Protein 1YNB (pdb70)

Radius of gyration: 24.27 Å; Cα contacts (8 Å, |Δi|>4): 753; chains: 3; bounding box: 47×72×57 Å

InterPro domains:
  IPR003607 HD/PDEase domain [SM00471] (35-138)
  IPR003607 HD/PDEase domain [cd00077] (37-83)
  IPR006674 HD domain [PF13023] (17-104)
  IPR039356 5'-deoxynucleotidase YfbR/HDDC2 [PTHR11845] (7-101)

Structure (mmCIF, N/CA/C/O backbone):
data_1YNB
#
_entry.id   1YNB
#
_cell.length_a   85.320
_cell.length_b   131.410
_cell.length_c   58.560
_cell.angle_alpha   90.00
_cell.angle_beta   117.20
_cell.angle_gamma   90.00
#
_symmetry.space_group_name_H-M   'C 1 2 1'
#
loop_
_entity.id
_entity.type
_entity.pdbx_description
1 polymer 'hypothetical protein AF1432'
2 water water
#
loop_
_atom_site.group_PDB
_atom_site.id
_atom_site.type_symbol
_atom_site.label_atom_id
_atom_site.label_alt_id
_atom_site.label_comp_id
_atom_site.label_asym_id
_atom_site.label_entity_id
_atom_site.label_seq_id
_atom_site.pdbx_PDB_ins_code
_atom_site.Cartn_x
_atom_site.Cartn_y
_atom_site.Cartn_z
_atom_site.occupancy
_atom_site.B_iso_or_equiv
_atom_site.auth_seq_id
_atom_site.auth_comp_id
_atom_site.auth_asym_id
_atom_site.auth_atom_id
_atom_site.pdbx_PDB_model_num
ATOM 1 N N . MET A 1 7 ? 8.439 120.780 29.352 1.00 43.92 7 MET A N 1
ATOM 2 C CA . MET A 1 7 ? 8.865 119.624 28.512 1.00 43.22 7 MET A CA 1
ATOM 3 C C . MET A 1 7 ? 7.685 119.204 27.630 1.00 42.31 7 MET A C 1
ATOM 4 O O . MET A 1 7 ? 7.843 118.411 26.706 1.00 40.69 7 MET A O 1
ATOM 9 N N . ASP A 1 8 ? 6.505 119.740 27.917 1.00 40.80 8 ASP A N 1
ATOM 10 C CA . ASP A 1 8 ? 5.321 119.414 27.120 1.00 40.98 8 ASP A CA 1
ATOM 11 C C . ASP A 1 8 ? 5.426 119.953 25.704 1.00 39.05 8 ASP A C 1
ATOM 12 O O . ASP A 1 8 ? 4.943 119.329 24.753 1.00 36.39 8 ASP A O 1
ATOM 17 N N . ASP A 1 9 ? 6.031 121.135 25.571 1.00 36.88 9 ASP A N 1
ATOM 18 C CA . ASP A 1 9 ? 6.215 121.730 24.258 1.00 34.93 9 ASP A CA 1
ATOM 19 C C . ASP A 1 9 ? 7.186 120.876 23.465 1.00 30.75 9 ASP A C 1
ATOM 20 O O . ASP A 1 9 ? 7.031 120.705 22.267 1.00 28.53 9 ASP A O 1
ATOM 25 N N . VAL A 1 10 ? 8.186 120.334 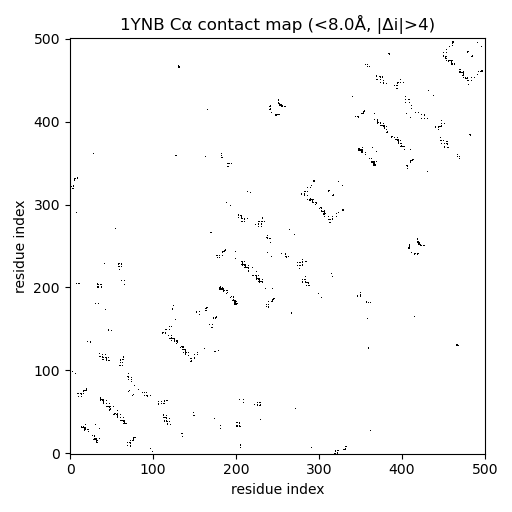24.135 1.00 28.27 10 VAL A N 1
ATOM 26 C CA . VAL A 1 10 ? 9.162 119.514 23.443 1.00 26.80 10 VAL A CA 1
ATOM 27 C C . VAL A 1 10 ? 8.512 118.208 23.006 1.00 24.14 10 VAL A C 1
ATOM 28 O O . VAL A 1 10 ? 8.730 117.733 21.887 1.00 23.97 10 VAL A O 1
ATOM 32 N N . VAL A 1 11 ? 7.710 117.619 23.877 1.00 22.10 11 VAL A N 1
ATOM 33 C CA . VAL A 1 11 ? 7.076 116.363 23.496 1.00 22.04 11 VAL A CA 1
ATOM 34 C C . VAL A 1 11 ? 6.142 116.629 22.300 1.00 20.99 11 VAL A C 1
ATOM 35 O O . VAL A 1 11 ? 6.172 115.891 21.336 1.00 19.84 11 VAL A O 1
ATOM 39 N N . LYS A 1 12 ? 5.348 117.688 22.330 1.00 22.11 12 LYS A N 1
ATOM 40 C CA . LYS A 1 12 ? 4.484 117.950 21.164 1.00 22.49 12 LYS A CA 1
ATOM 41 C C . LYS A 1 12 ? 5.302 118.182 19.893 1.00 21.86 12 LYS A C 1
ATOM 42 O O . LYS A 1 12 ? 4.911 117.763 18.789 1.00 20.31 12 LYS A O 1
ATOM 48 N N . PHE A 1 13 ? 6.432 118.889 20.017 1.00 20.50 13 PHE A N 1
ATOM 49 C CA . PHE A 1 13 ? 7.283 119.110 18.868 1.00 20.75 13 PHE A CA 1
ATOM 50 C C . PHE A 1 13 ? 7.794 117.769 18.305 1.00 20.96 13 PHE A C 1
ATOM 51 O O . PHE A 1 13 ? 7.842 117.587 17.079 1.00 20.41 13 PHE A O 1
ATOM 59 N N . ILE A 1 14 ? 8.167 116.825 19.169 1.00 19.27 14 ILE A N 1
ATOM 60 C CA . ILE A 1 14 ? 8.675 115.551 18.663 1.00 17.88 14 ILE A CA 1
ATOM 61 C C . ILE A 1 14 ? 7.544 114.798 17.918 1.00 17.67 14 ILE A C 1
ATOM 62 O O . ILE A 1 14 ? 7.807 114.192 16.882 1.00 17.60 14 ILE A O 1
ATOM 67 N N . HIS A 1 15 ? 6.325 114.878 18.445 1.00 17.52 15 HIS A N 1
ATOM 68 C CA . HIS A 1 15 ? 5.157 114.248 17.791 1.00 18.51 15 HIS A CA 1
ATOM 69 C C . HIS A 1 15 ? 4.981 114.934 16.452 1.00 20.03 15 HIS A C 1
ATOM 70 O O . HIS A 1 15 ? 4.748 114.283 15.404 1.00 17.29 15 HIS A O 1
ATOM 77 N N . GLU A 1 16 ? 5.108 116.264 16.457 1.00 19.48 16 GLU A N 1
ATOM 78 C CA . GLU A 1 16 ? 4.919 117.024 15.214 1.00 19.65 16 GLU A CA 1
ATOM 79 C C . GLU A 1 16 ? 5.945 116.665 14.156 1.00 18.89 16 GLU A C 1
ATOM 80 O O . GLU A 1 16 ? 5.628 116.574 12.973 1.00 21.53 16 GLU A O 1
ATOM 86 N N . VAL A 1 17 ? 7.189 116.465 14.568 1.00 19.20 17 VAL A N 1
ATOM 87 C CA . VAL A 1 17 ? 8.263 116.089 13.652 1.00 18.75 17 VAL A CA 1
ATOM 88 C C . VAL A 1 17 ? 7.942 114.739 13.011 1.00 18.21 17 VAL A C 1
ATOM 89 O O . VAL A 1 17 ? 8.303 114.497 11.854 1.00 18.04 17 VAL A O 1
ATOM 93 N N . GLY A 1 18 ? 7.280 113.882 13.764 1.00 16.46 18 GLY A N 1
ATOM 94 C CA . GLY A 1 18 ? 6.927 112.566 13.235 1.00 17.96 18 GLY A CA 1
ATOM 95 C C . GLY A 1 18 ? 5.901 112.693 12.113 1.00 17.63 18 GLY A C 1
ATOM 96 O O . GLY A 1 18 ? 5.810 111.796 11.260 1.00 16.79 18 GLY A O 1
ATOM 97 N N . SER A 1 19 ? 5.130 113.775 12.071 1.00 16.87 19 SER A N 1
ATOM 98 C CA . SER A 1 19 ? 4.174 113.934 10.938 1.00 16.26 19 SER A CA 1
ATOM 99 C C . SER A 1 19 ? 4.920 114.066 9.599 1.00 17.86 19 SER A C 1
ATOM 100 O O . SER A 1 19 ? 4.329 113.886 8.540 1.00 19.69 19 SER A O 1
ATOM 103 N N . LEU A 1 20 ? 6.215 114.364 9.613 1.00 16.86 20 LEU A N 1
ATOM 104 C CA . LEU A 1 20 ? 6.933 114.414 8.355 1.00 16.48 20 LEU A CA 1
ATOM 105 C C . LEU A 1 20 ? 7.127 113.012 7.761 1.00 14.32 20 LEU A C 1
ATOM 106 O O . LEU A 1 20 ? 7.460 112.898 6.572 1.00 12.95 20 LEU A O 1
ATOM 111 N N . LYS A 1 21 ? 6.913 111.963 8.565 1.00 15.00 21 LYS A N 1
ATOM 112 C CA . LYS A 1 21 ? 7.024 110.593 8.030 1.00 16.20 21 LYS A CA 1
ATOM 113 C C . LYS A 1 21 ? 5.691 110.323 7.310 1.00 18.15 21 LYS A C 1
ATOM 114 O O . LYS A 1 21 ? 5.564 109.340 6.587 1.00 18.48 21 LYS A O 1
ATOM 120 N N . LEU A 1 22 ? 4.718 111.191 7.542 1.00 17.56 22 LEU A N 1
ATOM 121 C CA . LEU A 1 22 ? 3.379 111.036 6.992 1.00 20.86 22 LEU A CA 1
ATOM 122 C C . LEU A 1 22 ? 3.067 112.155 5.990 1.00 22.90 22 LEU A C 1
ATOM 123 O O . LEU A 1 22 ? 1.919 112.383 5.666 1.00 24.73 22 LEU A O 1
ATOM 128 N N . THR A 1 23 ? 4.082 112.899 5.556 1.00 20.90 23 THR A N 1
ATOM 129 C CA . THR A 1 23 ? 3.880 113.974 4.590 1.00 20.44 23 THR A CA 1
ATOM 130 C C . THR A 1 23 ? 4.583 113.546 3.286 1.00 20.21 23 THR A C 1
ATOM 131 O O . THR A 1 23 ? 5.809 113.457 3.217 1.00 18.67 23 THR A O 1
ATOM 135 N N . PRO A 1 24 ? 3.816 113.260 2.225 1.00 19.61 24 PRO A N 1
ATOM 136 C CA . PRO A 1 24 ? 4.517 112.859 1.004 1.00 18.87 24 PRO A CA 1
ATOM 137 C C . PRO A 1 24 ? 5.306 113.981 0.343 1.00 18.44 24 PRO A C 1
ATOM 138 O O . PRO A 1 24 ? 4.954 115.162 0.488 1.00 19.03 24 PRO A O 1
ATOM 142 N N . ARG A 1 25 ? 6.374 113.606 -0.364 1.00 16.27 25 ARG A N 1
ATOM 143 C CA . ARG A 1 25 ? 7.127 114.542 -1.193 1.00 15.30 25 ARG A CA 1
ATOM 144 C C . ARG A 1 25 ? 6.135 114.606 -2.390 1.00 18.07 25 ARG A C 1
ATOM 145 O O . ARG A 1 25 ? 6.073 113.703 -3.212 1.00 18.71 25 ARG A O 1
ATOM 153 N N . SER A 1 26 ? 5.383 115.709 -2.442 1.00 18.18 26 SER A N 1
ATOM 154 C CA . SER A 1 26 ? 4.269 115.869 -3.391 1.00 19.41 26 SER A CA 1
ATOM 155 C C . SER A 1 26 ? 4.469 115.908 -4.873 1.00 18.62 26 SER A C 1
ATOM 156 O O . SER A 1 26 ? 3.519 115.547 -5.613 1.00 19.42 26 SER A O 1
ATOM 159 N N . GLY A 1 27 ? 5.631 116.376 -5.310 1.00 18.20 27 GLY A N 1
ATOM 160 C CA . GLY A 1 27 ? 5.955 116.486 -6.727 1.00 19.04 27 GLY A CA 1
ATOM 161 C C . GLY A 1 27 ? 5.858 115.169 -7.454 1.00 20.74 27 GLY A C 1
ATOM 162 O O . GLY A 1 27 ? 5.540 115.122 -8.660 1.00 20.51 27 GLY A O 1
ATOM 163 N N . TRP A 1 28 ? 6.126 114.074 -6.736 1.00 17.93 28 TRP A N 1
ATOM 164 C CA . TRP A 1 28 ? 6.041 112.758 -7.354 1.00 17.09 28 TRP A CA 1
ATOM 165 C C . TRP A 1 28 ? 4.643 112.218 -7.628 1.00 16.53 28 TRP A C 1
ATOM 166 O O . TRP A 1 28 ? 4.488 111.367 -8.503 1.00 18.30 28 TRP A O 1
ATOM 177 N N . LEU A 1 29 ? 3.662 112.656 -6.856 1.00 18.43 29 LEU A N 1
ATOM 178 C CA . LEU A 1 29 ? 2.312 112.148 -6.988 1.00 17.39 29 LEU A CA 1
ATOM 179 C C . LEU A 1 29 ? 1.719 112.320 -8.378 1.00 19.25 29 LEU A C 1
ATOM 180 O O . LEU A 1 29 ? 1.023 111.425 -8.843 1.00 16.44 29 LEU A O 1
ATOM 185 N N . LYS A 1 30 ? 1.976 113.464 -9.017 1.00 19.74 30 LYS A N 1
ATOM 186 C CA . LYS A 1 30 ? 1.413 113.679 -10.349 1.00 21.63 30 LYS A CA 1
ATOM 187 C C . LYS A 1 30 ? 2.041 112.777 -11.398 1.00 22.87 30 LYS A C 1
ATOM 188 O O . LYS A 1 30 ? 1.466 112.602 -12.501 1.00 23.95 30 LYS A O 1
ATOM 194 N N . LEU A 1 31 ? 3.196 112.185 -11.090 1.00 19.76 31 LEU A N 1
ATOM 195 C CA . LEU A 1 31 ? 3.828 111.260 -12.019 1.00 21.24 31 LEU A CA 1
ATOM 196 C C . LEU A 1 31 ? 3.233 109.870 -11.869 1.00 20.94 31 LEU A C 1
ATOM 197 O O . LEU A 1 31 ? 3.657 108.946 -12.568 1.00 21.65 31 LEU A O 1
ATOM 202 N N . GLY A 1 32 ? 2.308 109.725 -10.932 1.00 20.23 32 GLY A N 1
ATOM 203 C CA . GLY A 1 32 ? 1.636 108.445 -10.698 1.00 20.99 32 GLY A CA 1
ATOM 204 C C . GLY A 1 32 ? 2.327 107.503 -9.734 1.00 22.93 32 GLY A C 1
ATOM 205 O O . GLY A 1 32 ? 1.905 106.364 -9.559 1.00 23.98 32 GLY A O 1
ATOM 206 N N . ILE A 1 33 ? 3.386 107.984 -9.086 1.00 21.20 33 ILE A N 1
ATOM 207 C CA . ILE A 1 33 ? 4.108 107.185 -8.090 1.00 20.34 33 ILE A CA 1
ATOM 208 C C . ILE A 1 33 ? 3.230 107.152 -6.866 1.00 19.86 33 ILE A C 1
ATOM 209 O O . ILE A 1 33 ? 3.003 108.154 -6.215 1.00 18.19 33 ILE A O 1
ATOM 214 N N . ARG A 1 34 ? 2.697 105.977 -6.548 1.00 19.24 34 ARG A N 1
ATOM 215 C CA . ARG A 1 34 ? 1.739 105.867 -5.459 1.00 22.66 34 ARG A CA 1
ATOM 216 C C . ARG A 1 34 ? 2.129 106.013 -4.012 1.00 22.55 34 ARG A C 1
ATOM 217 O O . ARG A 1 34 ? 1.353 106.527 -3.206 1.00 25.92 34 ARG A O 1
ATOM 225 N N . LEU A 1 35 ? 3.277 105.510 -3.645 1.00 22.46 35 LEU A N 1
ATOM 226 C CA . LEU A 1 35 ? 3.680 105.646 -2.230 1.00 23.89 35 LEU A CA 1
ATOM 227 C C . LEU A 1 35 ? 5.044 106.228 -2.383 1.00 20.76 35 LEU A C 1
ATOM 228 O O . LEU A 1 35 ? 6.046 105.509 -2.328 1.00 22.33 35 LEU A O 1
ATOM 233 N N . PRO A 1 36 ? 5.110 107.532 -2.635 1.00 18.63 36 PRO A N 1
ATOM 234 C CA . PRO A 1 36 ? 6.424 108.131 -2.809 1.00 15.54 36 PRO A CA 1
ATOM 235 C C . PRO A 1 36 ? 7.151 108.334 -1.474 1.00 12.22 36 PRO A C 1
ATOM 236 O O . PRO A 1 36 ? 6.563 108.211 -0.425 1.00 12.95 36 PRO A O 1
ATOM 240 N N . GLU A 1 37 ? 8.423 108.715 -1.558 1.00 15.10 37 GLU A N 1
ATOM 241 C CA . GLU A 1 37 ? 9.195 109.013 -0.339 1.00 12.94 37 GLU A CA 1
ATOM 242 C C . GLU A 1 37 ? 8.441 110.086 0.474 1.00 14.69 37 GLU A C 1
ATOM 243 O O . GLU A 1 37 ? 7.667 110.898 -0.075 1.00 14.84 37 GLU A O 1
ATOM 249 N N . SER A 1 38 ? 8.684 110.122 1.783 1.00 11.60 38 SER A N 1
ATOM 250 C CA . SER A 1 38 ? 8.058 111.105 2.668 1.00 13.36 38 SER A CA 1
ATOM 251 C C . SER A 1 38 ? 9.079 112.265 2.800 1.00 14.75 38 SER A C 1
ATOM 252 O O . SER A 1 38 ? 10.258 112.122 2.426 1.00 15.41 38 SER A O 1
ATOM 255 N N . VAL A 1 39 ? 8.621 113.395 3.303 1.00 15.45 39 VAL A N 1
ATOM 256 C CA . VAL A 1 39 ? 9.540 114.532 3.502 1.00 16.74 39 VAL A CA 1
ATOM 257 C C . VAL A 1 39 ? 10.664 114.078 4.471 1.00 16.07 39 VAL A C 1
ATOM 258 O O . VAL A 1 39 ? 11.841 114.365 4.255 1.00 16.84 39 VAL A O 1
ATOM 262 N N . ALA A 1 40 ? 10.287 113.370 5.530 1.00 17.18 40 ALA A N 1
ATOM 263 C CA . ALA A 1 40 ? 11.270 112.764 6.455 1.00 15.28 40 ALA A CA 1
ATOM 264 C C . ALA A 1 40 ? 12.379 111.968 5.725 1.00 17.88 40 ALA A C 1
ATOM 265 O O . ALA A 1 40 ? 13.578 112.106 6.049 1.00 15.41 40 ALA A O 1
ATOM 267 N N . GLU A 1 41 ? 12.009 111.094 4.768 1.00 14.47 41 GLU A N 1
ATOM 268 C CA . GLU A 1 41 ? 13.003 110.329 4.033 1.00 15.71 41 GLU A CA 1
ATOM 269 C C . GLU A 1 41 ? 13.913 111.221 3.165 1.00 14.72 41 GLU A C 1
ATOM 270 O O . GLU A 1 41 ? 15.117 110.965 3.044 1.00 13.79 41 GLU A O 1
ATOM 276 N N . HIS A 1 42 ? 13.326 112.245 2.528 1.00 14.95 42 HIS A N 1
ATOM 277 C CA . HIS A 1 42 ? 14.121 113.203 1.737 1.00 16.58 42 HIS A CA 1
ATOM 278 C C . HIS A 1 42 ? 15.182 113.884 2.677 1.00 17.62 42 HIS A C 1
ATOM 279 O O . HIS A 1 42 ? 16.353 113.948 2.332 1.00 18.45 42 HIS A O 1
ATOM 286 N N . ASN A 1 43 ? 14.745 114.373 3.838 1.00 19.67 43 ASN A N 1
ATOM 287 C CA . ASN A 1 43 ? 15.646 115.073 4.800 1.00 19.77 43 ASN A CA 1
ATOM 288 C C . ASN A 1 43 ? 16.736 114.143 5.318 1.00 20.43 43 ASN A C 1
ATOM 289 O O . ASN A 1 43 ? 17.892 114.549 5.533 1.00 20.00 43 ASN A O 1
ATOM 294 N N . PHE A 1 44 ? 16.356 112.895 5.568 1.00 17.41 44 PHE A N 1
ATOM 295 C CA . PHE A 1 44 ? 17.310 111.897 6.018 1.00 16.64 44 PHE A CA 1
ATOM 296 C C . PHE A 1 44 ? 18.468 111.802 5.060 1.00 18.49 44 PHE A C 1
ATOM 297 O O . PHE A 1 44 ? 19.635 111.956 5.454 1.00 18.10 44 PHE A O 1
ATOM 305 N N . ARG A 1 45 ? 18.174 111.506 3.786 1.00 16.02 45 ARG A N 1
ATOM 306 C CA . ARG A 1 45 ? 19.280 111.346 2.878 1.00 14.51 45 ARG A CA 1
ATOM 307 C C . ARG A 1 45 ? 19.946 112.673 2.533 1.00 14.35 45 ARG A C 1
ATOM 308 O O . ARG A 1 45 ? 21.157 112.697 2.312 1.00 17.42 45 ARG A O 1
ATOM 316 N N . ALA A 1 46 ? 19.176 113.759 2.518 1.00 14.54 46 ALA A N 1
ATOM 317 C CA . ALA A 1 46 ? 19.789 115.044 2.202 1.00 14.47 46 ALA A CA 1
ATOM 318 C C . ALA A 1 46 ? 20.797 115.379 3.323 1.00 17.86 46 ALA A C 1
ATOM 319 O O . ALA A 1 46 ? 21.855 115.979 3.043 1.00 19.39 46 ALA A O 1
ATOM 321 N N . ALA A 1 47 ? 20.454 115.015 4.559 1.00 17.12 47 ALA A N 1
ATOM 322 C CA . ALA A 1 47 ? 21.370 115.276 5.683 1.00 18.58 47 ALA A CA 1
ATOM 323 C C . ALA A 1 47 ? 22.661 114.521 5.501 1.00 19.94 47 ALA A C 1
ATOM 324 O O . ALA A 1 47 ? 23.746 115.093 5.655 1.00 20.84 47 ALA A O 1
ATOM 326 N N . ILE A 1 48 ? 22.590 113.236 5.138 1.00 18.39 48 ILE A N 1
ATOM 327 C CA . ILE A 1 48 ? 23.785 112.473 4.891 1.00 18.51 48 ILE A CA 1
ATOM 328 C C . ILE A 1 48 ? 24.558 113.086 3.708 1.00 20.53 48 ILE A C 1
ATOM 329 O O . ILE A 1 48 ? 25.796 113.237 3.745 1.00 19.12 48 ILE A O 1
ATOM 334 N N . ILE A 1 49 ? 23.855 113.470 2.645 1.00 18.44 49 ILE A N 1
ATOM 335 C CA . ILE A 1 49 ? 24.574 114.098 1.539 1.00 18.12 49 ILE A CA 1
ATOM 336 C C . ILE A 1 49 ? 25.277 115.410 1.968 1.00 19.54 49 ILE A C 1
ATOM 337 O O . ILE A 1 49 ? 26.390 115.677 1.514 1.00 19.97 49 ILE A O 1
ATOM 342 N N . ALA A 1 50 ? 24.612 116.208 2.806 1.00 20.66 50 ALA A N 1
ATOM 343 C CA . ALA A 1 50 ? 25.177 117.495 3.237 1.00 21.36 50 ALA A CA 1
ATOM 344 C C . ALA A 1 50 ? 26.478 117.242 4.012 1.00 23.60 50 ALA A C 1
ATOM 345 O O . ALA A 1 50 ? 27.454 117.985 3.855 1.00 24.16 50 ALA A O 1
ATOM 347 N N . PHE A 1 51 ? 26.478 116.187 4.820 1.00 23.78 51 PHE A N 1
ATOM 348 C CA . PHE A 1 51 ? 27.656 115.751 5.583 1.00 24.75 51 PHE A CA 1
ATOM 349 C C . PHE A 1 51 ? 28.762 115.450 4.560 1.00 26.11 51 PHE A C 1
ATOM 350 O O . PHE A 1 51 ? 29.888 115.953 4.656 1.00 23.90 51 PHE A O 1
ATOM 358 N N . ILE A 1 52 ? 28.431 114.643 3.545 1.00 24.16 52 ILE A N 1
ATOM 359 C CA . ILE A 1 52 ? 29.401 114.314 2.511 1.00 25.07 52 ILE A CA 1
ATOM 360 C C . ILE A 1 52 ? 29.934 115.550 1.773 1.00 23.88 52 ILE A C 1
ATOM 361 O O . ILE A 1 52 ? 31.149 115.651 1.517 1.00 25.48 52 ILE A O 1
ATOM 366 N N . LEU A 1 53 ? 29.044 116.462 1.400 1.00 24.96 53 LEU A N 1
ATOM 367 C CA . LEU A 1 53 ? 29.463 117.674 0.678 1.00 24.41 53 LEU A CA 1
ATOM 368 C C . LEU A 1 53 ? 30.465 118.490 1.492 1.00 27.18 53 LEU A C 1
ATOM 369 O O . LEU A 1 53 ? 31.446 118.997 0.948 1.00 25.64 53 LEU A O 1
ATOM 374 N N . ALA A 1 54 ? 30.207 118.618 2.788 1.00 26.95 54 ALA A N 1
ATOM 375 C CA . ALA A 1 54 ? 31.107 119.386 3.649 1.00 28.53 54 ALA A CA 1
ATOM 376 C C . ALA A 1 54 ? 32.454 118.700 3.722 1.00 29.33 54 ALA A C 1
ATOM 377 O O . ALA A 1 54 ? 33.477 119.333 3.513 1.00 32.34 54 ALA A O 1
ATOM 379 N N . 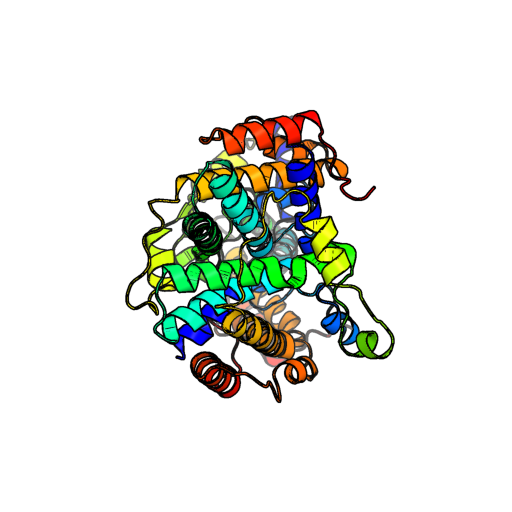LEU A 1 55 ? 32.482 117.404 4.001 1.00 29.66 55 LEU A N 1
ATOM 380 C CA . LEU A 1 55 ? 33.756 116.726 4.093 1.00 31.90 55 LEU A CA 1
ATOM 381 C C . LEU A 1 55 ? 34.568 116.807 2.804 1.00 34.20 55 LEU A C 1
ATOM 382 O O . LEU A 1 55 ? 35.779 117.125 2.827 1.00 32.58 55 LEU A O 1
ATOM 387 N N . LYS A 1 56 ? 33.907 116.520 1.681 1.00 32.96 56 LYS A N 1
ATOM 388 C CA . LYS A 1 56 ? 34.565 116.557 0.380 1.00 34.37 56 LYS A CA 1
ATOM 389 C C . LYS A 1 56 ? 34.982 117.974 0.000 1.00 33.67 56 LYS A C 1
ATOM 390 O O . LYS A 1 56 ? 35.784 118.157 -0.907 1.00 35.24 56 LYS A O 1
ATOM 396 N N . SER A 1 57 ? 34.423 118.971 0.667 1.00 33.47 57 SER A N 1
ATOM 397 C CA . SER A 1 57 ? 34.769 120.361 0.394 1.00 34.99 57 SER A CA 1
ATOM 398 C C . SER A 1 57 ? 35.896 120.796 1.320 1.00 37.48 57 SER A C 1
ATOM 399 O O . SER A 1 57 ? 36.194 121.982 1.424 1.00 38.29 57 SER A O 1
ATOM 402 N N . GLY A 1 58 ? 36.485 119.827 2.006 1.00 38.53 58 GLY A N 1
ATOM 403 C CA . GLY A 1 58 ? 37.566 120.100 2.922 1.00 41.47 58 GLY A CA 1
ATOM 404 C C . GLY A 1 58 ? 37.189 120.558 4.321 1.00 42.89 58 GLY A C 1
ATOM 405 O O . GLY A 1 58 ? 38.093 120.719 5.152 1.00 44.69 58 GLY A O 1
ATOM 406 N N . GLU A 1 59 ? 35.898 120.769 4.601 1.00 42.76 59 GLU A N 1
ATOM 407 C CA . GLU A 1 59 ? 35.464 121.225 5.929 1.00 41.06 59 GLU A CA 1
ATOM 408 C C . GLU A 1 59 ? 35.685 120.158 7.011 1.00 39.62 59 GLU A C 1
ATOM 409 O O . GLU A 1 59 ? 35.957 118.986 6.710 1.00 39.12 59 GLU A O 1
ATOM 415 N N . SER A 1 60 ? 35.618 120.570 8.273 1.00 38.57 60 SER A N 1
ATOM 416 C CA . SER A 1 60 ? 35.866 119.655 9.390 1.00 38.72 60 SER A CA 1
ATOM 417 C C . SER A 1 60 ? 34.675 118.749 9.695 1.00 37.78 60 SER A C 1
ATOM 418 O O . SER A 1 60 ? 33.557 119.052 9.307 1.00 37.95 60 SER A O 1
ATOM 421 N N . VAL A 1 61 ? 34.924 117.652 10.396 1.00 37.38 61 VAL A N 1
ATOM 422 C CA . VAL A 1 61 ? 33.844 116.752 10.773 1.00 37.94 61 VAL A CA 1
ATOM 423 C C . VAL A 1 61 ? 32.792 117.545 11.535 1.00 38.08 61 VAL A C 1
ATOM 424 O O . VAL A 1 61 ? 31.588 117.414 11.284 1.00 37.44 61 VAL A O 1
ATOM 428 N N . GLU A 1 62 ? 33.236 118.402 12.447 1.00 37.51 62 GLU A N 1
ATOM 429 C CA . GLU A 1 62 ? 32.286 119.173 13.232 1.00 37.92 62 GLU A CA 1
ATOM 430 C C . GLU A 1 62 ? 31.444 120.009 12.309 1.00 36.78 62 GLU A C 1
ATOM 431 O O . GLU A 1 62 ? 30.239 120.185 12.514 1.00 36.07 62 GLU A O 1
ATOM 437 N N . LYS A 1 63 ? 32.088 120.528 11.277 1.00 35.32 63 LYS A N 1
ATOM 438 C CA . LYS A 1 63 ? 31.414 121.361 10.292 1.00 34.73 63 LYS A CA 1
ATOM 439 C C . LYS A 1 63 ? 30.444 120.466 9.470 1.00 30.85 63 LYS A C 1
ATOM 440 O O . LYS A 1 63 ? 29.330 120.861 9.166 1.00 30.86 63 LYS A O 1
ATOM 446 N N . ALA A 1 64 ? 30.905 119.278 9.104 1.00 29.63 64 ALA A N 1
ATOM 447 C CA . ALA A 1 64 ? 30.086 118.331 8.327 1.00 27.37 64 ALA A CA 1
ATOM 448 C C . ALA A 1 64 ? 28.843 117.942 9.156 1.00 28.99 64 ALA A C 1
ATOM 449 O O . ALA A 1 64 ? 27.726 117.903 8.632 1.00 26.75 64 ALA A O 1
ATOM 451 N N . CYS A 1 65 ? 29.030 117.670 10.451 1.00 26.42 65 CYS A N 1
ATOM 452 C CA . CYS A 1 65 ? 27.900 117.309 11.318 1.00 26.33 65 CYS A CA 1
ATOM 453 C C . CYS A 1 65 ? 26.903 118.460 11.429 1.00 25.49 65 CYS A C 1
ATOM 454 O O . CYS A 1 65 ? 25.699 118.271 11.572 1.00 26.63 65 CYS A O 1
ATOM 457 N N . LYS A 1 66 ? 27.384 119.691 11.363 1.00 25.26 66 LYS A N 1
ATOM 458 C CA . LYS A 1 66 ? 26.472 120.819 11.456 1.00 24.53 66 LYS A CA 1
ATOM 459 C C . LYS A 1 66 ? 25.645 120.986 10.167 1.00 24.18 66 LYS A C 1
ATOM 460 O O . LYS A 1 66 ? 24.498 121.471 10.162 1.00 23.70 66 LYS A O 1
ATOM 466 N N . ALA A 1 67 ? 26.270 120.631 9.064 1.00 23.13 67 ALA A N 1
ATOM 467 C CA . ALA A 1 67 ? 25.603 120.747 7.782 1.00 23.88 67 ALA A CA 1
ATOM 468 C C . ALA A 1 67 ? 24.495 119.683 7.740 1.00 21.28 67 ALA A C 1
ATOM 469 O O . ALA A 1 67 ? 23.409 119.945 7.235 1.00 23.64 67 ALA A O 1
ATOM 471 N N . ALA A 1 68 ? 24.800 118.502 8.226 1.00 21.86 68 ALA A N 1
ATOM 472 C CA . ALA A 1 68 ? 23.810 117.423 8.252 1.00 23.05 68 ALA A CA 1
ATOM 473 C C . ALA A 1 68 ? 22.634 117.820 9.120 1.00 24.06 68 ALA A C 1
ATOM 474 O O . ALA A 1 68 ? 21.472 117.671 8.729 1.00 22.79 68 ALA A O 1
ATOM 476 N N . THR A 1 69 ? 22.916 118.378 10.301 1.00 22.88 69 THR A N 1
ATOM 477 C CA . THR A 1 69 ? 21.843 118.779 11.191 1.00 21.66 69 THR A CA 1
ATOM 478 C C . THR A 1 69 ? 20.983 119.858 10.591 1.00 22.57 69 THR A C 1
ATOM 479 O O . THR A 1 69 ? 19.756 119.830 10.690 1.00 21.98 69 THR A O 1
ATOM 483 N N . ALA A 1 70 ? 21.617 120.831 9.950 1.00 21.83 70 ALA A N 1
ATOM 484 C CA . ALA A 1 70 ? 20.868 121.900 9.343 1.00 21.24 70 ALA A CA 1
ATOM 485 C C . ALA A 1 70 ? 19.950 121.347 8.250 1.00 22.01 70 ALA A C 1
ATOM 486 O O . ALA A 1 70 ? 18.844 121.849 8.040 1.00 23.07 70 ALA A O 1
ATOM 488 N N . ALA A 1 71 ? 20.424 120.335 7.545 1.00 23.30 71 ALA A N 1
ATOM 489 C CA . ALA A 1 71 ? 19.607 119.715 6.491 1.00 22.72 71 ALA A CA 1
ATOM 4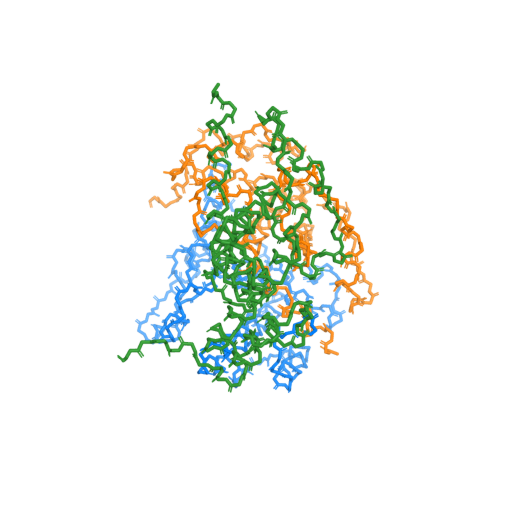90 C C . ALA A 1 71 ? 18.377 119.052 7.124 1.00 24.56 71 ALA A C 1
ATOM 491 O O . ALA A 1 71 ? 17.282 119.059 6.529 1.00 23.36 71 ALA A O 1
ATOM 493 N N . LEU A 1 72 ? 18.532 118.471 8.314 1.00 25.02 72 LEU A N 1
ATOM 494 C CA . LEU A 1 72 ? 17.377 117.835 8.964 1.00 25.48 72 LEU A CA 1
ATOM 495 C C . LEU A 1 72 ? 16.277 118.826 9.290 1.00 27.55 72 LEU A C 1
ATOM 496 O O . LEU A 1 72 ? 15.088 118.486 9.242 1.00 27.04 72 LEU A O 1
ATOM 501 N N . PHE A 1 73 ? 16.658 120.053 9.661 1.00 27.59 73 PHE A N 1
ATOM 502 C CA . PHE A 1 73 ? 15.692 121.100 9.996 1.00 29.10 73 PHE A CA 1
ATOM 503 C C . PHE A 1 73 ? 15.192 121.899 8.797 1.00 30.35 73 PHE A C 1
ATOM 504 O O . PHE A 1 73 ? 14.309 122.758 8.935 1.00 30.64 73 PHE A O 1
ATOM 512 N N . HIS A 1 74 ? 15.745 121.620 7.627 1.00 31.57 74 HIS A N 1
ATOM 513 C CA . HIS A 1 74 ? 15.418 122.361 6.421 1.00 33.87 74 HIS A CA 1
ATOM 514 C C . HIS A 1 74 ? 13.943 122.486 6.043 1.00 34.20 74 HIS A C 1
ATOM 515 O O . HIS A 1 74 ? 13.460 123.584 5.791 1.00 34.84 74 HIS A O 1
ATOM 522 N N . ASP A 1 75 ? 13.194 121.395 6.006 1.00 33.99 75 ASP A N 1
ATOM 523 C CA . ASP A 1 75 ? 11.786 121.557 5.633 1.00 34.87 75 ASP A CA 1
ATOM 524 C C . ASP A 1 75 ? 10.895 121.363 6.817 1.00 33.99 75 ASP A C 1
ATOM 525 O O . ASP A 1 75 ? 9.712 121.138 6.660 1.00 34.77 75 ASP A O 1
ATOM 530 N N . LEU A 1 76 ? 11.448 121.478 8.018 1.00 32.92 76 LEU A N 1
ATOM 531 C CA . LEU A 1 76 ? 10.654 121.200 9.180 1.00 32.54 76 LEU A CA 1
ATOM 532 C C . LEU A 1 76 ? 9.300 121.868 9.208 1.00 32.24 76 LEU A C 1
ATOM 533 O O . LEU A 1 76 ? 8.305 121.261 9.618 1.00 33.40 76 LEU A O 1
ATOM 538 N N . HIS A 1 77 ? 9.241 123.112 8.769 1.00 30.84 77 HIS A N 1
ATOM 539 C CA . HIS A 1 77 ? 7.965 123.820 8.782 1.00 32.27 77 HIS A CA 1
ATOM 540 C C . HIS A 1 77 ? 6.925 123.141 7.883 1.00 29.87 77 HIS A C 1
ATOM 541 O O . HIS A 1 77 ? 5.740 123.361 8.061 1.00 30.95 77 HIS A O 1
ATOM 548 N N . GLU A 1 78 ? 7.360 122.320 6.928 1.00 28.58 78 GLU A N 1
ATOM 549 C CA . GLU A 1 78 ? 6.394 121.650 6.037 1.00 29.47 78 GLU A CA 1
ATOM 550 C C . GLU A 1 78 ? 5.439 120.716 6.809 1.00 29.43 78 GLU A C 1
ATOM 551 O O . GLU A 1 78 ? 4.415 120.234 6.266 1.00 29.78 78 GLU A O 1
ATOM 557 N N . ALA A 1 79 ? 5.765 120.471 8.076 1.00 29.44 79 ALA A N 1
ATOM 558 C CA . ALA A 1 79 ? 4.917 119.642 8.930 1.00 30.54 79 ALA A CA 1
ATOM 559 C C . ALA A 1 79 ? 3.578 120.350 9.027 1.00 31.75 79 ALA A C 1
ATOM 560 O O . ALA A 1 79 ? 2.537 119.713 9.187 1.00 31.26 79 ALA A O 1
ATOM 562 N N . ARG A 1 80 ? 3.633 121.680 8.949 1.00 32.47 80 ARG A N 1
ATOM 563 C CA . ARG A 1 80 ? 2.440 122.522 9.002 1.00 34.45 80 ARG A CA 1
ATOM 564 C C . ARG A 1 80 ? 2.047 123.059 7.630 1.00 36.18 80 ARG A C 1
ATOM 565 O O . ARG A 1 80 ? 0.868 123.286 7.369 1.00 37.93 80 ARG A O 1
ATOM 573 N N . THR A 1 81 ? 3.016 123.265 6.748 1.00 37.30 81 THR A N 1
ATOM 574 C CA . THR A 1 81 ? 2.693 123.857 5.441 1.00 38.33 81 THR A CA 1
ATOM 575 C C . THR A 1 81 ? 2.581 122.919 4.254 1.00 38.93 81 THR A C 1
ATOM 576 O O . THR A 1 81 ? 2.100 123.328 3.193 1.00 39.88 81 THR A O 1
ATOM 580 N N . MET A 1 82 ? 3.008 121.671 4.434 1.00 38.81 82 MET A N 1
ATOM 581 C CA . MET A 1 82 ? 3.005 120.679 3.361 1.00 38.00 82 MET A CA 1
ATOM 582 C C . MET A 1 82 ? 4.169 120.954 2.415 1.00 37.61 82 MET A C 1
ATOM 583 O O . MET A 1 82 ? 4.768 122.048 2.439 1.00 37.73 82 MET A O 1
ATOM 588 N N . ASP A 1 83 ? 4.509 119.949 1.611 1.00 36.05 83 ASP A N 1
ATOM 589 C CA . ASP A 1 83 ? 5.577 120.072 0.629 1.00 35.93 83 ASP A CA 1
ATOM 590 C C . ASP A 1 83 ? 4.927 120.764 -0.559 1.00 36.37 83 ASP A C 1
ATOM 591 O O . ASP A 1 83 ? 4.259 120.112 -1.359 1.00 34.51 83 ASP A O 1
ATOM 596 N N . LEU A 1 84 ? 5.081 122.084 -0.660 1.00 36.56 84 LEU A N 1
ATOM 597 C CA . LEU A 1 84 ? 4.489 122.803 -1.795 1.00 38.21 84 LEU A CA 1
ATOM 598 C C . LEU A 1 84 ? 5.322 122.545 -3.053 1.00 38.35 84 LEU A C 1
ATOM 599 O O . LEU A 1 84 ? 6.432 123.063 -3.187 1.00 39.45 84 LEU A O 1
ATOM 604 N N . HIS A 1 85 ? 4.796 121.733 -3.970 1.00 38.95 85 HIS A N 1
ATOM 605 C CA . HIS A 1 85 ? 5.521 121.434 -5.206 1.00 39.60 85 HIS A CA 1
ATOM 606 C C . HIS A 1 85 ? 5.534 122.622 -6.180 1.00 40.13 85 HIS A C 1
ATOM 607 O O . HIS A 1 85 ? 4.748 123.567 -6.048 1.00 39.27 85 HIS A O 1
ATOM 614 N N . LYS A 1 86 ? 6.440 122.549 -7.154 1.00 41.13 86 LYS A N 1
ATOM 615 C CA . LYS A 1 86 ? 6.639 123.578 -8.185 1.00 42.09 86 LYS A CA 1
ATOM 616 C C . LYS A 1 86 ? 5.359 124.184 -8.770 1.00 41.51 86 LYS A C 1
ATOM 617 O O . LYS A 1 86 ? 5.211 125.410 -8.826 1.00 40.93 86 LYS A O 1
ATOM 623 N N . ILE A 1 87 ? 4.445 123.334 -9.233 1.00 40.32 87 ILE A N 1
ATOM 624 C CA . ILE A 1 87 ? 3.207 123.832 -9.812 1.00 39.91 87 ILE A CA 1
ATOM 625 C C . ILE A 1 87 ? 2.446 124.661 -8.795 1.00 40.33 87 ILE A C 1
ATOM 626 O O . ILE A 1 87 ? 1.979 125.767 -9.100 1.00 39.03 87 ILE A O 1
ATOM 631 N N . ALA A 1 88 ? 2.344 124.135 -7.575 1.00 40.41 88 ALA A N 1
ATOM 632 C CA . ALA A 1 88 ? 1.610 124.813 -6.508 1.00 40.53 88 ALA A CA 1
ATOM 633 C C . ALA A 1 88 ? 2.176 126.181 -6.157 1.00 41.27 88 ALA A C 1
ATOM 634 O O . ALA A 1 88 ? 1.427 127.126 -5.890 1.00 39.63 88 ALA A O 1
ATOM 636 N N . ARG A 1 89 ? 3.498 126.279 -6.143 1.00 42.96 89 ARG A N 1
ATOM 637 C CA . ARG A 1 89 ? 4.138 127.536 -5.789 1.00 45.51 89 ARG A CA 1
ATOM 638 C C . ARG A 1 89 ? 3.810 128.671 -6.748 1.00 46.65 89 ARG A C 1
ATOM 639 O O . ARG A 1 89 ? 4.112 129.828 -6.471 1.00 46.81 89 ARG A O 1
ATOM 647 N N . ARG A 1 90 ? 3.171 128.339 -7.865 1.00 47.84 90 ARG A N 1
ATOM 648 C CA . ARG A 1 90 ? 2.771 129.353 -8.838 1.00 49.17 90 ARG A CA 1
ATOM 649 C C . ARG A 1 90 ? 1.564 130.100 -8.293 1.00 48.79 90 ARG A C 1
ATOM 650 O O . ARG A 1 90 ? 1.406 131.305 -8.539 1.00 48.80 90 ARG A O 1
ATOM 658 N N . TYR A 1 91 ? 0.725 129.383 -7.540 1.00 47.21 91 TYR A N 1
ATOM 659 C CA . TYR A 1 91 ? -0.484 129.955 -6.961 1.00 46.28 91 TYR A CA 1
ATOM 660 C C . TYR A 1 91 ? -0.467 129.998 -5.439 1.00 46.78 91 TYR A C 1
ATOM 661 O O . TYR A 1 91 ? -1.336 130.618 -4.837 1.00 46.51 91 TYR A O 1
ATOM 670 N N . VAL A 1 92 ? 0.506 129.341 -4.814 1.00 47.16 92 VAL A N 1
ATOM 671 C CA . VAL A 1 92 ? 0.539 129.299 -3.353 1.00 47.82 92 VAL A CA 1
ATOM 672 C C . VAL A 1 92 ? 1.694 130.035 -2.691 1.00 48.14 92 VAL A C 1
ATOM 673 O O . VAL A 1 92 ? 2.859 129.798 -3.007 1.00 48.72 92 VAL A O 1
ATOM 677 N N . SER A 1 93 ? 1.358 130.924 -1.761 1.00 48.27 93 SER A N 1
ATOM 678 C CA . SER A 1 93 ? 2.375 131.670 -1.030 1.00 49.13 93 SER A CA 1
ATOM 679 C C . SER A 1 93 ? 2.306 131.230 0.427 1.00 48.65 93 SER A C 1
ATOM 680 O O . SER A 1 93 ? 1.232 131.186 1.040 1.00 47.83 93 SER A O 1
ATOM 683 N N . CYS A 1 94 ? 3.472 130.925 0.973 1.00 49.10 94 CYS A N 1
ATOM 684 C CA . CYS A 1 94 ? 3.578 130.441 2.335 1.00 49.16 94 CYS A CA 1
ATOM 685 C C . CYS A 1 94 ? 4.472 131.274 3.251 1.00 49.08 94 CYS A C 1
ATOM 686 O O . CYS A 1 94 ? 5.561 131.701 2.864 1.00 49.56 94 CYS A O 1
ATOM 689 N N . ASP A 1 95 ? 4.008 131.512 4.469 1.00 48.50 95 ASP A N 1
ATOM 690 C CA . ASP A 1 95 ? 4.810 132.263 5.419 1.00 48.08 95 ASP A CA 1
ATOM 691 C C . ASP A 1 95 ? 5.686 131.268 6.177 1.00 47.72 95 ASP A C 1
ATOM 692 O O . ASP A 1 95 ? 5.385 130.869 7.302 1.00 46.75 95 ASP A O 1
ATOM 697 N N . GLU A 1 96 ? 6.776 130.877 5.528 1.00 48.16 96 GLU A N 1
ATOM 698 C CA . GLU A 1 96 ? 7.718 129.918 6.076 1.00 48.99 96 GLU A CA 1
ATOM 699 C C . GLU A 1 96 ? 8.348 130.346 7.403 1.00 49.41 96 GLU A C 1
ATOM 700 O O . GLU A 1 96 ? 8.444 129.543 8.338 1.00 48.72 96 GLU A O 1
ATOM 706 N N . GLU A 1 97 ? 8.775 131.605 7.490 1.00 49.34 97 GLU A N 1
ATOM 707 C CA . GLU A 1 97 ? 9.400 132.092 8.719 1.00 48.18 97 GLU A CA 1
ATOM 708 C C . GLU A 1 97 ? 8.358 132.068 9.837 1.00 46.67 97 GLU A C 1
ATOM 709 O O . GLU A 1 97 ? 8.660 131.707 10.975 1.00 45.69 97 GLU A O 1
ATOM 715 N N . GLY A 1 98 ? 7.126 132.445 9.512 1.00 45.34 98 GLY A N 1
ATOM 716 C CA . GLY A 1 98 ? 6.077 132.402 10.516 1.00 44.41 98 GLY A CA 1
ATOM 717 C C . GLY A 1 98 ? 5.907 130.968 11.012 1.00 43.97 98 GLY A C 1
ATOM 718 O O . GLY A 1 98 ? 5.861 130.712 12.216 1.00 43.51 98 GLY A O 1
ATOM 719 N N . ALA A 1 99 ? 5.824 130.025 10.076 1.00 43.54 99 ALA A N 1
ATOM 720 C CA . ALA A 1 99 ? 5.659 128.615 10.421 1.00 42.66 99 ALA A CA 1
ATOM 721 C C . ALA A 1 99 ? 6.802 128.144 11.299 1.00 42.32 99 ALA A C 1
ATOM 722 O O . ALA A 1 99 ? 6.578 127.554 12.354 1.00 41.46 99 ALA A O 1
ATOM 724 N N . ARG A 1 100 ? 8.031 128.407 10.867 1.00 43.43 100 ARG A N 1
ATOM 725 C CA . ARG A 1 100 ? 9.205 127.988 11.636 1.00 45.56 100 ARG A CA 1
ATOM 726 C C . ARG A 1 100 ? 9.256 128.624 13.021 1.00 45.69 100 ARG A C 1
ATOM 727 O O . ARG A 1 100 ? 9.607 127.976 14.017 1.00 45.37 100 ARG A O 1
ATOM 735 N N . GLU A 1 101 ? 8.908 129.903 13.065 1.00 45.80 101 GLU A N 1
ATOM 736 C CA . GLU A 1 101 ? 8.912 130.657 14.312 1.00 47.37 101 GLU A CA 1
ATOM 737 C C . GLU A 1 101 ? 8.126 129.909 15.381 1.00 45.90 101 GLU A C 1
ATOM 738 O O . GLU A 1 101 ? 8.677 129.480 16.408 1.00 45.24 101 GLU A O 1
ATOM 744 N N . GLU A 1 102 ? 6.832 129.761 15.114 1.00 44.78 102 GLU A N 1
ATOM 745 C CA . GLU A 1 102 ? 5.911 129.089 16.015 1.00 43.55 102 GLU A CA 1
ATOM 746 C C . GLU A 1 102 ? 6.314 127.642 16.260 1.00 42.44 102 GLU A C 1
ATOM 747 O O . GLU A 1 102 ? 6.227 127.147 17.384 1.00 41.78 102 GLU A O 1
ATOM 753 N N . GLN A 1 103 ? 6.770 126.963 15.213 1.00 40.49 103 GLN A N 1
ATOM 754 C CA . GLN A 1 103 ? 7.173 125.579 15.362 1.00 39.36 103 GLN A CA 1
ATOM 755 C C . GLN A 1 103 ? 8.337 125.425 16.337 1.00 39.83 103 GLN A C 1
ATOM 756 O O . GLN A 1 103 ? 8.354 124.493 17.144 1.00 39.75 103 GLN A O 1
ATOM 762 N N . LEU A 1 104 ? 9.296 126.349 16.299 1.00 40.24 104 LEU A N 1
ATOM 763 C CA . LEU A 1 104 ? 10.458 126.248 17.190 1.00 40.56 104 LEU A CA 1
ATOM 764 C C . LEU A 1 104 ? 10.389 127.089 18.459 1.00 42.66 104 LEU A C 1
ATOM 765 O O . LEU A 1 104 ? 11.411 127.300 19.124 1.00 43.25 104 LEU A O 1
ATOM 770 N N . SER A 1 105 ? 9.192 127.546 18.811 1.00 44.53 105 SER A N 1
ATOM 771 C CA . SER A 1 105 ? 9.009 128.370 20.014 1.00 45.67 105 SER A CA 1
ATOM 772 C C . SER A 1 105 ? 9.587 127.727 21.277 1.00 46.82 105 SER A C 1
ATOM 773 O O . SER A 1 105 ? 9.980 128.422 22.215 1.00 47.86 105 SER A O 1
ATOM 776 N N . TRP A 1 106 ? 9.652 126.403 21.302 1.00 46.81 106 TRP A N 1
ATOM 777 C CA . TRP A 1 106 ? 10.183 125.711 22.466 1.00 47.54 106 TRP A CA 1
ATOM 778 C C . TRP A 1 106 ? 11.685 125.948 22.652 1.00 48.63 106 TRP A C 1
ATOM 779 O O . TRP A 1 106 ? 12.220 125.727 23.738 1.00 48.71 106 TRP A O 1
ATOM 790 N N . MET A 1 107 ? 12.377 126.374 21.602 1.00 49.76 107 MET A N 1
ATOM 791 C CA . MET A 1 107 ? 13.810 126.602 21.729 1.00 51.36 107 MET A CA 1
ATOM 792 C C . MET A 1 107 ? 14.066 127.949 22.374 1.00 53.41 107 MET A C 1
ATOM 793 O O . MET A 1 107 ? 13.494 128.966 21.963 1.00 52.76 107 MET A O 1
ATOM 798 N N . GLU A 1 108 ? 14.911 127.942 23.402 1.00 55.62 108 GLU A N 1
ATOM 799 C CA . GLU A 1 108 ? 15.274 129.163 24.108 1.00 57.72 108 GLU A CA 1
ATOM 800 C C . GLU A 1 108 ? 15.832 130.063 23.025 1.00 58.65 108 GLU A C 1
ATOM 801 O O . GLU A 1 108 ? 15.444 131.225 22.891 1.00 59.16 108 GLU A O 1
ATOM 807 N N . SER A 1 109 ? 16.734 129.483 22.241 1.00 59.33 109 SER A N 1
ATOM 808 C CA . SER A 1 109 ? 17.385 130.161 21.136 1.00 60.36 109 SER A CA 1
ATOM 809 C C . SER A 1 109 ? 17.536 129.184 19.966 1.00 60.87 109 SER A C 1
ATOM 810 O O . SER A 1 109 ? 17.575 127.964 20.159 1.00 61.05 109 SER A O 1
ATOM 813 N N . LYS A 1 110 ? 17.617 129.732 18.757 1.00 61.36 110 LYS A N 1
ATOM 814 C CA . LYS A 1 110 ? 17.775 128.926 17.552 1.00 61.88 110 LYS A CA 1
ATOM 815 C C . LYS A 1 110 ? 19.210 129.020 17.069 1.00 61.50 110 LYS A C 1
ATOM 816 O O . LYS A 1 110 ? 19.765 130.115 16.956 1.00 61.52 110 LYS A O 1
ATOM 822 N N . PRO A 1 111 ? 19.839 127.864 16.797 1.00 61.14 111 PRO A N 1
ATOM 823 C CA . PRO A 1 111 ? 21.224 127.825 16.320 1.00 60.08 111 PRO A CA 1
ATOM 824 C C . PRO A 1 111 ? 21.284 128.424 14.923 1.00 59.08 111 PRO A C 1
ATOM 825 O O . PRO A 1 111 ? 20.296 128.392 14.178 1.00 58.63 111 PRO A O 1
ATOM 829 N N . ASP A 1 112 ? 22.428 128.991 14.562 1.00 58.10 112 ASP A N 1
ATOM 830 C CA . ASP A 1 112 ? 22.535 129.559 13.233 1.00 56.06 112 ASP A CA 1
ATOM 831 C C . ASP A 1 112 ? 23.243 128.615 12.293 1.00 53.40 112 ASP A C 1
ATOM 832 O O . ASP A 1 112 ? 24.372 128.157 12.544 1.00 52.03 112 ASP A O 1
ATOM 837 N N . PHE A 1 113 ? 22.545 128.310 11.210 1.00 50.11 113 PHE A N 1
ATOM 838 C CA . PHE A 1 113 ? 23.076 127.420 10.206 1.00 47.11 113 PHE A CA 1
ATOM 839 C C . PHE A 1 113 ? 23.364 128.229 8.947 1.00 45.32 113 PHE A C 1
ATOM 840 O O . PHE A 1 113 ? 23.422 127.681 7.854 1.00 43.51 113 PHE A O 1
ATOM 848 N N . SER A 1 114 ? 23.545 129.539 9.103 1.00 43.83 114 SER A N 1
ATOM 849 C CA . SER A 1 114 ? 23.849 130.378 7.952 1.00 41.96 114 SER A CA 1
ATOM 850 C C . SER A 1 114 ? 25.162 129.967 7.301 1.00 39.44 114 SER A C 1
ATOM 851 O O . SER A 1 114 ? 25.308 130.066 6.088 1.00 39.91 114 SER A O 1
ATOM 854 N N . ASP A 1 115 ? 26.103 129.467 8.087 1.00 37.78 115 ASP A N 1
ATOM 855 C CA . ASP A 1 115 ? 27.387 129.059 7.539 1.00 37.00 115 ASP A CA 1
ATOM 856 C C . ASP A 1 115 ? 27.392 127.752 6.760 1.00 36.58 115 ASP A C 1
ATOM 857 O O . ASP A 1 115 ? 28.408 127.404 6.155 1.00 34.88 115 ASP A O 1
ATOM 862 N N . VAL A 1 116 ? 26.285 127.004 6.800 1.00 35.24 116 VAL A N 1
ATOM 863 C CA . VAL A 1 116 ? 26.224 125.740 6.070 1.00 34.01 116 VAL A CA 1
ATOM 864 C C . VAL A 1 116 ? 25.024 125.733 5.138 1.00 34.07 116 VAL A C 1
ATOM 865 O O . VAL A 1 116 ? 24.692 124.699 4.547 1.00 34.16 116 VAL A O 1
ATOM 869 N N . GLU A 1 117 ? 24.356 126.867 4.994 1.00 33.19 117 GLU A N 1
ATOM 870 C CA . GLU A 1 117 ? 23.201 126.879 4.129 1.00 34.80 117 GLU A CA 1
ATOM 871 C C . GLU A 1 117 ? 23.520 126.474 2.706 1.00 33.83 117 GLU A C 1
ATOM 872 O O . GLU A 1 117 ? 22.651 125.948 2.011 1.00 31.86 117 GLU A O 1
ATOM 878 N N . VAL A 1 118 ? 24.748 126.702 2.254 1.00 31.68 118 VAL A N 1
ATOM 879 C CA . VAL A 1 118 ? 25.044 126.298 0.886 1.00 32.88 118 VAL A CA 1
ATOM 880 C C . VAL A 1 118 ? 25.122 124.786 0.769 1.00 32.17 118 VAL A C 1
ATOM 881 O O . VAL A 1 118 ? 24.696 124.236 -0.235 1.00 32.03 118 VAL A O 1
ATOM 885 N N . TYR A 1 119 ? 25.648 124.106 1.784 1.00 31.05 119 TYR A N 1
ATOM 886 C CA . TYR A 1 119 ? 25.701 122.648 1.709 1.00 30.62 119 TYR A CA 1
ATOM 887 C C . TYR A 1 119 ? 24.280 122.075 1.810 1.00 29.39 119 TYR A C 1
ATOM 888 O O . TYR A 1 119 ? 23.971 121.062 1.182 1.00 29.11 119 TYR A O 1
ATOM 897 N N . VAL A 1 120 ? 23.428 122.722 2.597 1.00 27.92 120 VAL A N 1
ATOM 898 C CA . VAL A 1 120 ? 22.056 122.264 2.756 1.00 28.15 120 VAL A CA 1
ATOM 899 C C . VAL A 1 120 ? 21.325 122.429 1.433 1.00 28.78 120 VAL A C 1
ATOM 900 O O . VAL A 1 120 ? 20.611 121.520 0.982 1.00 26.30 120 VAL A O 1
ATOM 904 N N . SER A 1 121 ? 21.511 123.586 0.808 1.00 26.28 121 SER A N 1
ATOM 905 C CA . SER A 1 121 ? 20.855 123.885 -0.462 1.00 28.29 121 SER A CA 1
ATOM 906 C C . SER A 1 121 ? 21.256 122.890 -1.552 1.00 27.36 121 SER A C 1
ATOM 907 O O . SER A 1 121 ? 20.389 122.374 -2.260 1.00 28.56 121 SER A O 1
ATOM 910 N N . ASP A 1 122 ? 22.556 122.640 -1.695 1.00 24.68 122 ASP A N 1
ATOM 911 C CA . ASP A 1 122 ? 23.051 121.702 -2.694 1.00 25.05 122 ASP A CA 1
ATOM 912 C C . ASP A 1 122 ? 22.585 120.266 -2.369 1.00 24.19 122 ASP A C 1
ATOM 913 O O . ASP A 1 122 ? 22.249 119.482 -3.279 1.00 21.70 122 ASP A O 1
ATOM 918 N N . ALA A 1 123 ? 22.591 119.923 -1.086 1.00 22.08 123 ALA A N 1
ATOM 919 C CA . ALA A 1 123 ? 22.187 118.556 -0.681 1.00 21.25 123 ALA A CA 1
ATOM 920 C C . ALA A 1 123 ? 20.717 118.273 -0.991 1.00 20.75 123 ALA A C 1
ATOM 921 O O . ALA A 1 123 ? 20.379 117.144 -1.377 1.00 22.44 123 ALA A O 1
ATOM 923 N N . ASP A 1 124 ? 19.864 119.276 -0.796 1.00 21.19 124 ASP A N 1
ATOM 924 C CA . ASP A 1 124 ? 18.417 119.216 -1.049 1.00 22.16 124 ASP A CA 1
ATOM 925 C C . ASP A 1 124 ? 18.247 118.879 -2.533 1.00 22.14 124 ASP A C 1
ATOM 926 O O . ASP A 1 124 ? 17.546 117.924 -2.898 1.00 22.96 124 ASP A O 1
ATOM 931 N N . LYS A 1 125 ? 18.892 119.653 -3.390 1.00 19.70 125 LYS A N 1
ATOM 932 C CA . LYS A 1 125 ? 18.806 119.412 -4.850 1.00 20.78 125 LYS A CA 1
ATOM 933 C C . LYS A 1 125 ? 19.472 118.108 -5.312 1.00 20.06 125 LYS A C 1
ATOM 934 O O . LYS A 1 125 ? 18.988 117.426 -6.224 1.00 22.85 125 LYS A O 1
ATOM 940 N N . LEU A 1 126 ? 20.606 117.754 -4.735 1.00 18.92 126 LEU A N 1
ATOM 941 C CA . LEU A 1 126 ? 21.253 116.514 -5.121 1.00 18.30 126 LEU A CA 1
ATOM 942 C C . LEU A 1 126 ? 20.392 115.324 -4.689 1.00 17.81 126 LEU A C 1
ATOM 943 O O . LEU A 1 126 ? 20.358 114.318 -5.410 1.00 17.53 126 LEU A O 1
ATOM 948 N N . GLU A 1 127 ? 19.791 115.403 -3.500 1.00 16.45 127 GLU A N 1
ATOM 949 C CA . GLU A 1 127 ? 18.954 114.298 -3.012 1.00 15.91 127 GLU A CA 1
ATOM 950 C C . GLU A 1 127 ? 17.820 114.066 -4.048 1.00 17.02 127 GLU A C 1
ATOM 951 O O . GLU A 1 127 ? 17.476 112.900 -4.424 1.00 16.57 127 GLU A O 1
ATOM 957 N N . LEU A 1 128 ? 17.211 115.166 -4.457 1.00 15.72 128 LEU A N 1
ATOM 958 C CA . LEU A 1 128 ? 16.133 115.115 -5.464 1.00 18.23 128 LEU A CA 1
ATOM 959 C C . LEU A 1 128 ? 16.631 114.486 -6.756 1.00 18.75 128 LEU A C 1
ATOM 960 O O . LEU A 1 128 ? 15.943 113.626 -7.338 1.00 18.47 128 LEU A O 1
ATOM 965 N N . ALA A 1 129 ? 17.818 114.878 -7.231 1.00 15.98 129 ALA A N 1
ATOM 966 C CA . ALA A 1 129 ? 18.360 114.290 -8.460 1.00 16.31 129 ALA A CA 1
ATOM 967 C C . ALA A 1 129 ? 18.578 112.776 -8.283 1.00 16.00 129 ALA A C 1
ATOM 968 O O . ALA A 1 129 ? 18.267 111.988 -9.173 1.00 16.33 129 ALA A O 1
ATOM 970 N N . PHE A 1 130 ? 19.130 112.347 -7.146 1.00 16.41 130 PHE A N 1
ATOM 971 C CA . PHE A 1 130 ? 19.315 110.904 -6.934 1.00 14.97 130 PHE A CA 1
ATOM 972 C C . PHE A 1 130 ? 17.946 110.175 -6.946 1.00 14.06 130 PHE A C 1
ATOM 973 O O . PHE A 1 130 ? 17.826 109.091 -7.543 1.00 13.67 130 PHE A O 1
ATOM 981 N N . GLN A 1 131 ? 16.949 110.779 -6.302 1.00 13.87 131 GLN A N 1
ATOM 982 C CA . GLN A 1 131 ? 15.622 110.158 -6.202 1.00 15.92 131 GLN A CA 1
ATOM 983 C C . GLN A 1 131 ? 14.956 110.162 -7.593 1.00 16.93 131 GLN A C 1
ATOM 984 O O . GLN A 1 131 ? 14.190 109.243 -7.935 1.00 14.53 131 GLN A O 1
ATOM 990 N N . GLY A 1 132 ? 15.297 111.162 -8.388 1.00 14.76 132 GLY A N 1
ATOM 991 C CA . GLY A 1 132 ? 14.778 111.248 -9.761 1.00 17.49 132 GLY A CA 1
ATOM 992 C C . GLY A 1 132 ? 15.335 110.103 -10.616 1.00 19.51 132 GLY A C 1
ATOM 993 O O . GLY A 1 132 ? 14.597 109.457 -11.394 1.00 18.29 132 GLY A O 1
ATOM 994 N N . VAL A 1 133 ? 16.641 109.852 -10.500 1.00 17.77 133 VAL A N 1
ATOM 995 C CA . VAL A 1 133 ? 17.291 108.765 -11.225 1.00 18.18 133 VAL A CA 1
ATOM 996 C C . VAL A 1 133 ? 16.713 107.438 -10.744 1.00 17.81 133 VAL A C 1
ATOM 997 O O . VAL A 1 133 ? 16.464 106.550 -11.576 1.00 16.98 133 VAL A O 1
ATOM 1001 N N . GLU A 1 134 ? 16.504 107.297 -9.437 1.00 16.39 134 GLU A N 1
ATOM 1002 C CA . GLU A 1 134 ? 15.964 106.027 -8.888 1.00 15.94 134 GLU A CA 1
ATOM 1003 C C . GLU A 1 134 ? 14.529 105.804 -9.368 1.00 17.75 134 GLU A C 1
ATOM 1004 O O . GLU A 1 134 ? 14.165 104.686 -9.759 1.00 20.07 134 GLU A O 1
ATOM 1010 N N . TYR A 1 135 ? 13.712 106.845 -9.349 1.00 15.65 135 TYR A N 1
ATOM 1011 C CA . TYR A 1 135 ? 12.322 106.685 -9.790 1.00 16.12 135 TYR A CA 1
ATOM 1012 C C . TYR A 1 135 ? 12.165 106.548 -11.305 1.00 16.10 135 TYR A C 1
ATOM 1013 O O . TYR A 1 135 ? 11.132 106.034 -11.772 1.00 19.49 135 TYR A O 1
ATOM 1022 N N . SER A 1 136 ? 13.166 106.990 -12.059 1.00 15.67 136 SER A N 1
ATOM 1023 C CA . SER A 1 136 ? 13.110 106.925 -13.527 1.00 18.68 136 SER A CA 1
ATOM 1024 C C . SER A 1 136 ? 12.995 105.492 -14.020 1.00 22.02 136 SER A C 1
ATOM 1025 O O . SER A 1 136 ? 12.491 105.256 -15.121 1.00 22.52 136 SER A O 1
ATOM 1028 N N . GLN A 1 137 ? 13.400 104.544 -13.176 1.00 21.91 137 GLN A N 1
ATOM 1029 C CA . GLN A 1 137 ? 13.316 103.118 -13.522 1.00 25.22 137 GLN A CA 1
ATOM 1030 C C . GLN A 1 137 ? 11.854 102.632 -13.511 1.00 25.53 137 GLN A C 1
ATOM 1031 O O . GLN A 1 137 ? 11.555 101.566 -14.089 1.00 27.66 137 GLN A O 1
ATOM 1037 N N . GLN A 1 138 ? 10.958 103.398 -12.873 1.00 24.05 138 GLN A N 1
ATOM 1038 C CA . GLN A 1 138 ? 9.509 103.106 -12.776 1.00 26.08 138 GLN A CA 1
ATOM 1039 C C . GLN A 1 138 ? 8.733 103.977 -13.732 1.00 26.70 138 GLN A C 1
ATOM 1040 O O . GLN A 1 138 ? 7.816 103.512 -14.429 1.00 27.07 138 GLN A O 1
ATOM 1046 N N . VAL A 1 139 ? 9.064 105.266 -13.718 1.00 23.97 139 VAL A N 1
ATOM 1047 C CA . VAL A 1 139 ? 8.409 106.242 -14.571 1.00 22.90 139 VAL A CA 1
ATOM 1048 C C . VAL A 1 139 ? 9.501 107.080 -15.208 1.00 22.90 139 VAL A C 1
ATOM 1049 O O . VAL A 1 139 ? 10.212 107.849 -14.529 1.00 19.92 139 VAL A O 1
ATOM 1053 N N . SER A 1 140 ? 9.658 106.915 -16.518 1.00 21.86 140 SER A N 1
ATOM 1054 C CA . SER A 1 140 ? 10.717 107.590 -17.234 1.00 23.19 140 SER A CA 1
ATOM 1055 C C . SER A 1 140 ? 10.861 109.060 -16.969 1.00 21.47 140 SER A C 1
ATOM 1056 O O . SER A 1 140 ? 11.977 109.540 -16.829 1.00 20.43 140 SER A O 1
ATOM 1059 N N . TYR A 1 141 ? 9.728 109.757 -16.914 1.00 21.65 141 TYR A N 1
ATOM 1060 C CA . TYR A 1 141 ? 9.718 111.203 -16.749 1.00 23.87 141 TYR A CA 1
ATOM 1061 C C . TYR A 1 141 ? 10.365 111.661 -15.432 1.00 24.33 141 TYR A C 1
ATOM 1062 O O . TYR A 1 141 ? 10.796 112.802 -15.324 1.00 24.23 141 TYR A O 1
ATOM 1071 N N . ALA A 1 142 ? 10.428 110.770 -14.451 1.00 22.61 142 ALA A N 1
ATOM 1072 C CA . ALA A 1 142 ? 11.053 111.141 -13.159 1.00 23.14 142 ALA A CA 1
ATOM 1073 C C . ALA A 1 142 ? 12.448 111.723 -13.373 1.00 20.95 142 ALA A C 1
ATOM 1074 O O . ALA A 1 142 ? 12.910 112.512 -12.558 1.00 23.72 142 ALA A O 1
ATOM 1076 N N . ILE A 1 143 ? 13.126 111.332 -14.447 1.00 22.54 143 ILE A N 1
ATOM 1077 C CA . ILE A 1 143 ? 14.481 111.807 -14.713 1.00 23.41 143 ILE A CA 1
ATOM 1078 C C . ILE A 1 143 ? 14.560 113.321 -14.878 1.00 24.36 143 ILE A C 1
ATOM 1079 O O . ILE A 1 143 ? 15.643 113.887 -14.733 1.00 24.01 143 ILE A O 1
ATOM 1084 N N . ARG A 1 144 ? 13.436 113.975 -15.161 1.00 25.26 144 ARG A N 1
ATOM 1085 C CA . ARG A 1 144 ? 13.470 115.417 -15.344 1.00 27.35 144 ARG A CA 1
ATOM 1086 C C . ARG A 1 144 ? 13.823 116.123 -14.041 1.00 26.50 144 ARG A C 1
ATOM 1087 O O . ARG A 1 144 ? 14.371 117.234 -14.071 1.00 24.66 144 ARG A O 1
ATOM 1095 N N . PHE A 1 145 ? 13.465 115.520 -12.909 1.00 25.68 145 PHE A N 1
ATOM 1096 C CA . PHE A 1 145 ? 13.788 116.135 -11.615 1.00 26.34 145 PHE A CA 1
ATOM 1097 C C . PHE A 1 145 ? 15.300 116.093 -11.354 1.00 25.15 145 PHE A C 1
ATOM 1098 O O . PHE A 1 145 ? 15.785 116.722 -10.410 1.00 28.33 145 PHE A O 1
ATOM 1106 N N . ALA A 1 146 ? 16.045 115.332 -12.145 1.00 25.02 146 ALA A N 1
ATOM 1107 C CA . ALA A 1 146 ? 17.480 115.254 -11.976 1.00 25.57 146 ALA A CA 1
ATOM 1108 C C . ALA A 1 146 ? 18.210 116.024 -13.066 1.00 26.91 146 ALA A C 1
ATOM 1109 O O . ALA A 1 146 ? 19.428 116.030 -13.079 1.00 27.96 146 ALA A O 1
ATOM 1111 N N . GLU A 1 147 ? 17.469 116.620 -13.997 1.00 27.60 147 GLU A N 1
ATOM 1112 C CA . GLU A 1 147 ? 18.064 117.359 -15.104 1.00 29.29 147 GLU A CA 1
ATOM 1113 C C . GLU A 1 147 ? 18.095 118.864 -14.865 1.00 30.77 147 GLU A C 1
ATOM 1114 O O . GLU A 1 147 ? 17.233 119.419 -14.180 1.00 30.39 147 GLU A O 1
ATOM 1120 N N . ASN A 1 148 ? 19.094 119.511 -15.458 1.00 35.06 148 ASN A N 1
ATOM 1121 C CA . ASN A 1 148 ? 19.272 120.964 -15.350 1.00 39.20 148 ASN A CA 1
ATOM 1122 C C . ASN A 1 148 ? 19.269 121.414 -13.888 1.00 40.19 148 ASN A C 1
ATOM 1123 O O . ASN A 1 148 ? 18.574 122.382 -13.509 1.00 40.95 148 ASN A O 1
ATOM 1128 N N . VAL A 1 149 ? 20.035 120.710 -13.066 1.00 39.80 149 VAL A N 1
ATOM 1129 C CA . VAL A 1 149 ? 20.086 121.045 -11.656 1.00 40.56 149 VAL A CA 1
ATOM 1130 C C . VAL A 1 149 ? 21.193 122.045 -11.457 1.00 41.46 149 VAL A C 1
ATOM 1131 O O . VAL A 1 149 ? 22.316 121.825 -11.903 1.00 41.46 149 VAL A O 1
ATOM 1135 N N . GLU A 1 150 ? 20.857 123.146 -10.790 1.00 42.42 150 GLU A N 1
ATOM 1136 C CA . GLU A 1 150 ? 21.813 124.209 -10.520 1.00 42.28 150 GLU A CA 1
ATOM 1137 C C . GLU A 1 150 ? 22.399 124.022 -9.125 1.00 39.66 150 GLU A C 1
ATOM 1138 O O . GLU A 1 150 ? 21.748 124.327 -8.138 1.00 40.45 150 GLU A O 1
ATOM 1144 N N . LEU A 1 151 ? 23.618 123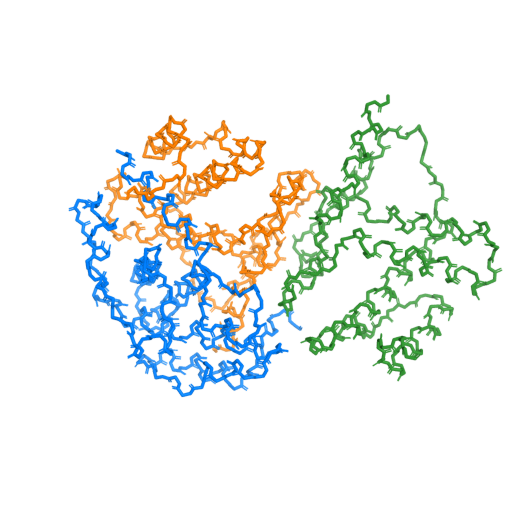.509 -9.053 1.00 37.48 151 LEU A N 1
ATOM 1145 C CA . LEU A 1 151 ? 24.284 123.297 -7.779 1.00 35.30 151 LEU A CA 1
ATOM 1146 C C . LEU A 1 151 ? 25.301 124.413 -7.650 1.00 37.24 151 LEU A C 1
ATOM 1147 O O . LEU A 1 151 ? 25.740 124.954 -8.663 1.00 37.57 151 LEU A O 1
ATOM 1152 N N . LYS A 1 152 ? 25.684 124.745 -6.416 1.00 36.58 152 LYS A N 1
ATOM 1153 C CA . LYS A 1 152 ? 26.641 125.821 -6.178 1.00 36.30 152 LYS A CA 1
ATOM 1154 C C . LYS A 1 152 ? 28.045 125.336 -5.869 1.00 35.62 152 LYS A C 1
ATOM 1155 O O . LYS A 1 152 ? 29.016 125.963 -6.314 1.00 36.20 152 LYS A O 1
ATOM 1161 N N . THR A 1 153 ? 28.180 124.241 -5.123 1.00 33.67 153 THR A N 1
ATOM 1162 C CA . THR A 1 153 ? 29.513 123.759 -4.755 1.00 32.88 153 THR A CA 1
ATOM 1163 C C . THR A 1 153 ? 30.171 122.812 -5.740 1.00 33.84 153 THR A C 1
ATOM 1164 O O . THR A 1 153 ? 29.497 122.077 -6.459 1.00 32.58 153 THR A O 1
ATOM 1168 N N . ASP A 1 154 ? 31.502 122.841 -5.789 1.00 33.15 154 ASP A N 1
ATOM 1169 C CA . ASP A 1 154 ? 32.225 121.975 -6.699 1.00 32.03 154 ASP A CA 1
ATOM 1170 C C . ASP A 1 154 ? 32.036 120.516 -6.305 1.00 31.65 154 ASP A C 1
ATOM 1171 O O . ASP A 1 154 ? 32.074 119.631 -7.157 1.00 29.63 154 ASP A O 1
ATOM 1176 N N . ALA A 1 155 ? 31.888 120.262 -5.006 1.00 27.90 155 ALA A N 1
ATOM 1177 C CA . ALA A 1 155 ? 31.714 118.894 -4.534 1.00 28.14 155 ALA A CA 1
ATOM 1178 C C . ALA A 1 155 ? 30.373 118.337 -5.040 1.00 25.32 155 ALA A C 1
ATOM 1179 O O . ALA A 1 155 ? 30.293 117.191 -5.469 1.00 25.53 155 ALA A O 1
ATOM 1181 N N . ALA A 1 156 ? 29.335 119.159 -4.964 1.00 26.41 156 ALA A N 1
ATOM 1182 C CA . ALA A 1 156 ? 28.003 118.749 -5.397 1.00 24.57 156 ALA A CA 1
ATOM 1183 C C . ALA A 1 156 ? 28.043 118.553 -6.928 1.00 26.35 156 ALA A C 1
ATOM 1184 O O . ALA A 1 156 ? 27.505 117.582 -7.452 1.00 25.18 156 ALA A O 1
ATOM 1186 N N . LYS A 1 157 ? 28.701 119.464 -7.643 1.00 25.94 157 LYS A N 1
ATOM 1187 C CA . LYS A 1 157 ? 28.778 119.338 -9.099 1.00 27.93 157 LYS A CA 1
ATOM 1188 C C . LYS A 1 157 ? 29.480 118.053 -9.528 1.00 26.97 157 LYS A C 1
ATOM 1189 O O . LYS A 1 157 ? 29.069 117.397 -10.485 1.00 28.03 157 LYS A O 1
ATOM 1195 N N . GLU A 1 158 ? 30.524 117.663 -8.814 1.00 25.92 158 GLU A N 1
ATOM 1196 C CA . GLU A 1 158 ? 31.259 116.456 -9.165 1.00 25.39 158 GLU A CA 1
ATOM 1197 C C . GLU A 1 158 ? 30.387 115.205 -8.921 1.00 24.80 158 GLU A C 1
ATOM 1198 O O . GLU A 1 158 ? 30.303 114.301 -9.772 1.00 23.18 158 GLU A O 1
ATOM 1204 N N . ILE A 1 159 ? 29.732 115.162 -7.767 1.00 22.09 159 ILE A N 1
ATOM 1205 C CA . ILE A 1 159 ? 28.868 114.011 -7.434 1.00 21.27 159 ILE A CA 1
ATOM 1206 C C . ILE A 1 159 ? 27.720 113.926 -8.458 1.00 20.71 159 ILE A C 1
ATOM 1207 O O . ILE A 1 159 ? 27.370 112.858 -8.929 1.00 21.96 159 ILE A O 1
ATOM 1212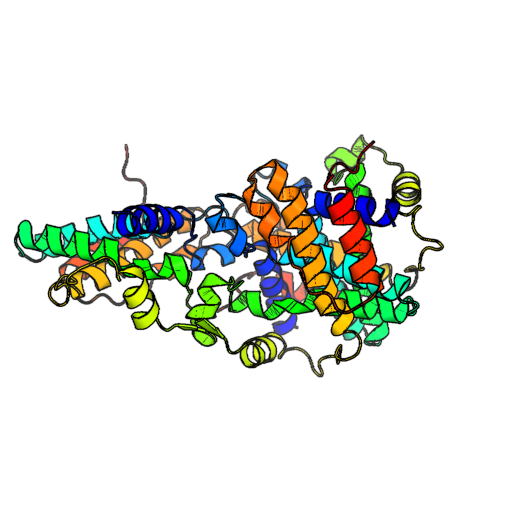 N N . TYR A 1 160 ? 27.119 115.063 -8.760 1.00 21.20 160 TYR A N 1
ATOM 1213 C CA . TYR A 1 160 ? 26.025 115.125 -9.732 1.00 23.31 160 TYR A CA 1
ATOM 1214 C C . TYR A 1 160 ? 26.498 114.619 -11.107 1.00 23.51 160 TYR A C 1
ATOM 1215 O O . TYR A 1 160 ? 25.806 113.845 -11.778 1.00 22.45 160 TYR A O 1
ATOM 1224 N N . ARG A 1 161 ? 27.675 115.059 -11.532 1.00 23.78 161 ARG A N 1
ATOM 1225 C CA . ARG A 1 161 ? 28.184 114.629 -12.831 1.00 24.80 161 ARG A CA 1
ATOM 1226 C C . ARG A 1 161 ? 28.284 113.106 -12.908 1.00 23.63 161 ARG A C 1
ATOM 1227 O O . ARG A 1 161 ? 27.893 112.503 -13.910 1.00 22.92 161 ARG A O 1
ATOM 1235 N N . VAL A 1 162 ? 28.816 112.473 -11.856 1.00 22.75 162 VAL A N 1
ATOM 1236 C CA . VAL A 1 162 ? 28.942 111.021 -11.861 1.00 22.63 162 VAL A CA 1
ATOM 1237 C C . VAL A 1 162 ? 27.559 110.354 -11.760 1.00 24.56 162 VAL A C 1
ATOM 1238 O O . VAL A 1 162 ? 27.331 109.335 -12.412 1.00 24.06 162 VAL A O 1
ATOM 1242 N N . LEU A 1 163 ? 26.655 110.932 -10.961 1.00 23.18 163 LEU A N 1
ATOM 1243 C CA . LEU A 1 163 ? 25.287 110.398 -10.816 1.00 21.98 163 LEU A CA 1
ATOM 1244 C C . LEU A 1 163 ? 24.676 110.275 -12.216 1.00 23.37 163 LEU A C 1
ATOM 1245 O O . LEU A 1 163 ? 24.087 109.243 -12.564 1.00 23.99 163 LEU A O 1
ATOM 1250 N N . MET A 1 164 ? 24.780 111.355 -12.987 1.00 24.00 164 MET A N 1
ATOM 1251 C CA . MET A 1 164 ? 24.185 111.370 -14.326 1.00 24.29 164 MET A CA 1
ATOM 1252 C C . MET A 1 164 ? 24.967 110.614 -15.393 1.00 26.50 164 MET A C 1
ATOM 1253 O O . MET A 1 164 ? 24.388 110.216 -16.422 1.00 25.28 164 MET A O 1
ATOM 1258 N N . GLU A 1 165 ? 26.270 110.411 -15.182 1.00 26.59 165 GLU A N 1
ATOM 1259 C CA . GLU A 1 165 ? 27.060 109.635 -16.135 1.00 28.30 165 GLU A CA 1
ATOM 1260 C C . GLU A 1 165 ? 26.641 108.178 -15.978 1.00 29.36 165 GLU A C 1
ATOM 1261 O O . GLU A 1 165 ? 26.457 107.467 -16.961 1.00 28.06 165 GLU A O 1
ATOM 1267 N N . ARG A 1 166 ? 26.483 107.751 -14.725 1.00 27.77 166 ARG A N 1
ATOM 1268 C CA . ARG A 1 166 ? 26.140 106.369 -14.434 1.00 28.02 166 ARG A CA 1
ATOM 1269 C C . ARG A 1 166 ? 24.666 106.020 -14.596 1.00 28.39 166 ARG A C 1
ATOM 1270 O O . ARG A 1 166 ? 24.355 104.955 -15.143 1.00 28.04 166 ARG A O 1
ATOM 1278 N N . LYS A 1 167 ? 23.791 106.915 -14.119 1.00 25.16 167 LYS A N 1
ATOM 1279 C CA . LYS A 1 167 ? 22.341 106.703 -14.087 1.00 26.27 167 LYS A CA 1
ATOM 1280 C C . LYS A 1 167 ? 22.083 105.242 -13.750 1.00 27.09 167 LYS A C 1
ATOM 1281 O O . LYS A 1 167 ? 21.351 104.533 -14.419 1.00 26.86 167 LYS A O 1
ATOM 1287 N N . ASN A 1 168 ? 22.700 104.792 -12.674 1.00 26.98 168 ASN A N 1
ATOM 1288 C CA . ASN A 1 168 ? 22.550 103.414 -12.285 1.00 26.51 168 ASN A CA 1
ATOM 1289 C C . ASN A 1 168 ? 22.370 103.281 -10.788 1.00 26.18 168 ASN A C 1
ATOM 1290 O O . ASN A 1 168 ? 23.338 103.251 -10.014 1.00 25.03 168 ASN A O 1
ATOM 1295 N N . PRO A 1 169 ? 21.119 103.148 -10.356 1.00 25.12 169 PRO A N 1
ATOM 1296 C CA . PRO A 1 169 ? 20.788 103.025 -8.939 1.00 24.23 169 PRO A CA 1
ATOM 1297 C C . PRO A 1 169 ? 21.100 101.689 -8.278 1.00 23.80 169 PRO A C 1
ATOM 1298 O O . PRO A 1 169 ? 20.910 101.518 -7.076 1.00 22.11 169 PRO A O 1
ATOM 1302 N N . VAL A 1 170 ? 21.595 100.749 -9.068 1.00 23.88 170 VAL A N 1
ATOM 1303 C CA . VAL A 1 170 ? 21.929 99.456 -8.523 1.00 25.64 170 VAL A CA 1
ATOM 1304 C C . VAL A 1 170 ? 23.277 99.584 -7.822 1.00 26.10 170 VAL A C 1
ATOM 1305 O O . VAL A 1 170 ? 24.330 99.634 -8.462 1.00 27.86 170 VAL A O 1
ATOM 1309 N N . TRP A 1 171 ? 23.232 99.610 -6.506 1.00 26.65 171 TRP A N 1
ATOM 1310 C CA . TRP A 1 171 ? 24.435 99.771 -5.704 1.00 27.42 171 TRP A CA 1
ATOM 1311 C C . TRP A 1 171 ? 24.964 98.469 -5.155 1.00 30.99 171 TRP A C 1
ATOM 1312 O O . TRP A 1 171 ? 26.070 98.427 -4.646 1.00 32.64 171 TRP A O 1
ATOM 1323 N N . TRP A 1 172 ? 24.175 97.410 -5.266 1.00 34.49 172 TRP A N 1
ATOM 1324 C CA . TRP A 1 172 ? 24.530 96.113 -4.710 1.00 37.94 172 TRP A CA 1
ATOM 1325 C C . TRP A 1 172 ? 25.260 95.148 -5.643 1.00 41.37 172 TRP A C 1
ATOM 1326 O O . TRP A 1 172 ? 25.760 94.111 -5.199 1.00 43.47 172 TRP A O 1
ATOM 1337 N N . ARG A 1 173 ? 25.325 95.489 -6.924 1.00 43.84 173 ARG A N 1
ATOM 1338 C CA . ARG A 1 173 ? 26.008 94.636 -7.894 1.00 47.14 173 ARG A CA 1
ATOM 1339 C C . ARG A 1 173 ? 25.105 94.126 -9.014 1.00 48.00 173 ARG A C 1
ATOM 1340 O O . ARG A 1 173 ? 23.866 94.151 -8.848 1.00 48.67 173 ARG A O 1
ATOM 1342 N N . MET B 1 7 ? 34.827 108.987 -7.134 1.00 42.22 7 MET B N 1
ATOM 1343 C CA . MET B 1 7 ? 33.491 109.584 -6.798 1.00 42.00 7 MET B CA 1
ATOM 1344 C C . MET B 1 7 ? 32.400 108.537 -7.071 1.00 40.50 7 MET B C 1
ATOM 1345 O O . MET B 1 7 ? 31.261 108.681 -6.638 1.00 38.37 7 MET B O 1
ATOM 1350 N N . ASP B 1 8 ? 32.761 107.479 -7.783 1.00 39.39 8 ASP B N 1
ATOM 1351 C CA . ASP B 1 8 ? 31.797 106.413 -8.077 1.00 39.37 8 ASP B CA 1
ATOM 1352 C C . ASP B 1 8 ? 31.361 105.677 -6.807 1.00 37.54 8 ASP B C 1
ATOM 1353 O O . ASP B 1 8 ? 30.203 105.247 -6.687 1.00 34.30 8 ASP B O 1
ATOM 1358 N N . ASP B 1 9 ? 32.293 105.520 -5.862 1.00 35.53 9 ASP B N 1
ATOM 1359 C CA . ASP B 1 9 ? 31.972 104.862 -4.600 1.00 33.32 9 ASP B CA 1
ATOM 1360 C C . ASP B 1 9 ? 31.016 105.731 -3.809 1.00 28.98 9 ASP B C 1
ATOM 1361 O O . ASP B 1 9 ? 30.127 105.236 -3.154 1.00 27.48 9 ASP B O 1
ATOM 1366 N N . VAL B 1 10 ? 31.204 107.035 -3.872 1.00 26.32 10 VAL B N 1
ATOM 1367 C CA . VAL B 1 10 ? 30.330 107.944 -3.150 1.00 24.99 10 VAL B CA 1
ATOM 1368 C C . VAL B 1 10 ? 28.921 107.929 -3.744 1.00 22.93 10 VAL B C 1
ATOM 1369 O O . VAL B 1 10 ? 27.922 107.939 -3.018 1.00 22.69 10 VAL B O 1
ATOM 1373 N N . VAL B 1 11 ? 28.837 107.904 -5.064 1.00 21.35 11 VAL B N 1
ATOM 1374 C CA . VAL B 1 11 ? 27.511 107.916 -5.675 1.00 20.89 11 VAL B CA 1
ATOM 1375 C C . VAL B 1 11 ? 26.821 106.598 -5.328 1.00 19.67 11 VAL B C 1
ATOM 1376 O O . VAL B 1 11 ? 25.682 106.608 -4.945 1.00 19.44 11 VAL B O 1
ATOM 1380 N N . LYS B 1 12 ? 27.512 105.470 -5.399 1.00 20.65 12 LYS B N 1
ATOM 1381 C CA . LYS B 1 12 ? 26.863 104.203 -5.018 1.00 22.19 12 LYS B CA 1
ATOM 1382 C C . LYS B 1 12 ? 26.414 104.230 -3.552 1.00 21.58 12 LYS B C 1
ATOM 1383 O O . LYS B 1 12 ? 25.361 103.713 -3.198 1.00 19.85 12 LYS B O 1
ATOM 1389 N N . PHE B 1 13 ? 27.240 104.814 -2.679 1.00 20.72 13 PHE B N 1
ATOM 1390 C CA . PHE B 1 13 ? 26.871 104.898 -1.280 1.00 20.63 13 PHE B CA 1
ATOM 1391 C C . PHE B 1 13 ? 25.590 105.726 -1.123 1.00 21.19 13 PHE B C 1
ATOM 1392 O O . PHE B 1 13 ? 24.706 105.354 -0.345 1.00 20.74 13 PHE B O 1
ATOM 1400 N N . ILE B 1 14 ? 25.470 106.836 -1.853 1.00 19.88 14 ILE B N 1
ATOM 1401 C CA . ILE B 1 14 ? 24.270 107.654 -1.709 1.00 18.58 14 ILE B CA 1
ATOM 1402 C C . ILE B 1 14 ? 23.036 106.860 -2.169 1.00 18.32 14 ILE B C 1
ATOM 1403 O O . ILE B 1 14 ? 21.988 106.939 -1.530 1.00 17.05 14 ILE B O 1
ATOM 1408 N N . HIS B 1 15 ? 23.185 106.108 -3.264 1.00 18.93 15 HIS B N 1
ATOM 1409 C CA . HIS B 1 15 ? 22.092 105.249 -3.759 1.00 17.97 15 HIS B CA 1
ATOM 1410 C C . HIS B 1 15 ? 21.778 104.230 -2.675 1.00 19.44 15 HIS B C 1
ATOM 1411 O O . HIS B 1 15 ? 20.602 103.983 -2.336 1.00 16.34 15 HIS B O 1
ATOM 1418 N N . GLU B 1 16 ? 22.832 103.660 -2.074 1.00 18.98 16 GLU B N 1
ATOM 1419 C CA . GLU B 1 16 ? 22.617 102.639 -1.037 1.00 19.62 16 GLU B CA 1
ATOM 1420 C C . GLU B 1 16 ? 21.877 103.212 0.159 1.00 18.88 16 GLU B C 1
ATOM 1421 O O . GLU B 1 16 ? 20.998 102.575 0.721 1.00 20.13 16 GLU B O 1
ATOM 1427 N N . VAL B 1 17 ? 22.226 104.432 0.553 1.00 19.83 17 VAL B N 1
ATOM 1428 C CA . VAL B 1 17 ? 21.577 105.088 1.683 1.00 18.29 17 VAL B CA 1
ATOM 1429 C C . VAL B 1 17 ? 20.084 105.252 1.390 1.00 17.00 17 VAL B C 1
ATOM 1430 O O . VAL B 1 17 ? 19.256 105.163 2.287 1.00 16.03 17 VAL B O 1
ATOM 1434 N N . GLY B 1 18 ? 19.756 105.488 0.133 1.00 15.84 18 GLY B N 1
ATOM 1435 C CA . GLY B 1 18 ? 18.356 105.639 -0.218 1.00 16.34 18 GLY B CA 1
ATOM 1436 C C . GLY B 1 18 ? 17.585 104.348 -0.023 1.00 15.77 18 GLY B C 1
ATOM 1437 O O . GLY B 1 18 ? 16.348 104.379 0.149 1.00 15.31 18 GLY B O 1
ATOM 1438 N N . SER B 1 19 ? 18.255 103.201 -0.015 1.00 15.11 19 SER B N 1
ATOM 1439 C CA . SER B 1 19 ? 17.490 101.950 0.211 1.00 16.22 19 SER B CA 1
ATOM 1440 C C . SER B 1 19 ? 16.900 101.904 1.622 1.00 18.59 19 SER B C 1
ATOM 1441 O O . SER B 1 19 ? 16.028 101.108 1.908 1.00 18.14 19 SER B O 1
ATOM 1444 N N . LEU B 1 20 ? 17.362 102.775 2.520 1.00 17.27 20 LEU B N 1
ATOM 1445 C CA . LEU B 1 20 ? 16.760 102.806 3.842 1.00 17.60 20 LEU B CA 1
ATOM 1446 C C . LEU B 1 20 ? 15.361 103.416 3.812 1.00 15.54 20 LEU B C 1
ATOM 1447 O O . LEU B 1 20 ? 14.607 103.253 4.775 1.00 13.77 20 LEU B O 1
ATOM 1452 N N . LYS B 1 21 ? 15.011 104.114 2.726 1.00 15.38 21 LYS B N 1
ATOM 1453 C CA . LYS B 1 21 ? 13.652 104.667 2.614 1.00 15.77 21 LYS B CA 1
ATOM 1454 C C . LYS B 1 21 ? 12.767 103.486 2.199 1.00 18.24 21 LYS B C 1
ATOM 1455 O O . LYS B 1 21 ? 11.555 103.589 2.241 1.00 18.08 21 LYS B O 1
ATOM 1461 N N . LEU B 1 22 ? 13.396 102.383 1.801 1.00 18.62 22 LEU B N 1
ATOM 1462 C CA . LEU B 1 22 ? 12.660 101.215 1.318 1.00 21.33 22 LEU B CA 1
ATOM 1463 C C . LEU B 1 22 ? 12.882 100.002 2.224 1.00 24.15 22 LEU B C 1
ATOM 1464 O O . LEU B 1 22 ? 12.697 98.858 1.798 1.00 25.52 22 LEU B O 1
ATOM 1469 N N . THR B 1 23 ? 13.342 100.237 3.453 1.00 20.91 23 THR B N 1
ATOM 1470 C CA . THR B 1 23 ? 13.580 99.153 4.414 1.00 20.66 23 THR B CA 1
ATOM 1471 C C . THR B 1 23 ? 12.588 99.407 5.554 1.00 20.44 23 THR B C 1
ATOM 1472 O O . THR B 1 23 ? 12.693 100.395 6.281 1.00 20.23 23 THR B O 1
ATOM 1476 N N . PRO B 1 24 ? 11.585 98.538 5.715 1.00 20.48 24 PRO B N 1
ATOM 1477 C CA . PRO B 1 24 ? 10.648 98.807 6.799 1.00 19.03 24 PRO B CA 1
ATOM 1478 C C . PRO B 1 24 ? 11.259 98.588 8.166 1.00 18.68 24 PRO B C 1
ATOM 1479 O O . PRO B 1 24 ? 12.231 97.823 8.299 1.00 19.68 24 PRO B O 1
ATOM 1483 N N . ARG B 1 25 ? 10.725 99.315 9.148 1.00 15.40 25 ARG B N 1
ATOM 1484 C CA . ARG B 1 25 ? 11.059 99.102 10.566 1.00 14.45 25 ARG B CA 1
ATOM 1485 C C . ARG B 1 25 ? 10.186 97.838 10.813 1.00 15.17 25 ARG B C 1
ATOM 1486 O O . ARG B 1 25 ? 8.971 97.903 10.996 1.00 16.92 25 ARG B O 1
ATOM 1494 N N . SER B 1 26 ? 10.874 96.695 10.820 1.00 17.35 26 SER B N 1
ATOM 1495 C CA . SER B 1 26 ? 10.211 95.379 10.857 1.00 19.42 26 SER B CA 1
ATOM 1496 C C . SER B 1 26 ? 9.414 94.911 12.030 1.00 19.59 26 SER B C 1
ATOM 1497 O O . SER B 1 26 ? 8.516 94.064 11.834 1.00 18.94 26 SER B O 1
ATOM 1500 N N . GLY B 1 27 ? 9.743 95.389 13.233 1.00 18.98 27 GLY B N 1
ATOM 1501 C CA . GLY B 1 27 ? 9.011 94.994 14.433 1.00 18.09 27 GLY B CA 1
ATOM 1502 C C . GLY B 1 27 ? 7.526 95.302 14.340 1.00 19.88 27 GLY B C 1
ATOM 1503 O O . GLY B 1 27 ? 6.678 94.616 14.939 1.00 18.61 27 GLY B O 1
ATOM 1504 N N . TRP B 1 28 ? 7.179 96.343 13.582 1.00 16.45 28 TRP B N 1
ATOM 1505 C CA . TRP B 1 28 ? 5.774 96.706 13.453 1.00 16.80 28 TRP B CA 1
ATOM 1506 C C . TRP B 1 28 ? 4.932 95.790 12.567 1.00 16.02 28 TRP B C 1
ATOM 1507 O O . TRP B 1 28 ? 3.712 95.737 12.736 1.00 18.38 28 TRP B O 1
ATOM 1518 N N . LEU B 1 29 ? 5.573 95.122 11.622 1.00 18.52 29 LEU B N 1
ATOM 1519 C CA . LEU B 1 29 ? 4.855 94.276 10.670 1.00 18.76 29 LEU B CA 1
ATOM 1520 C C . LEU B 1 29 ? 4.035 93.194 11.337 1.00 19.22 29 LEU B C 1
ATOM 1521 O O . LEU B 1 29 ? 2.917 92.952 10.918 1.00 17.78 29 LEU B O 1
ATOM 1526 N N . LYS B 1 30 ? 4.575 92.547 12.377 1.00 19.00 30 LYS B N 1
ATOM 1527 C CA . LYS B 1 30 ? 3.790 91.507 13.025 1.00 20.31 30 LYS B CA 1
ATOM 1528 C C . LYS B 1 30 ? 2.575 92.058 13.757 1.00 21.55 30 LYS B C 1
ATOM 1529 O O . LYS B 1 30 ? 1.644 91.297 14.080 1.00 22.59 30 LYS B O 1
ATOM 1535 N N . LEU B 1 31 ? 2.534 93.364 14.024 1.00 18.97 31 LEU B N 1
ATOM 1536 C CA . LEU B 1 31 ? 1.360 93.914 14.685 1.00 19.89 31 LEU B CA 1
ATOM 1537 C C . LEU B 1 31 ? 0.263 94.198 13.668 1.00 20.36 31 LEU B C 1
ATOM 1538 O O . LEU B 1 31 ? -0.814 94.675 14.033 1.00 21.33 31 LEU B O 1
ATOM 1543 N N . GLY B 1 32 ? 0.562 93.957 12.406 1.00 19.67 32 GLY B N 1
ATOM 1544 C CA . GLY B 1 32 ? -0.421 94.162 11.352 1.00 19.99 32 GLY B CA 1
ATOM 1545 C C . GLY B 1 32 ? -0.401 95.536 10.730 1.00 22.35 32 GLY B C 1
ATOM 1546 O O . GLY B 1 32 ? -1.260 95.861 9.921 1.00 23.46 32 GLY B O 1
ATOM 1547 N N . ILE B 1 33 ? 0.584 96.351 11.098 1.00 20.69 33 ILE B N 1
ATOM 1548 C CA . ILE B 1 33 ? 0.713 97.685 10.504 1.00 20.22 33 ILE B CA 1
ATOM 1549 C C . ILE B 1 33 ? 1.287 97.504 9.128 1.00 19.64 33 ILE B C 1
ATOM 1550 O O . ILE B 1 33 ? 2.415 97.092 8.938 1.00 17.85 33 ILE B O 1
ATOM 1555 N N . ARG B 1 34 ? 0.462 97.789 8.120 1.00 20.66 34 ARG B N 1
ATOM 1556 C CA . ARG B 1 34 ? 0.852 97.562 6.748 1.00 23.64 34 ARG B CA 1
ATOM 1557 C C . ARG B 1 34 ? 1.903 98.396 6.085 1.00 23.67 34 ARG B C 1
ATOM 1558 O O . ARG B 1 34 ? 2.692 97.888 5.308 1.00 27.34 34 ARG B O 1
ATOM 1566 N N . LEU B 1 35 ? 1.916 99.679 6.337 1.00 23.04 35 LEU B N 1
ATOM 1567 C CA . LEU B 1 35 ? 2.941 100.485 5.666 1.00 24.06 35 LEU B CA 1
ATOM 1568 C C . LEU B 1 35 ? 3.571 101.200 6.825 1.00 21.43 35 LEU B C 1
ATOM 1569 O O . LEU B 1 35 ? 3.265 102.359 7.098 1.00 20.86 35 LEU B O 1
ATOM 1574 N N . PRO B 1 36 ? 4.420 100.487 7.563 1.00 19.16 36 PRO B N 1
ATOM 1575 C CA . PRO B 1 36 ? 5.062 101.114 8.718 1.00 17.45 36 PRO B CA 1
ATOM 1576 C C . PRO B 1 36 ? 6.175 102.090 8.336 1.00 13.95 36 PRO B C 1
ATOM 1577 O O . PRO B 1 36 ? 6.649 102.127 7.203 1.00 13.24 36 PRO B O 1
ATOM 1581 N N . GLU B 1 37 ? 6.620 102.880 9.319 1.00 15.47 37 GLU B N 1
ATOM 1582 C CA . GLU B 1 37 ? 7.727 103.802 9.061 1.00 12.65 37 GLU B CA 1
ATOM 1583 C C . GLU B 1 37 ? 8.912 103.001 8.492 1.00 14.23 37 GLU B C 1
ATOM 1584 O O . GLU B 1 37 ? 9.055 101.790 8.750 1.00 15.01 37 GLU B O 1
ATOM 1590 N N . SER B 1 38 ? 9.785 103.668 7.739 1.00 12.30 38 SER B N 1
ATOM 1591 C CA . SER B 1 38 ? 10.972 103.047 7.163 1.00 13.84 38 SER B CA 1
ATOM 1592 C C . SER B 1 38 ? 12.129 103.287 8.157 1.00 15.29 38 SER B C 1
ATOM 1593 O O . SER B 1 38 ? 11.957 104.076 9.099 1.00 15.89 38 SER B O 1
ATOM 1596 N N . VAL B 1 39 ? 13.256 102.619 7.957 1.00 15.31 39 VAL B N 1
ATOM 1597 C CA . VAL B 1 39 ? 14.435 102.849 8.829 1.00 16.01 39 VAL B CA 1
ATOM 1598 C C . VAL B 1 39 ? 14.888 104.309 8.648 1.00 15.73 39 VAL B C 1
ATOM 1599 O O . VAL B 1 39 ? 15.171 105.024 9.629 1.00 17.07 39 VAL B O 1
ATOM 1603 N N . ALA B 1 40 ? 14.927 104.785 7.407 1.00 15.26 40 ALA B N 1
ATOM 1604 C CA . ALA B 1 40 ? 15.224 106.206 7.163 1.00 15.24 40 ALA B CA 1
ATOM 1605 C C . ALA B 1 40 ? 14.342 107.154 8.009 1.00 17.45 40 ALA B C 1
ATOM 1606 O O . ALA B 1 40 ? 14.845 108.168 8.537 1.00 15.95 40 ALA B O 1
ATOM 1608 N N . GLU B 1 41 ? 13.024 106.901 8.106 1.00 14.32 41 GLU B N 1
ATOM 1609 C CA . GLU B 1 41 ? 12.151 107.764 8.902 1.00 15.50 41 GLU B CA 1
ATOM 1610 C C . GLU B 1 41 ? 12.474 107.683 10.395 1.00 14.57 41 GLU B C 1
ATOM 1611 O O . GLU B 1 41 ? 12.426 108.697 11.101 1.00 15.50 41 GLU B O 1
ATOM 1617 N N . HIS B 1 42 ? 12.777 106.475 10.872 1.00 16.21 42 HIS B N 1
ATOM 1618 C CA . HIS B 1 42 ? 13.172 106.296 12.280 1.00 16.11 42 HIS B CA 1
ATOM 1619 C C . HIS B 1 42 ? 14.456 107.151 12.550 1.00 18.37 42 HIS B C 1
ATOM 1620 O O . HIS B 1 42 ? 14.509 107.908 13.520 1.00 17.48 42 HIS B O 1
ATOM 1627 N N . ASN B 1 43 ? 15.470 106.997 11.702 1.00 18.71 43 ASN B N 1
ATOM 1628 C CA . ASN B 1 43 ? 16.742 107.742 11.856 1.00 19.25 43 ASN B CA 1
ATOM 1629 C C . ASN B 1 43 ? 16.546 109.266 11.794 1.00 20.71 43 ASN B C 1
ATOM 1630 O O . ASN B 1 43 ? 17.217 110.024 12.512 1.00 20.53 43 ASN B O 1
ATOM 1635 N N . PHE B 1 44 ? 15.689 109.720 10.876 1.00 16.27 44 PHE B N 1
ATOM 1636 C CA . PHE B 1 44 ? 15.367 111.139 10.765 1.00 16.02 44 PHE B CA 1
ATOM 1637 C C . PHE B 1 44 ? 14.907 111.671 12.098 1.00 18.44 44 PHE B C 1
ATOM 1638 O O . PHE B 1 44 ? 15.472 112.646 12.622 1.00 17.90 44 PHE B O 1
ATOM 1646 N N . ARG B 1 45 ? 13.854 111.073 12.662 1.00 16.86 45 ARG B N 1
ATOM 1647 C CA . ARG B 1 45 ? 13.375 111.652 13.913 1.00 16.49 45 ARG B CA 1
ATOM 1648 C C . ARG B 1 45 ? 14.318 111.375 15.079 1.00 16.35 45 ARG B C 1
ATOM 1649 O O . ARG B 1 45 ? 14.417 112.195 16.002 1.00 18.91 45 ARG B O 1
ATOM 1657 N N . ALA B 1 46 ? 14.998 110.243 15.051 1.00 15.30 46 ALA B N 1
ATOM 1658 C CA . ALA B 1 46 ? 15.895 109.955 16.167 1.00 16.26 46 ALA B CA 1
ATOM 1659 C C . ALA B 1 46 ? 17.038 110.997 16.148 1.00 18.97 46 ALA B C 1
ATOM 1660 O O . ALA B 1 46 ? 17.526 111.415 17.232 1.00 19.92 46 ALA B O 1
ATOM 1662 N N . ALA B 1 47 ? 17.444 111.427 14.955 1.00 17.31 47 ALA B N 1
ATOM 1663 C CA . ALA B 1 47 ? 18.531 112.412 14.877 1.00 19.26 47 ALA B CA 1
ATOM 1664 C C . ALA B 1 47 ? 18.096 113.744 15.478 1.00 19.45 47 ALA B C 1
ATOM 1665 O O . ALA B 1 47 ? 18.856 114.371 16.245 1.00 22.30 47 ALA B O 1
ATOM 1667 N N . ILE B 1 48 ? 16.877 114.191 15.177 1.00 18.92 48 ILE B N 1
ATOM 1668 C CA . ILE B 1 48 ? 16.345 115.411 15.749 1.00 19.11 48 ILE B CA 1
ATOM 1669 C C . ILE B 1 48 ? 16.217 115.218 17.271 1.00 21.08 48 ILE B C 1
ATOM 1670 O O . ILE B 1 48 ? 16.597 116.100 18.070 1.00 21.09 48 ILE B O 1
ATOM 1675 N N . ILE B 1 49 ? 15.732 114.058 17.705 1.00 18.03 49 ILE B N 1
ATOM 1676 C CA . ILE B 1 49 ? 15.659 113.847 19.161 1.00 19.39 49 ILE B CA 1
ATOM 1677 C C . ILE B 1 49 ? 17.060 113.893 19.818 1.00 20.97 49 ILE B C 1
ATOM 1678 O O . ILE B 1 49 ? 17.213 114.457 20.922 1.00 21.82 49 ILE B O 1
ATOM 1683 N N . ALA B 1 50 ? 18.058 113.303 19.161 1.00 21.72 50 ALA B N 1
ATOM 1684 C CA . ALA B 1 50 ? 19.418 113.292 19.723 1.00 22.38 50 ALA B CA 1
ATOM 1685 C C . ALA B 1 50 ? 19.929 114.749 19.875 1.00 23.98 50 ALA B C 1
ATOM 1686 O O . ALA B 1 50 ? 20.585 115.071 20.878 1.00 25.58 50 ALA B O 1
ATOM 1688 N N . PHE B 1 51 ? 19.625 115.605 18.895 1.00 23.71 51 PHE B N 1
ATOM 1689 C CA . PHE B 1 51 ? 19.962 117.039 18.922 1.00 24.57 51 PHE B CA 1
ATOM 1690 C C . PHE B 1 51 ? 19.334 117.621 20.199 1.00 25.06 51 PHE B C 1
ATOM 1691 O O . PHE B 1 51 ? 20.020 118.226 21.034 1.00 22.85 51 PHE B O 1
ATOM 1699 N N . ILE B 1 52 ? 18.029 117.385 20.390 1.00 23.80 52 ILE B N 1
ATOM 1700 C CA . ILE B 1 52 ? 17.328 117.876 21.571 1.00 24.78 52 ILE B CA 1
ATOM 1701 C C . ILE B 1 52 ? 17.930 117.347 22.891 1.00 24.68 52 ILE B C 1
ATOM 1702 O O . ILE B 1 52 ? 18.095 118.112 23.852 1.00 24.96 52 ILE B O 1
ATOM 1707 N N . LEU B 1 53 ? 18.238 116.057 22.954 1.00 24.84 53 LEU B N 1
ATOM 1708 C CA . LEU B 1 53 ? 18.807 115.481 24.177 1.00 25.14 53 LEU B CA 1
ATOM 1709 C C . LEU B 1 53 ? 20.113 116.175 24.583 1.00 28.07 53 LEU B C 1
ATOM 1710 O O . LEU B 1 53 ? 20.326 116.475 25.771 1.00 26.21 53 LEU B O 1
ATOM 1715 N N . ALA B 1 54 ? 20.965 116.420 23.590 1.00 28.28 54 ALA B N 1
ATOM 1716 C CA . ALA B 1 54 ? 22.264 117.069 23.815 1.00 29.55 54 ALA B CA 1
ATOM 1717 C C . ALA B 1 54 ? 22.043 118.475 24.319 1.00 30.61 54 ALA B C 1
ATOM 1718 O O . ALA B 1 54 ? 22.629 118.882 25.320 1.00 32.84 54 ALA B O 1
ATOM 1720 N N . LEU B 1 55 ? 21.198 119.235 23.637 1.00 30.61 55 LEU B N 1
ATOM 1721 C CA . LEU B 1 55 ? 20.949 120.586 24.066 1.00 33.08 55 LEU B CA 1
ATOM 1722 C C . LEU B 1 55 ? 20.413 120.641 25.490 1.00 34.69 55 LEU B C 1
ATOM 1723 O O . LEU B 1 55 ? 20.983 121.315 26.365 1.00 33.55 55 LEU B O 1
ATOM 1728 N N . LYS B 1 56 ? 19.309 119.935 25.719 1.00 33.89 56 LYS B N 1
ATOM 1729 C CA . LYS B 1 56 ? 18.687 119.901 27.037 1.00 34.56 56 LYS B CA 1
ATOM 1730 C C . LYS B 1 56 ? 19.644 119.351 28.100 1.00 33.48 56 LYS B C 1
ATOM 1731 O O . LYS B 1 56 ? 19.428 119.567 29.292 1.00 34.68 56 LYS B O 1
ATOM 1737 N N . SER B 1 57 ? 20.671 118.626 27.677 1.00 32.72 57 SER B N 1
ATOM 1738 C CA . SER B 1 57 ? 21.667 118.071 28.592 1.00 33.69 57 SER B CA 1
ATOM 1739 C C . SER B 1 57 ? 22.807 119.065 28.854 1.00 36.16 57 SER B C 1
ATOM 1740 O O . SER B 1 57 ? 23.821 118.705 29.450 1.00 35.96 57 SER B O 1
ATOM 1743 N N . GLY B 1 58 ? 22.639 120.293 28.381 1.00 36.89 58 GLY B N 1
ATOM 1744 C CA . GLY B 1 58 ? 23.653 121.313 28.559 1.00 39.71 58 GLY B CA 1
ATOM 1745 C C . GLY B 1 58 ? 24.851 121.222 27.627 1.00 40.96 58 GLY B C 1
ATOM 1746 O O . GLY B 1 58 ? 25.883 121.849 27.903 1.00 42.15 58 GLY B O 1
ATOM 1747 N N . GLU B 1 59 ? 24.755 120.455 26.539 1.00 40.50 59 GLU B N 1
ATOM 1748 C CA . GLU B 1 59 ? 25.883 120.351 25.608 1.00 39.12 59 GLU B CA 1
ATOM 1749 C C . GLU B 1 59 ? 25.757 121.498 24.609 1.00 37.07 59 GLU B C 1
ATOM 1750 O O . GLU B 1 59 ? 24.725 122.170 24.548 1.00 36.86 59 GLU B O 1
ATOM 1756 N N . SER B 1 60 ? 26.809 121.763 23.849 1.00 36.57 60 SER B N 1
ATOM 1757 C CA . SER B 1 60 ? 26.776 122.886 22.909 1.00 37.82 60 SER B CA 1
ATOM 1758 C C . SER B 1 60 ? 26.077 122.514 21.607 1.00 36.84 60 SER B C 1
ATOM 1759 O O . SER B 1 60 ? 25.919 121.333 21.313 1.00 37.23 60 SER B O 1
ATOM 1762 N N . VAL B 1 61 ? 25.685 123.529 20.845 1.00 37.04 61 VAL B N 1
ATOM 1763 C CA . VAL B 1 61 ? 25.032 123.313 19.554 1.00 38.07 61 VAL B CA 1
ATOM 1764 C C . VAL B 1 61 ? 25.935 122.428 18.700 1.00 37.79 61 VAL B C 1
ATOM 1765 O O . VAL B 1 61 ? 25.469 121.505 18.019 1.00 37.70 61 VAL B O 1
ATOM 1769 N N . GLU B 1 62 ? 27.238 122.680 18.759 1.00 37.51 62 GLU B N 1
ATOM 1770 C CA . GLU B 1 62 ? 28.172 121.886 17.980 1.00 37.59 62 GLU B CA 1
ATOM 1771 C C . GLU B 1 62 ? 28.053 120.436 18.381 1.00 36.00 62 GLU B C 1
ATOM 1772 O O . GLU B 1 62 ? 28.024 119.541 17.532 1.00 35.31 62 GLU B O 1
ATOM 1778 N N . LYS B 1 63 ? 27.996 120.193 19.682 1.00 33.70 63 LYS B N 1
ATOM 1779 C CA . LYS B 1 63 ? 27.883 118.827 20.194 1.00 32.35 63 LYS B CA 1
ATOM 1780 C C . LYS B 1 63 ? 26.522 118.244 19.810 1.00 28.98 63 LYS B C 1
ATOM 1781 O O . LYS B 1 63 ? 26.421 117.069 19.491 1.00 29.32 63 LYS B O 1
ATOM 1787 N N . ALA B 1 64 ? 25.487 119.071 19.899 1.00 27.71 64 ALA B N 1
ATOM 1788 C CA . ALA B 1 64 ? 24.116 118.643 19.568 1.00 26.08 64 ALA B CA 1
ATOM 1789 C C . ALA B 1 64 ? 24.042 118.235 18.077 1.00 27.65 64 ALA B C 1
ATOM 1790 O O . ALA B 1 64 ? 23.341 117.288 17.726 1.00 26.36 64 ALA B O 1
ATOM 1792 N N . CYS B 1 65 ? 24.760 118.942 17.209 1.00 25.35 65 CYS B N 1
ATOM 1793 C CA . CYS B 1 65 ? 24.770 118.597 15.770 1.00 26.42 65 CYS B CA 1
ATOM 1794 C C . CYS B 1 65 ? 25.549 117.298 15.550 1.00 25.57 65 CYS B C 1
ATOM 1795 O O . CYS B 1 65 ? 25.301 116.532 14.630 1.00 26.04 65 CYS B O 1
ATOM 1798 N N . LYS B 1 66 ? 26.516 117.014 16.404 1.00 25.44 66 LYS B N 1
ATOM 1799 C CA . LYS B 1 66 ? 27.267 115.788 16.229 1.00 24.92 66 LYS B CA 1
ATOM 1800 C C . LYS B 1 66 ? 26.431 114.565 16.650 1.00 24.25 66 LYS B C 1
ATOM 1801 O O . LYS B 1 66 ? 26.545 113.467 16.086 1.00 23.98 66 LYS B O 1
ATOM 1807 N N . ALA B 1 67 ? 25.621 114.754 17.676 1.00 23.97 67 ALA B N 1
ATOM 1808 C CA . ALA B 1 67 ? 24.783 113.665 18.153 1.00 24.13 67 ALA B CA 1
ATOM 1809 C C . ALA B 1 67 ? 23.731 113.402 17.062 1.00 22.56 67 ALA B C 1
ATOM 1810 O O . ALA B 1 67 ? 23.413 112.258 16.788 1.00 23.77 67 ALA B O 1
ATOM 1812 N N . ALA B 1 68 ? 23.193 114.448 16.476 1.00 22.67 68 ALA B N 1
ATOM 1813 C CA . ALA B 1 68 ? 22.195 114.242 15.416 1.00 24.46 68 ALA B CA 1
ATOM 1814 C C . ALA B 1 68 ? 22.820 113.445 14.276 1.00 25.10 68 ALA B C 1
ATOM 1815 O O . ALA B 1 68 ? 22.279 112.434 13.835 1.00 24.94 68 ALA B O 1
ATOM 1817 N N . THR B 1 69 ? 24.001 113.865 13.830 1.00 24.51 69 THR B N 1
ATOM 1818 C CA . THR B 1 69 ? 24.670 113.179 12.740 1.00 22.44 69 THR B CA 1
ATOM 1819 C C . THR B 1 69 ? 24.977 111.747 13.075 1.00 23.52 69 THR B C 1
ATOM 1820 O O . THR B 1 69 ? 24.816 110.835 12.255 1.00 21.31 69 THR B O 1
ATOM 1824 N N . ALA B 1 70 ? 25.440 111.511 14.297 1.00 22.66 70 ALA B N 1
ATOM 1825 C CA . ALA B 1 70 ? 25.741 110.154 14.672 1.00 21.60 70 ALA B CA 1
ATOM 1826 C C . ALA B 1 70 ? 24.486 109.275 14.616 1.00 21.91 70 ALA B C 1
ATOM 1827 O O . ALA B 1 70 ? 24.563 108.101 14.251 1.00 22.66 70 ALA B O 1
ATOM 1829 N N . ALA B 1 71 ? 23.352 109.832 15.004 1.00 22.71 71 ALA B N 1
ATOM 1830 C CA . ALA B 1 71 ? 22.088 109.073 14.973 1.00 22.20 71 ALA B CA 1
ATOM 1831 C C . ALA B 1 71 ? 21.703 108.739 13.525 1.00 24.57 71 ALA B C 1
ATOM 1832 O O . ALA B 1 71 ? 21.093 107.692 13.272 1.00 24.67 71 ALA B O 1
ATOM 1834 N N . LEU B 1 72 ? 22.046 109.609 12.581 1.00 25.68 72 LEU B N 1
ATOM 1835 C CA . LEU B 1 72 ? 21.735 109.322 11.166 1.00 25.79 72 LEU B CA 1
ATOM 1836 C C . LEU B 1 72 ? 22.520 108.131 10.647 1.00 28.04 72 LEU B C 1
ATOM 1837 O O . LEU B 1 72 ? 22.042 107.361 9.802 1.00 28.08 72 LEU B O 1
ATOM 1842 N N . PHE B 1 73 ? 23.755 107.976 11.122 1.00 27.43 73 PHE B N 1
ATOM 1843 C CA . PHE B 1 73 ? 24.597 106.875 10.694 1.00 29.08 73 PHE B CA 1
ATOM 1844 C C . PHE B 1 73 ? 24.380 105.615 11.511 1.00 30.29 73 PHE B C 1
ATOM 1845 O O . PHE B 1 73 ? 24.907 104.556 11.166 1.00 31.87 73 PHE B O 1
ATOM 1853 N N . HIS B 1 74 ? 23.604 105.727 12.583 1.00 31.60 74 HIS B N 1
ATOM 1854 C CA . HIS B 1 74 ? 23.368 104.635 13.518 1.00 34.30 74 HIS B CA 1
ATOM 1855 C C . HIS B 1 74 ? 22.968 103.269 12.949 1.00 34.92 74 HIS B C 1
ATOM 1856 O O . HIS B 1 74 ? 23.578 102.250 13.276 1.00 35.75 74 HIS B O 1
ATOM 1863 N N . ASP B 1 75 ? 21.958 103.216 12.093 1.00 35.60 75 ASP B N 1
ATOM 1864 C CA . ASP B 1 75 ? 21.581 101.908 11.558 1.00 36.51 75 ASP B CA 1
ATOM 1865 C C . ASP B 1 75 ? 21.971 101.789 10.110 1.00 35.43 75 ASP B C 1
ATOM 1866 O O . ASP B 1 75 ? 21.422 100.962 9.409 1.00 35.58 75 ASP B O 1
ATOM 1871 N N . LEU B 1 76 ? 22.921 102.601 9.650 1.00 34.21 76 LEU B N 1
ATOM 1872 C CA . LEU B 1 76 ? 23.270 102.572 8.249 1.00 33.68 76 LEU B CA 1
ATOM 1873 C C . LEU B 1 76 ? 23.521 101.222 7.656 1.00 33.17 76 LEU B C 1
ATOM 1874 O O . LEU B 1 76 ? 23.105 100.953 6.519 1.00 33.09 76 LEU B O 1
ATOM 1879 N N . HIS B 1 77 ? 24.205 100.368 8.400 1.00 31.27 77 HIS B N 1
ATOM 1880 C CA . HIS B 1 77 ? 24.506 99.033 7.882 1.00 31.93 77 HIS B CA 1
ATOM 1881 C C . HIS B 1 77 ? 23.236 98.229 7.621 1.00 29.74 77 HIS B C 1
ATOM 1882 O O . HIS B 1 77 ? 23.287 97.236 6.911 1.00 30.94 77 HIS B O 1
ATOM 1889 N N . GLU B 1 78 ? 22.113 98.636 8.205 1.00 28.00 78 GLU B N 1
ATOM 1890 C CA . GLU B 1 78 ? 20.853 97.899 8.001 1.00 29.36 78 GLU B CA 1
ATOM 1891 C C . GLU B 1 78 ? 20.417 97.931 6.529 1.00 29.96 78 GLU B C 1
ATOM 1892 O O . GLU B 1 78 ? 19.524 97.164 6.102 1.00 30.30 78 GLU B O 1
ATOM 1898 N N . ALA B 1 79 ? 21.051 98.811 5.758 1.00 30.12 79 ALA B N 1
ATOM 1899 C CA . ALA B 1 79 ? 20.774 98.918 4.320 1.00 31.66 79 ALA B CA 1
ATOM 1900 C C . ALA B 1 79 ? 21.125 97.570 3.709 1.00 33.22 79 ALA B C 1
ATOM 1901 O O . ALA B 1 79 ? 20.518 97.151 2.722 1.00 33.18 79 ALA B O 1
ATOM 1903 N N . ARG B 1 80 ? 22.117 96.906 4.306 1.00 33.86 80 ARG B N 1
ATOM 1904 C CA . ARG B 1 80 ? 22.572 95.587 3.869 1.00 35.93 80 ARG B CA 1
ATOM 1905 C C . ARG B 1 80 ? 22.078 94.454 4.770 1.00 37.53 80 ARG B C 1
ATOM 1906 O O . ARG B 1 80 ? 21.835 93.344 4.300 1.00 38.94 80 ARG B O 1
ATOM 1914 N N . THR B 1 81 ? 21.930 94.725 6.063 1.00 38.35 81 THR B N 1
ATOM 1915 C CA . THR B 1 81 ? 21.536 93.671 7.002 1.00 38.92 81 THR B CA 1
ATOM 1916 C C . THR B 1 81 ? 20.073 93.572 7.384 1.00 39.11 81 THR B C 1
ATOM 1917 O O . THR B 1 81 ? 19.666 92.568 7.981 1.00 40.13 81 THR B O 1
ATOM 1921 N N . MET B 1 82 ? 19.292 94.595 7.038 1.00 38.62 82 MET B N 1
ATOM 1922 C CA . MET B 1 82 ? 17.874 94.665 7.381 1.00 37.80 82 MET B CA 1
ATOM 1923 C C . MET B 1 82 ? 17.723 95.035 8.861 1.00 37.63 82 MET B C 1
ATOM 1924 O O . MET B 1 82 ? 18.695 94.968 9.637 1.00 37.46 82 MET B O 1
ATOM 1929 N N . ASP B 1 83 ? 16.517 95.456 9.234 1.00 36.38 83 ASP B N 1
ATOM 1930 C CA . ASP B 1 83 ? 16.206 95.832 10.611 1.00 36.19 83 ASP B CA 1
ATOM 1931 C C . ASP B 1 83 ? 15.865 94.528 11.305 1.00 36.80 83 ASP B C 1
ATOM 1932 O O . ASP B 1 83 ? 14.749 94.052 11.182 1.00 34.62 83 ASP B O 1
ATOM 1937 N N . LEU B 1 84 ? 16.822 93.933 12.008 1.00 37.73 84 LEU B N 1
ATOM 1938 C CA . LEU B 1 84 ? 16.539 92.672 12.702 1.00 39.27 84 LEU B CA 1
ATOM 1939 C C . LEU B 1 84 ? 15.750 92.969 13.965 1.00 39.31 84 LEU B C 1
ATOM 1940 O O . LEU B 1 84 ? 16.285 93.527 14.923 1.00 39.79 84 LEU B O 1
ATOM 1945 N N . HIS B 1 85 ? 14.467 92.613 13.962 1.00 39.84 85 HIS B N 1
ATOM 1946 C CA . HIS B 1 85 ? 13.630 92.851 15.131 1.00 40.38 85 HIS B CA 1
ATOM 1947 C C . HIS B 1 85 ? 13.957 91.883 16.278 1.00 40.66 85 HIS B C 1
ATOM 1948 O O . HIS B 1 85 ? 14.636 90.873 16.083 1.00 39.85 85 HIS B O 1
ATOM 1955 N N . LYS B 1 86 ? 13.453 92.223 17.464 1.00 41.31 86 LYS B N 1
ATOM 1956 C CA . LYS B 1 86 ? 13.638 91.467 18.710 1.00 41.90 86 LYS B CA 1
ATOM 1957 C C . LYS B 1 86 ? 13.522 89.949 18.540 1.00 41.45 86 LYS B C 1
ATOM 1958 O O . LYS B 1 86 ? 14.426 89.203 18.935 1.00 41.01 86 LYS B O 1
ATOM 1964 N N . ILE B 1 87 ? 12.418 89.489 17.952 1.00 40.03 87 ILE B N 1
ATOM 1965 C CA . ILE B 1 87 ? 12.214 88.053 17.753 1.00 39.57 87 ILE B CA 1
ATOM 1966 C C . ILE B 1 87 ? 13.337 87.451 16.923 1.00 40.05 87 ILE B C 1
ATOM 1967 O O . ILE B 1 87 ? 13.903 86.408 17.286 1.00 38.97 87 ILE B O 1
ATOM 1972 N N . ALA B 1 88 ? 13.664 88.117 15.816 1.00 40.23 88 ALA B N 1
ATOM 1973 C CA . ALA B 1 88 ? 14.709 87.638 14.913 1.00 41.36 88 ALA B CA 1
ATOM 1974 C C . ALA B 1 88 ? 16.073 87.553 15.583 1.00 42.57 88 ALA B C 1
ATOM 1975 O O . ALA B 1 88 ? 16.847 86.636 15.311 1.00 41.63 88 ALA B O 1
ATOM 1977 N N . ARG B 1 89 ? 16.367 88.519 16.445 1.00 44.32 89 ARG B N 1
ATOM 1978 C CA . ARG B 1 89 ? 17.653 88.540 17.133 1.00 46.68 89 ARG B CA 1
ATOM 1979 C C . ARG B 1 89 ? 17.877 87.290 17.978 1.00 47.17 89 ARG B C 1
ATOM 1980 O O . ARG B 1 89 ? 18.991 87.019 18.414 1.00 47.08 89 ARG B O 1
ATOM 1988 N N . ARG B 1 90 ? 16.817 86.523 18.203 1.00 47.91 90 ARG B N 1
ATOM 1989 C CA . ARG B 1 90 ? 16.948 85.292 18.974 1.00 49.04 90 ARG B CA 1
ATOM 1990 C C . ARG B 1 90 ? 17.673 84.214 18.178 1.00 48.47 90 ARG B C 1
ATOM 1991 O O . ARG B 1 90 ? 18.418 83.404 18.748 1.00 48.76 90 ARG B O 1
ATOM 1999 N N . TYR B 1 91 ? 17.446 84.200 16.863 1.00 47.24 91 TYR B N 1
ATOM 2000 C CA . TYR B 1 91 ? 18.061 83.208 15.988 1.00 46.36 91 TYR B CA 1
ATOM 2001 C C . TYR B 1 91 ? 19.000 83.814 14.964 1.00 46.85 91 TYR B C 1
ATOM 2002 O O . TYR B 1 91 ? 19.638 83.086 14.215 1.00 47.14 91 TYR B O 1
ATOM 2011 N N . VAL B 1 92 ? 19.089 85.138 14.924 1.00 47.20 92 VAL B N 1
ATOM 2012 C CA . VAL B 1 92 ? 19.929 85.777 13.924 1.00 48.26 92 VAL B CA 1
ATOM 2013 C C . VAL B 1 92 ? 21.094 86.598 14.457 1.00 49.10 92 VAL B C 1
ATOM 2014 O O . VAL B 1 92 ? 20.899 87.533 15.239 1.00 49.46 92 VAL B O 1
ATOM 2018 N N . SER B 1 93 ? 22.304 86.251 14.015 1.00 49.90 93 SER B N 1
ATOM 2019 C CA . SER B 1 93 ? 23.512 86.977 14.418 1.00 50.57 93 SER B CA 1
ATOM 2020 C C . SER B 1 93 ? 24.057 87.730 13.203 1.00 50.31 93 SER B C 1
ATOM 2021 O O . SER B 1 93 ? 24.208 87.174 12.108 1.00 50.01 93 SER B O 1
ATOM 2024 N N . CYS B 1 94 ? 24.383 88.994 13.418 1.00 50.18 94 CYS B N 1
ATOM 2025 C CA . CYS B 1 94 ? 24.867 89.842 12.349 1.00 50.21 94 CYS B CA 1
ATOM 2026 C C . CYS B 1 94 ? 26.241 90.459 12.589 1.00 49.93 94 CYS B C 1
ATOM 2027 O O . CYS B 1 94 ? 26.553 90.903 13.690 1.00 50.18 94 CYS B O 1
ATOM 2030 N N . ASP B 1 95 ? 27.065 90.467 11.551 1.00 49.51 95 ASP B N 1
ATOM 2031 C CA . ASP B 1 95 ? 28.386 91.069 11.645 1.00 49.22 95 ASP B CA 1
ATOM 2032 C C . ASP B 1 95 ? 28.201 92.539 11.296 1.00 49.02 95 ASP B C 1
ATOM 2033 O O . ASP B 1 95 ? 28.491 92.964 10.180 1.00 49.07 95 ASP B O 1
ATOM 2038 N N . GLU B 1 96 ? 27.703 93.310 12.255 1.00 49.58 96 GLU B N 1
ATOM 2039 C CA . GLU B 1 96 ? 27.462 94.732 12.052 1.00 49.74 96 GLU B CA 1
ATOM 2040 C C . GLU B 1 96 ? 28.731 95.510 11.697 1.00 50.39 96 GLU B C 1
ATOM 2041 O O . GLU B 1 96 ? 28.732 96.348 10.782 1.00 49.50 96 GLU B O 1
ATOM 2047 N N . GLU B 1 97 ? 29.814 95.227 12.420 1.00 50.61 97 GLU B N 1
ATOM 2048 C CA . GLU B 1 97 ? 31.085 95.907 12.188 1.00 50.16 97 GLU B CA 1
ATOM 2049 C C . GLU B 1 97 ? 31.537 95.612 10.758 1.00 49.09 97 GLU B C 1
ATOM 2050 O O . GLU B 1 97 ? 31.994 96.504 10.040 1.00 48.39 97 GLU B O 1
ATOM 2056 N N . GLY B 1 98 ? 31.396 94.355 10.345 1.00 48.19 98 GLY B N 1
ATOM 2057 C CA . GLY B 1 98 ? 31.774 93.986 8.991 1.00 47.53 98 GLY B CA 1
ATOM 2058 C C . GLY B 1 98 ? 30.987 94.799 7.972 1.00 46.76 98 GLY B C 1
ATOM 2059 O O . GLY B 1 98 ? 31.561 95.435 7.086 1.00 46.43 98 GLY B O 1
ATOM 2060 N N . ALA B 1 99 ? 29.664 94.791 8.113 1.00 46.17 99 ALA B N 1
ATOM 2061 C CA . ALA B 1 99 ? 28.785 95.524 7.203 1.00 45.08 99 ALA B CA 1
ATOM 2062 C C . ALA B 1 99 ? 29.154 96.999 7.156 1.00 44.56 99 ALA B C 1
ATOM 2063 O O . ALA B 1 99 ? 29.330 97.571 6.077 1.00 43.67 99 ALA B O 1
ATOM 2065 N N . ARG B 1 100 ? 29.274 97.610 8.330 1.00 45.23 100 ARG B N 1
ATOM 2066 C CA . ARG B 1 100 ? 29.617 99.026 8.428 1.00 46.51 100 ARG B CA 1
ATOM 2067 C C . ARG B 1 100 ? 30.935 99.360 7.733 1.00 46.45 100 ARG B C 1
ATOM 2068 O O . ARG B 1 100 ? 31.049 100.370 7.017 1.00 45.91 100 ARG B O 1
ATOM 2076 N N . GLU B 1 101 ? 31.930 98.507 7.951 1.00 46.14 101 GLU B N 1
ATOM 2077 C CA . GLU B 1 101 ? 33.248 98.717 7.357 1.00 47.55 101 GLU B CA 1
ATOM 2078 C C . GLU B 1 101 ? 33.202 98.746 5.830 1.00 45.93 101 GLU B C 1
ATOM 2079 O O . GLU B 1 101 ? 33.677 99.700 5.197 1.00 45.10 101 GLU B O 1
ATOM 2085 N N . GLU B 1 102 ? 32.642 97.688 5.251 1.00 44.87 102 GLU B N 1
ATOM 2086 C CA . GLU B 1 102 ? 32.520 97.575 3.805 1.00 43.38 102 GLU B CA 1
ATOM 2087 C C . GLU B 1 102 ? 31.668 98.727 3.283 1.00 42.78 102 GLU B C 1
ATOM 2088 O O . GLU B 1 102 ? 31.978 99.329 2.248 1.00 42.17 102 GLU B O 1
ATOM 2094 N N . GLN B 1 103 ? 30.602 99.043 4.011 1.00 40.98 103 GLN B N 1
ATOM 2095 C CA . GLN B 1 103 ? 29.710 100.116 3.602 1.00 40.08 103 GLN B CA 1
ATOM 2096 C C . GLN B 1 103 ? 30.398 101.476 3.599 1.00 40.67 103 GLN B C 1
ATOM 2097 O O . GLN B 1 103 ? 30.174 102.291 2.695 1.00 39.78 103 GLN B O 1
ATOM 2103 N N . LEU B 1 104 ? 31.254 101.728 4.584 1.00 40.92 104 LEU B N 1
ATOM 2104 C CA . LEU B 1 104 ? 31.923 103.029 4.648 1.00 41.60 104 LEU B CA 1
ATOM 2105 C C . LEU B 1 104 ? 33.330 103.083 4.063 1.00 43.67 104 LEU B C 1
ATOM 2106 O O . LEU B 1 104 ? 34.065 104.057 4.284 1.00 44.27 104 LEU B O 1
ATOM 2111 N N . SER B 1 105 ? 33.703 102.063 3.300 1.00 44.99 105 SER B N 1
ATOM 2112 C CA . SER B 1 105 ? 35.035 102.017 2.688 1.00 46.57 105 SER B CA 1
ATOM 2113 C C . SER B 1 105 ? 35.417 103.300 1.933 1.00 48.00 105 SER B C 1
ATOM 2114 O O . SER B 1 105 ? 36.586 103.704 1.922 1.00 48.79 105 SER B O 1
ATOM 2117 N N . TRP B 1 106 ? 34.442 103.950 1.312 1.00 48.11 106 TRP B N 1
ATOM 2118 C CA . TRP B 1 106 ? 34.730 105.170 0.569 1.00 48.72 106 TRP B CA 1
ATOM 2119 C C . TRP B 1 106 ? 35.318 106.269 1.454 1.00 50.04 106 TRP B C 1
ATOM 2120 O O . TRP B 1 106 ? 35.972 107.186 0.959 1.00 50.18 106 TRP B O 1
ATOM 2131 N N . MET B 1 107 ? 35.078 106.193 2.759 1.00 51.60 107 MET B N 1
ATOM 2132 C CA . MET B 1 107 ? 35.600 107.210 3.662 1.00 53.47 107 MET B CA 1
ATOM 2133 C C . MET B 1 107 ? 37.077 106.990 3.908 1.00 55.69 107 MET B C 1
ATOM 2134 O O . MET B 1 107 ? 37.518 105.859 4.134 1.00 55.42 107 MET B O 1
ATOM 2139 N N . GLU B 1 108 ? 37.844 108.075 3.853 1.00 58.62 108 GLU B N 1
ATOM 2140 C CA . GLU B 1 108 ? 39.275 107.982 4.093 1.00 61.30 108 GLU B CA 1
ATOM 2141 C C . GLU B 1 108 ? 39.402 107.602 5.560 1.00 62.33 108 GLU B C 1
ATOM 2142 O O . GLU B 1 108 ? 40.041 106.606 5.906 1.00 62.91 108 GLU B O 1
ATOM 2148 N N . SER B 1 109 ? 38.763 108.396 6.412 1.00 63.16 109 SER B N 1
ATOM 2149 C CA . SER B 1 109 ? 38.757 108.152 7.849 1.00 64.18 109 SER B CA 1
ATOM 2150 C C . SER B 1 109 ? 37.337 108.397 8.363 1.00 64.57 109 SER B C 1
ATOM 2151 O O . SER B 1 109 ? 36.733 109.431 8.062 1.00 65.02 109 SER B O 1
ATOM 2154 N N . LYS B 1 110 ? 36.797 107.448 9.122 1.00 64.74 110 LYS B N 1
ATOM 2155 C CA . LYS B 1 110 ? 35.452 107.623 9.660 1.00 64.97 110 LYS B CA 1
ATOM 2156 C C . LYS B 1 110 ? 35.490 108.283 11.036 1.00 64.27 110 LYS B C 1
ATOM 2157 O O . LYS B 1 110 ? 36.376 108.006 11.850 1.00 64.42 110 LYS B O 1
ATOM 2163 N N . PRO B 1 111 ? 34.540 109.199 11.296 1.00 63.53 111 PRO B N 1
ATOM 2164 C CA . PRO B 1 111 ? 34.447 109.919 12.569 1.00 62.20 111 PRO B CA 1
ATOM 2165 C C . PRO B 1 111 ? 34.163 109.023 13.771 1.00 60.90 111 PRO B C 1
ATOM 2166 O O . PRO B 1 111 ? 33.680 107.890 13.637 1.00 60.30 111 PRO B O 1
ATOM 2170 N N . ASP B 1 112 ? 34.478 109.575 14.939 1.00 59.30 112 ASP B N 1
ATOM 2171 C CA . ASP B 1 112 ? 34.327 108.945 16.251 1.00 57.26 112 ASP B CA 1
ATOM 2172 C C . ASP B 1 112 ? 32.891 108.632 16.664 1.00 54.85 112 ASP B C 1
ATOM 2173 O O . ASP B 1 112 ? 32.414 107.500 16.541 1.00 55.49 112 ASP B O 1
ATOM 2178 N N . PHE B 1 113 ? 32.218 109.664 17.163 1.00 51.68 113 PHE B N 1
ATOM 2179 C CA . PHE B 1 113 ? 30.849 109.585 17.655 1.00 48.43 113 PHE B CA 1
ATOM 2180 C C . PHE B 1 113 ? 30.783 108.829 18.984 1.00 46.38 113 PHE B C 1
ATOM 2181 O O . PHE B 1 113 ? 29.725 108.748 19.591 1.00 44.66 113 PHE B O 1
ATOM 2189 N N . SER B 1 114 ? 31.904 108.278 19.446 1.00 44.81 114 SER B N 1
ATOM 2190 C CA . SER B 1 114 ? 31.872 107.569 20.724 1.00 42.98 114 SER B CA 1
ATOM 2191 C C . SER B 1 114 ? 31.434 108.497 21.853 1.00 40.57 114 SER B C 1
ATOM 2192 O O . SER B 1 114 ? 30.857 108.045 22.833 1.00 40.47 114 SER B O 1
ATOM 2195 N N . ASP B 1 115 ? 31.678 109.791 21.694 1.00 38.44 115 ASP B N 1
ATOM 2196 C CA . ASP B 1 115 ? 31.314 110.767 22.699 1.00 37.72 115 ASP B CA 1
ATOM 2197 C C . ASP B 1 115 ? 29.863 111.218 22.706 1.00 37.25 115 ASP B C 1
ATOM 2198 O O . ASP B 1 115 ? 29.466 111.975 23.583 1.00 36.25 115 ASP B O 1
ATOM 2203 N N . VAL B 1 116 ? 29.076 110.810 21.708 1.00 35.47 116 VAL B N 1
ATOM 2204 C CA . VAL B 1 116 ? 27.669 111.204 21.676 1.00 33.08 116 VAL B CA 1
ATOM 2205 C C . VAL B 1 116 ? 26.863 109.912 21.608 1.00 33.63 116 VAL B C 1
ATOM 2206 O O . VAL B 1 116 ? 25.649 109.916 21.402 1.00 32.60 116 VAL B O 1
ATOM 2210 N N . GLU B 1 117 ? 27.554 108.802 21.774 1.00 33.53 117 GLU B N 1
ATOM 2211 C CA . GLU B 1 117 ? 26.929 107.497 21.711 1.00 35.41 117 GLU B CA 1
ATOM 2212 C C . GLU B 1 117 ? 25.737 107.362 22.653 1.00 35.29 117 GLU B C 1
ATOM 2213 O O . GLU B 1 117 ? 24.753 106.682 22.340 1.00 33.63 117 GLU B O 1
ATOM 2219 N N . VAL B 1 118 ? 25.835 107.980 23.822 1.00 32.63 118 VAL B N 1
ATOM 2220 C CA . VAL B 1 118 ? 24.746 107.887 24.782 1.00 32.77 118 VAL B CA 1
ATOM 2221 C C . VAL B 1 118 ? 23.512 108.620 24.283 1.00 31.64 118 VAL B C 1
ATOM 2222 O O . VAL B 1 118 ? 22.397 108.143 24.470 1.00 31.03 118 VAL B O 1
ATOM 2226 N N . TYR B 1 119 ? 23.705 109.782 23.666 1.00 30.48 119 TYR B N 1
ATOM 2227 C CA . TYR B 1 119 ? 22.566 110.534 23.143 1.00 30.06 119 TYR B CA 1
ATOM 2228 C C . TYR B 1 119 ? 21.931 109.769 21.978 1.00 28.58 119 TYR B C 1
ATOM 2229 O O . TYR B 1 119 ? 20.712 109.792 21.814 1.00 28.50 119 TYR B O 1
ATOM 2238 N N . VAL B 1 120 ? 22.754 109.110 21.178 1.00 28.06 120 VAL B N 1
ATOM 2239 C CA . VAL B 1 120 ? 22.238 108.328 20.054 1.00 28.50 120 VAL B CA 1
ATOM 2240 C C . VAL B 1 120 ? 21.439 107.128 20.572 1.00 29.09 120 VAL B C 1
ATOM 2241 O O . VAL B 1 120 ? 20.341 106.824 20.082 1.00 27.19 120 VAL B O 1
ATOM 2245 N N . SER B 1 121 ? 21.989 106.443 21.568 1.00 27.13 121 SER B N 1
ATOM 2246 C CA . SER B 1 121 ? 21.332 105.281 22.152 1.00 28.66 121 SER B CA 1
ATOM 2247 C C . SER B 1 121 ? 19.972 105.645 22.753 1.00 27.89 121 SER B C 1
ATOM 2248 O O . SER B 1 121 ? 18.982 104.925 22.541 1.00 27.72 121 SER B O 1
ATOM 2251 N N . ASP B 1 122 ? 19.918 106.744 23.506 1.00 25.43 122 ASP B N 1
ATOM 2252 C CA . ASP B 1 122 ? 18.665 107.170 24.120 1.00 24.87 122 ASP B CA 1
ATOM 2253 C C . ASP B 1 122 ? 17.668 107.657 23.053 1.00 23.71 122 ASP B C 1
ATOM 2254 O O . ASP B 1 122 ? 16.449 107.418 23.171 1.00 21.08 122 ASP B O 1
ATOM 2259 N N . ALA B 1 123 ? 18.188 108.380 22.063 1.00 22.15 123 ALA B N 1
ATOM 2260 C CA . ALA B 1 123 ? 17.328 108.927 20.993 1.00 21.65 123 ALA B CA 1
ATOM 2261 C C . ALA B 1 123 ? 16.630 107.797 20.209 1.00 21.74 123 ALA B C 1
ATOM 2262 O O . ALA B 1 123 ? 15.457 107.918 19.851 1.00 21.79 123 ALA B O 1
ATOM 2264 N N . ASP B 1 124 ? 17.372 106.728 19.949 1.00 21.66 124 ASP B N 1
ATOM 2265 C CA . ASP B 1 124 ? 16.896 105.541 19.243 1.00 22.87 124 ASP B CA 1
ATOM 2266 C C . ASP B 1 124 ? 15.716 104.995 20.028 1.00 22.21 124 ASP B C 1
ATOM 2267 O O . ASP B 1 124 ? 14.622 104.841 19.491 1.00 21.60 124 ASP B O 1
ATOM 2272 N N . LYS B 1 125 ? 15.912 104.748 21.318 1.00 19.51 125 LYS B N 1
ATOM 2273 C CA . LYS B 1 125 ? 14.825 104.224 22.147 1.00 20.45 125 LYS B CA 1
ATOM 2274 C C . LYS B 1 125 ? 13.643 105.178 22.351 1.00 19.00 125 LYS B C 1
ATOM 2275 O O . LYS B 1 125 ? 12.489 104.760 22.436 1.00 22.07 125 LYS B O 1
ATOM 2281 N N . LEU B 1 126 ? 13.913 106.462 22.482 1.00 17.67 126 LEU B N 1
ATOM 2282 C CA . LEU B 1 126 ? 12.855 107.418 22.674 1.00 17.68 126 LEU B CA 1
ATOM 2283 C C . LEU B 1 126 ? 12.022 107.558 21.377 1.00 16.49 126 LEU B C 1
ATOM 2284 O O . LEU B 1 126 ? 10.797 107.782 21.450 1.00 17.89 126 LEU B O 1
ATOM 2289 N N . GLU B 1 127 ? 12.694 107.502 20.230 1.00 16.12 127 GLU B N 1
ATOM 2290 C CA . GLU B 1 127 ? 11.991 107.635 18.933 1.00 14.59 127 GLU B CA 1
ATOM 2291 C C . GLU B 1 127 ? 11.005 106.469 18.865 1.00 16.02 127 GLU B C 1
ATOM 2292 O O . GLU B 1 127 ? 9.837 106.643 18.471 1.00 16.45 127 GLU B O 1
ATOM 2298 N N . LEU B 1 128 ? 11.490 105.279 19.200 1.00 16.05 128 LEU B N 1
ATOM 2299 C CA . LEU B 1 128 ? 10.626 104.082 19.218 1.00 17.10 128 LEU B CA 1
ATOM 2300 C C . LEU B 1 128 ? 9.448 104.247 20.153 1.00 17.59 128 LEU B C 1
ATOM 2301 O O . LEU B 1 128 ? 8.316 103.888 19.813 1.00 17.27 128 LEU B O 1
ATOM 2306 N N . ALA B 1 129 ? 9.675 104.775 21.362 1.00 15.42 129 ALA B N 1
ATOM 2307 C CA . ALA B 1 129 ? 8.585 104.996 22.285 1.00 15.77 129 ALA B CA 1
ATOM 2308 C C . ALA B 1 129 ? 7.551 105.994 21.729 1.00 14.22 129 ALA B C 1
ATOM 2309 O O . ALA B 1 129 ? 6.340 105.799 21.882 1.00 16.74 129 ALA B O 1
ATOM 2311 N N . PHE B 1 130 ? 8.005 107.074 21.111 1.00 16.21 130 PHE B N 1
ATOM 2312 C CA . PHE B 1 130 ? 7.075 108.046 20.520 1.00 14.44 130 PHE B CA 1
ATOM 2313 C C . PHE B 1 130 ? 6.257 107.348 19.403 1.00 12.77 130 PHE B C 1
ATOM 2314 O O . PHE B 1 130 ? 5.035 107.547 19.332 1.00 13.48 130 PHE B O 1
ATOM 2322 N N . G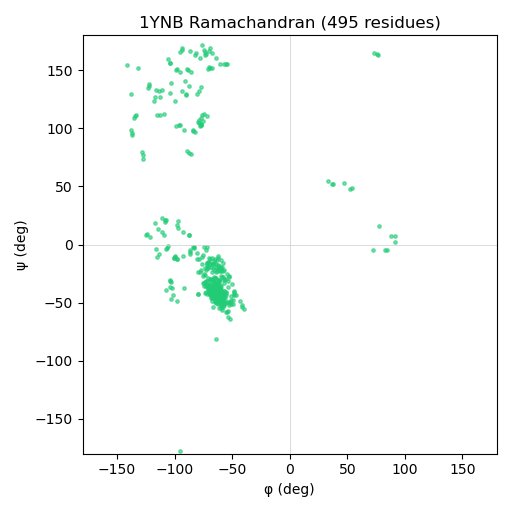LN B 1 131 ? 6.937 106.553 18.577 1.00 14.13 131 GLN B N 1
ATOM 2323 C CA . GLN B 1 131 ? 6.258 105.853 17.441 1.00 14.58 131 GLN B CA 1
ATOM 2324 C C . GLN B 1 131 ? 5.284 104.782 17.981 1.00 16.59 131 GLN B C 1
ATOM 2325 O O . GLN B 1 131 ? 4.203 104.546 17.406 1.00 13.36 131 GLN B O 1
ATOM 2331 N N . GLY B 1 132 ? 5.628 104.207 19.126 1.00 14.36 132 GLY B N 1
ATOM 2332 C CA . GLY B 1 132 ? 4.755 103.246 19.803 1.00 16.03 132 GLY B CA 1
ATOM 2333 C C . GLY B 1 132 ? 3.468 103.920 20.284 1.00 18.25 132 GLY B C 1
ATOM 2334 O O . GLY B 1 132 ? 2.342 103.394 20.121 1.00 17.16 132 GLY B O 1
ATOM 2335 N N . VAL B 1 133 ? 3.607 105.097 20.904 1.00 17.00 133 VAL B N 1
ATOM 2336 C CA . VAL B 1 133 ? 2.441 105.849 21.365 1.00 17.86 133 VAL B CA 1
ATOM 2337 C C . VAL B 1 133 ? 1.604 106.258 20.153 1.00 17.62 133 VAL B C 1
ATOM 2338 O O . VAL B 1 133 ? 0.384 106.165 20.214 1.00 17.20 133 VAL B O 1
ATOM 2342 N N . GLU B 1 134 ? 2.261 106.677 19.082 1.00 17.56 134 GLU B N 1
ATOM 2343 C CA . GLU B 1 134 ? 1.526 107.104 17.875 1.00 16.41 134 GLU B CA 1
ATOM 2344 C C . GLU B 1 134 ? 0.784 105.925 17.249 1.00 18.43 134 GLU B C 1
ATOM 2345 O O . GLU B 1 134 ? -0.393 106.055 16.902 1.00 20.30 134 GLU B O 1
ATOM 2351 N N . TYR B 1 135 ? 1.443 104.780 17.117 1.00 16.49 135 TYR B N 1
ATOM 2352 C CA . TYR B 1 135 ? 0.772 103.611 16.531 1.00 17.13 135 TYR B CA 1
ATOM 2353 C C . TYR B 1 135 ? -0.274 102.963 17.429 1.00 17.70 135 TYR B C 1
ATOM 2354 O O . TYR B 1 135 ? -1.167 102.262 16.929 1.00 18.96 135 TYR B O 1
ATOM 2363 N N . SER B 1 136 ? -0.203 103.203 18.747 1.00 17.01 136 SER B N 1
ATOM 2364 C CA . SER B 1 136 ? -1.161 102.634 19.678 1.00 19.09 136 SER B CA 1
ATOM 2365 C C . SER B 1 136 ? -2.590 103.075 19.360 1.00 21.29 136 SER B C 1
ATOM 2366 O O . SER B 1 136 ? -3.538 102.375 19.702 1.00 22.02 136 SER B O 1
ATOM 2369 N N . GLN B 1 137 ? -2.738 104.198 18.658 1.00 22.06 137 GLN B N 1
ATOM 2370 C CA . GLN B 1 137 ? -4.082 104.680 18.281 1.00 25.12 137 GLN B CA 1
ATOM 2371 C C . GLN B 1 137 ? -4.717 103.779 17.199 1.00 25.87 137 GLN B C 1
ATOM 2372 O O . GLN B 1 137 ? -5.955 103.787 17.009 1.00 28.06 137 GLN B O 1
ATOM 2378 N N . GLN B 1 138 ? -3.869 103.023 16.499 1.00 23.99 138 GLN B N 1
ATOM 2379 C CA . GLN B 1 138 ? -4.255 102.084 15.435 1.00 26.96 138 GLN B CA 1
ATOM 2380 C C . GLN B 1 138 ? -4.331 100.678 15.969 1.00 26.94 138 GLN B C 1
ATOM 2381 O O . GLN B 1 138 ? -5.289 99.940 15.703 1.00 27.33 138 GLN B O 1
ATOM 2387 N N . VAL B 1 139 ? -3.280 100.292 16.693 1.00 23.97 139 VAL B N 1
ATOM 2388 C CA . VAL B 1 139 ? -3.184 98.962 17.256 1.00 22.85 139 VAL B CA 1
ATOM 2389 C C . VAL B 1 139 ? -2.729 99.103 18.699 1.00 22.62 139 VAL B C 1
ATOM 2390 O O . VAL B 1 139 ? -1.579 99.494 18.962 1.00 19.83 139 VAL B O 1
ATOM 2394 N N . SER B 1 140 ? -3.641 98.804 19.615 1.00 21.80 140 SER B N 1
ATOM 2395 C CA . SER B 1 140 ? -3.400 98.941 21.042 1.00 23.79 140 SER B CA 1
ATOM 2396 C C . SER B 1 140 ? -2.058 98.464 21.532 1.00 23.40 140 SER B C 1
ATOM 2397 O O . SER B 1 140 ? -1.377 99.184 22.268 1.00 22.67 140 SER B O 1
ATOM 2400 N N . TYR B 1 141 ? -1.694 97.247 21.118 1.00 23.29 141 TYR B N 1
ATOM 2401 C CA . TYR B 1 141 ? -0.456 96.605 21.533 1.00 25.92 141 TYR B CA 1
ATOM 2402 C C . TYR B 1 141 ? 0.821 97.370 21.181 1.00 25.53 141 TYR B C 1
ATOM 2403 O O . TYR B 1 141 ? 1.858 97.106 21.767 1.00 26.33 141 TYR B O 1
ATOM 2412 N N . ALA B 1 142 ? 0.753 98.294 20.220 1.00 22.84 142 ALA B N 1
ATOM 2413 C CA . ALA B 1 142 ? 1.957 99.072 19.871 1.00 22.76 142 ALA B CA 1
ATOM 2414 C C . ALA B 1 142 ? 2.515 99.804 21.085 1.00 21.71 142 ALA B C 1
ATOM 2415 O O . ALA B 1 142 ? 3.691 100.172 21.084 1.00 22.18 142 ALA B O 1
ATOM 2417 N N . ILE B 1 143 ? 1.687 100.035 22.094 1.00 22.33 143 ILE B N 1
ATOM 2418 C CA . ILE B 1 143 ? 2.124 100.776 23.289 1.00 24.11 143 ILE B CA 1
ATOM 2419 C C . ILE B 1 143 ? 3.218 100.028 24.042 1.00 25.04 143 ILE B C 1
ATOM 2420 O O . ILE B 1 143 ? 3.958 100.643 24.821 1.00 24.82 143 ILE B O 1
ATOM 2425 N N . ARG B 1 144 ? 3.328 98.720 23.794 1.00 25.87 144 ARG B N 1
ATOM 2426 C CA . ARG B 1 144 ? 4.330 97.888 24.428 1.00 28.65 144 ARG B CA 1
ATOM 2427 C C . ARG B 1 144 ? 5.730 98.376 24.091 1.00 27.67 144 ARG B C 1
ATOM 2428 O O . ARG B 1 144 ? 6.630 98.301 24.932 1.00 25.25 144 ARG B O 1
ATOM 2436 N N . PHE B 1 145 ? 5.931 98.821 22.851 1.00 26.27 145 PHE B N 1
ATOM 2437 C CA . PHE B 1 145 ? 7.250 99.309 22.444 1.00 26.24 145 PHE B CA 1
ATOM 2438 C C . PHE B 1 145 ? 7.645 100.599 23.156 1.00 25.25 145 PHE B C 1
ATOM 2439 O O . PHE B 1 145 ? 8.788 101.034 23.051 1.00 28.00 145 PHE B O 1
ATOM 2447 N N . ALA B 1 146 ? 6.705 101.232 23.840 1.00 25.75 146 ALA B N 1
ATOM 2448 C CA . ALA B 1 146 ? 6.979 102.464 24.554 1.00 26.16 146 ALA B CA 1
ATOM 2449 C C . ALA B 1 146 ? 7.030 102.219 26.063 1.00 27.77 146 ALA B C 1
ATOM 2450 O O . ALA B 1 146 ? 7.255 103.143 26.831 1.00 28.44 146 ALA B O 1
ATOM 2452 N N . GLU B 1 147 ? 6.770 100.991 26.479 1.00 28.27 147 GLU B N 1
ATOM 2453 C CA . GLU B 1 147 ? 6.782 100.669 27.897 1.00 29.65 147 GLU B CA 1
ATOM 2454 C C . GLU B 1 147 ? 8.097 100.042 28.332 1.00 31.95 147 GLU B C 1
ATOM 2455 O O . GLU B 1 147 ? 8.788 99.369 27.555 1.00 31.29 147 GLU B O 1
ATOM 2461 N N . ASN B 1 148 ? 8.436 100.273 29.593 1.00 35.93 148 ASN B N 1
ATOM 2462 C CA . ASN B 1 148 ? 9.649 99.709 30.170 1.00 40.46 148 ASN B CA 1
ATOM 2463 C C . ASN B 1 148 ? 10.876 100.056 29.339 1.00 41.08 148 ASN B C 1
ATOM 2464 O O . ASN B 1 148 ? 11.692 99.177 29.005 1.00 42.55 148 ASN B O 1
ATOM 2469 N N . VAL B 1 149 ? 11.004 101.331 28.993 1.00 40.87 149 VAL B N 1
ATOM 2470 C CA . VAL B 1 149 ? 12.140 101.755 28.193 1.00 41.50 149 VAL B CA 1
ATOM 2471 C C . VAL B 1 149 ? 13.248 102.143 29.148 1.00 42.36 149 VAL B C 1
ATOM 2472 O O . VAL B 1 149 ? 13.029 102.902 30.092 1.00 42.32 149 VAL B O 1
ATOM 2476 N N . GLU B 1 150 ? 14.430 101.589 28.895 1.00 43.26 150 GLU B N 1
ATOM 2477 C CA . GLU B 1 150 ? 15.604 101.846 29.711 1.00 42.44 150 GLU B CA 1
ATOM 2478 C C . GLU B 1 150 ? 16.412 102.967 29.071 1.00 39.69 150 GLU B C 1
ATOM 2479 O O . GLU B 1 150 ? 17.106 102.741 28.097 1.00 40.42 150 GLU B O 1
ATOM 2485 N N . LEU B 1 151 ? 16.314 104.168 29.612 1.00 37.57 151 LEU B N 1
ATOM 2486 C CA . LEU B 1 151 ? 17.057 105.297 29.082 1.00 35.54 151 LEU B CA 1
ATOM 2487 C C . LEU B 1 151 ? 18.183 105.576 30.063 1.00 37.84 151 LEU B C 1
ATOM 2488 O O . LEU B 1 151 ? 18.101 105.182 31.228 1.00 37.75 151 LEU B O 1
ATOM 2493 N N . LYS B 1 152 ? 19.217 106.273 29.594 1.00 37.19 152 LYS B N 1
ATOM 2494 C CA . LYS B 1 152 ? 20.369 106.589 30.423 1.00 36.99 152 LYS B CA 1
ATOM 2495 C C . LYS B 1 152 ? 20.450 108.045 30.839 1.00 36.23 152 LYS B C 1
ATOM 2496 O O . LYS B 1 152 ? 20.802 108.331 31.990 1.00 37.82 152 LYS B O 1
ATOM 2502 N N . THR B 1 153 ? 20.111 108.973 29.951 1.00 34.16 153 THR B N 1
ATOM 2503 C CA . THR B 1 153 ? 20.218 110.384 30.305 1.00 33.14 153 THR B CA 1
ATOM 2504 C C . THR B 1 153 ? 19.023 110.972 31.024 1.00 33.57 153 THR B C 1
ATOM 2505 O O . THR B 1 153 ? 17.882 110.547 30.828 1.00 31.45 153 THR B O 1
ATOM 2509 N N . ASP B 1 154 ? 19.280 111.944 31.892 1.00 33.03 154 ASP B N 1
ATOM 2510 C CA . ASP B 1 154 ? 18.182 112.546 32.614 1.00 31.88 154 ASP B CA 1
ATOM 2511 C C . ASP B 1 154 ? 17.254 113.281 31.650 1.00 31.17 154 ASP B C 1
ATOM 2512 O O . ASP B 1 154 ? 16.056 113.360 31.888 1.00 30.19 154 ASP B O 1
ATOM 2517 N N . ALA B 1 155 ? 17.807 113.849 30.582 1.00 27.90 155 ALA B N 1
ATOM 2518 C CA . ALA B 1 155 ? 16.979 114.580 29.622 1.00 28.28 155 ALA B CA 1
ATOM 2519 C C . ALA B 1 155 ? 16.001 113.613 28.908 1.00 26.00 155 ALA B C 1
ATOM 2520 O O . ALA B 1 155 ? 14.845 113.951 28.670 1.00 26.32 155 ALA B O 1
ATOM 2522 N N . ALA B 1 156 ? 16.486 112.421 28.572 1.00 26.77 156 ALA B N 1
ATOM 2523 C CA . ALA B 1 156 ? 15.651 111.422 27.894 1.00 25.13 156 ALA B CA 1
ATOM 2524 C C . ALA B 1 156 ? 14.578 110.931 28.877 1.00 26.19 156 ALA B C 1
ATOM 2525 O O . ALA B 1 156 ? 13.415 110.770 28.516 1.00 24.63 156 ALA B O 1
ATOM 2527 N N . LYS B 1 157 ? 14.965 110.710 30.136 1.00 25.60 157 LYS B N 1
ATOM 2528 C CA . LYS B 1 157 ? 14.016 110.253 31.132 1.00 26.43 157 LYS B CA 1
ATOM 2529 C C . LYS B 1 157 ? 12.904 111.261 31.360 1.00 25.41 157 LYS B C 1
ATOM 2530 O O . LYS B 1 157 ? 11.753 110.881 31.555 1.00 26.73 157 LYS B O 1
ATOM 2536 N N . GLU B 1 158 ? 13.207 112.550 31.304 1.00 24.11 158 GLU B N 1
ATOM 2537 C CA . GLU B 1 158 ? 12.162 113.524 31.532 1.00 25.03 158 GLU B CA 1
ATOM 2538 C C . GLU B 1 158 ? 11.215 113.587 30.322 1.00 25.04 158 GLU B C 1
ATOM 2539 O O . GLU B 1 158 ? 9.991 113.674 30.479 1.00 24.60 158 GLU B O 1
ATOM 2545 N N . ILE B 1 159 ? 11.786 113.545 29.121 1.00 21.80 159 ILE B N 1
ATOM 2546 C CA . ILE B 1 159 ? 10.945 113.601 27.909 1.00 20.93 159 ILE B CA 1
ATOM 2547 C C . ILE B 1 159 ? 10.033 112.374 27.872 1.00 19.98 159 ILE B C 1
ATOM 2548 O O . ILE B 1 159 ? 8.847 112.475 27.597 1.00 21.44 159 ILE B O 1
ATOM 2553 N N . TYR B 1 160 ? 10.609 111.219 28.142 1.00 21.56 160 TYR B N 1
ATOM 2554 C CA . TYR B 1 160 ? 9.880 109.955 28.179 1.00 23.19 160 TYR B CA 1
ATOM 2555 C C . TYR B 1 160 ? 8.730 110.035 29.203 1.00 23.62 160 TYR B C 1
ATOM 2556 O O . TYR B 1 160 ? 7.592 109.616 28.951 1.00 21.66 160 TYR B O 1
ATOM 2565 N N . ARG B 1 161 ? 9.027 110.584 30.373 1.00 23.13 161 ARG B N 1
ATOM 2566 C CA . ARG B 1 161 ? 8.009 110.679 31.409 1.00 23.73 161 ARG B CA 1
ATOM 2567 C C . ARG B 1 161 ? 6.809 111.483 30.937 1.00 22.02 161 ARG B C 1
ATOM 2568 O O . ARG B 1 161 ? 5.669 111.090 31.165 1.00 23.06 161 ARG B O 1
ATOM 2576 N N . VAL B 1 162 ? 7.057 112.627 30.294 1.00 21.88 162 VAL B N 1
ATOM 2577 C CA . VAL B 1 162 ? 5.955 113.453 29.809 1.00 21.90 162 VAL B CA 1
ATOM 2578 C C . VAL B 1 162 ? 5.265 112.744 28.626 1.00 23.31 162 VAL B C 1
ATOM 2579 O O . VAL B 1 162 ? 4.030 112.774 28.527 1.00 23.76 162 VAL B O 1
ATOM 2583 N N . LEU B 1 163 ? 6.048 112.102 27.764 1.00 23.62 163 LEU B N 1
ATOM 2584 C CA . LEU B 1 163 ? 5.462 111.355 26.635 1.00 21.53 163 LEU B CA 1
ATOM 2585 C C . LEU B 1 163 ? 4.396 110.396 27.158 1.00 23.49 163 LEU B C 1
ATOM 2586 O O . LEU B 1 163 ? 3.283 110.344 26.616 1.00 23.83 163 LEU B O 1
ATOM 2591 N N . MET B 1 164 ? 4.747 109.626 28.184 1.00 23.69 164 MET B N 1
ATOM 2592 C CA . MET B 1 164 ? 3.842 108.621 28.741 1.00 24.54 164 MET B CA 1
ATOM 2593 C C . MET B 1 164 ? 2.750 109.155 29.649 1.00 26.59 164 MET B C 1
ATOM 2594 O O . MET B 1 164 ? 1.697 108.523 29.820 1.00 25.90 164 MET B O 1
ATOM 2599 N N . GLU B 1 165 ? 2.991 110.318 30.234 1.00 26.96 165 GLU B N 1
ATOM 2600 C CA . GLU B 1 165 ? 2.010 110.957 31.097 1.00 28.90 165 GLU B CA 1
ATOM 2601 C C . GLU B 1 165 ? 0.901 111.488 30.190 1.00 29.04 165 GLU B C 1
ATOM 2602 O O . GLU B 1 165 ? -0.283 111.427 30.511 1.00 30.11 165 GLU B O 1
ATOM 2608 N N . ARG B 1 166 ? 1.290 111.941 29.010 1.00 27.81 166 ARG B N 1
ATOM 2609 C CA . ARG B 1 166 ? 0.335 112.521 28.099 1.00 27.63 166 ARG B CA 1
ATOM 2610 C C . ARG B 1 166 ? -0.300 111.552 27.105 1.00 27.27 166 ARG B C 1
ATOM 2611 O O . ARG B 1 166 ? -1.493 111.684 26.833 1.00 28.08 166 ARG B O 1
ATOM 2619 N N . LYS B 1 167 ? 0.487 110.586 26.607 1.00 24.21 167 LYS B N 1
ATOM 2620 C CA . LYS B 1 167 ? 0.053 109.624 25.584 1.00 25.89 167 LYS B CA 1
ATOM 2621 C C . LYS B 1 167 ? -0.930 110.301 24.646 1.00 26.69 167 LYS B C 1
ATOM 2622 O O . LYS B 1 167 ? -2.045 109.856 24.433 1.00 27.84 167 LYS B O 1
ATOM 2628 N N . ASN B 1 168 ? -0.495 111.417 24.095 1.00 27.72 168 ASN B N 1
ATOM 2629 C CA . ASN B 1 168 ? -1.330 112.183 23.200 1.00 27.68 168 ASN B CA 1
ATOM 2630 C C . ASN B 1 168 ? -0.554 112.682 21.986 1.00 27.31 168 ASN B C 1
ATOM 2631 O O . ASN B 1 168 ? 0.084 113.740 22.021 1.00 26.68 168 ASN B O 1
ATOM 2636 N N . PRO B 1 169 ? -0.631 111.942 20.873 1.00 26.25 169 PRO B N 1
ATOM 2637 C CA . PRO B 1 169 ? 0.072 112.304 19.640 1.00 24.51 169 PRO B CA 1
ATOM 2638 C C . PRO B 1 169 ? -0.478 113.497 18.856 1.00 24.26 169 PRO B C 1
ATOM 2639 O O . PRO B 1 169 ? 0.119 113.944 17.875 1.00 22.75 169 PRO B O 1
ATOM 2643 N N . VAL B 1 170 ? -1.600 114.030 19.313 1.00 23.70 170 VAL B N 1
ATOM 2644 C CA . VAL B 1 170 ? -2.202 115.162 18.645 1.00 25.57 170 VAL B CA 1
ATOM 2645 C C . VAL B 1 170 ? -1.427 116.396 19.016 1.00 26.27 170 VAL B C 1
ATOM 2646 O O . VAL B 1 170 ? -1.596 116.947 20.108 1.00 28.31 170 VAL B O 1
ATOM 2650 N N . TRP B 1 171 ? -0.602 116.848 18.096 1.00 26.71 171 TRP B N 1
ATOM 2651 C CA . TRP B 1 171 ? 0.241 117.992 18.356 1.00 26.99 171 TRP B CA 1
ATOM 2652 C C . TRP B 1 171 ? -0.339 119.260 17.820 1.00 30.11 171 TRP B C 1
ATOM 2653 O O . TRP B 1 171 ? 0.141 120.332 18.123 1.00 31.60 171 TRP B O 1
ATOM 2664 N N . TRP B 1 172 ? -1.357 119.140 16.992 1.00 33.15 172 TRP B N 1
ATOM 2665 C CA . TRP B 1 172 ? -1.964 120.310 16.394 1.00 36.24 172 TRP B CA 1
ATOM 2666 C C . TRP B 1 172 ? -3.127 120.699 17.290 1.00 39.35 172 TRP B C 1
ATOM 2667 O O . TRP B 1 172 ? -3.901 119.849 17.722 1.00 40.45 172 TRP B O 1
ATOM 2678 N N . ARG B 1 173 ? -3.208 121.981 17.616 1.00 42.95 173 ARG B N 1
ATOM 2679 C CA . ARG B 1 173 ? -4.282 122.450 18.470 1.00 45.67 173 ARG B CA 1
ATOM 2680 C C . ARG B 1 173 ? -4.855 123.709 17.852 1.00 47.24 173 ARG B C 1
ATOM 2681 O O . ARG B 1 173 ? -4.254 124.206 16.872 1.00 48.38 173 ARG B O 1
ATOM 2683 N N . MET C 1 7 ? -4.200 72.862 23.081 1.00 45.80 7 MET C N 1
ATOM 2684 C CA . MET C 1 7 ? -4.672 73.448 21.789 1.00 44.96 7 MET C CA 1
ATOM 2685 C C . MET C 1 7 ? -4.202 74.892 21.664 1.00 43.47 7 MET C C 1
ATOM 2686 O O . MET C 1 7 ? -4.260 75.491 20.589 1.00 41.63 7 MET C O 1
ATOM 2691 N N . ASP C 1 8 ? -3.741 75.454 22.769 1.00 41.77 8 ASP C N 1
ATOM 2692 C CA . ASP C 1 8 ? -3.274 76.832 22.742 1.00 41.29 8 ASP C CA 1
ATOM 2693 C C . ASP C 1 8 ? -2.032 77.022 21.890 1.00 39.25 8 ASP C C 1
ATOM 2694 O O . ASP C 1 8 ? -1.874 78.066 21.260 1.00 36.45 8 ASP C O 1
ATOM 2699 N N . ASP C 1 9 ? -1.138 76.028 21.888 1.00 36.99 9 ASP C N 1
ATOM 2700 C CA . ASP C 1 9 ? 0.082 76.115 21.090 1.00 34.86 9 ASP C CA 1
ATOM 2701 C C . ASP C 1 9 ? -0.255 76.113 19.608 1.00 30.65 9 ASP C C 1
ATOM 2702 O O . ASP C 1 9 ? 0.377 76.797 18.818 1.00 29.20 9 ASP C O 1
ATOM 2707 N N . VAL C 1 10 ? -1.243 75.320 19.242 1.00 27.32 10 VAL C N 1
ATOM 2708 C CA . VAL C 1 10 ? -1.666 75.235 17.857 1.00 26.78 10 VAL C CA 1
ATOM 2709 C C . VAL C 1 10 ? -2.296 76.561 17.445 1.00 24.10 10 VAL C C 1
ATOM 2710 O O . VAL C 1 10 ? -2.046 77.066 16.348 1.00 24.24 10 VAL C O 1
ATOM 2714 N N . VAL C 1 11 ? -3.104 77.135 18.320 1.00 22.90 11 VAL C N 1
ATOM 2715 C CA . VAL C 1 11 ? -3.726 78.403 17.961 1.00 22.41 11 VAL C CA 1
ATOM 2716 C C . VAL C 1 11 ? -2.645 79.470 17.797 1.00 21.06 11 VAL C C 1
ATOM 2717 O O . VAL C 1 11 ? -2.650 80.198 16.825 1.00 19.58 11 VAL C O 1
ATOM 2721 N N . LYS C 1 12 ? -1.685 79.545 18.708 1.00 22.41 12 LYS C N 1
ATOM 2722 C CA . LYS C 1 12 ? -0.625 80.541 18.539 1.00 22.58 12 LYS C CA 1
ATOM 2723 C C . LYS C 1 12 ? 0.168 80.291 17.270 1.00 21.32 12 LYS C C 1
ATOM 2724 O O . LYS C 1 12 ? 0.592 81.221 16.592 1.00 19.60 12 LYS C O 1
ATOM 2730 N N . PHE C 1 13 ? 0.397 79.018 16.944 1.00 20.46 13 PHE C N 1
ATOM 2731 C CA . PHE C 1 13 ? 1.124 78.711 15.739 1.00 20.14 13 PHE C CA 1
ATOM 2732 C C . PHE C 1 13 ? 0.365 79.205 14.499 1.00 19.54 13 PHE C C 1
ATOM 2733 O O . PHE C 1 13 ? 0.996 79.718 13.568 1.00 19.82 13 PHE C O 1
ATOM 2741 N N . ILE C 1 14 ? -0.959 79.067 14.484 1.00 18.16 14 ILE C N 1
ATOM 2742 C CA . ILE C 1 14 ? -1.724 79.516 13.310 1.00 17.72 14 ILE C CA 1
ATOM 2743 C C . ILE C 1 14 ? -1.632 81.052 13.199 1.00 18.45 14 ILE C C 1
ATOM 2744 O O . ILE C 1 14 ? -1.500 81.568 12.094 1.00 16.74 14 ILE C O 1
ATOM 2749 N N . HIS C 1 15 ? -1.685 81.743 14.339 1.00 17.94 15 HIS C N 1
ATOM 2750 C CA . HIS C 1 15 ? -1.503 83.212 14.359 1.00 18.32 15 HIS C CA 1
ATOM 2751 C C . HIS C 1 15 ? -0.123 83.533 13.823 1.00 19.37 15 HIS C C 1
ATOM 2752 O O . HIS C 1 15 ? 0.051 84.460 12.992 1.00 17.46 15 HIS C O 1
ATOM 2759 N N . GLU C 1 16 ? 0.888 82.773 14.265 1.00 19.32 16 GLU C N 1
ATOM 2760 C CA . GLU C 1 16 ? 2.257 83.024 13.821 1.00 19.74 16 GLU C CA 1
ATOM 2761 C C . GLU C 1 16 ? 2.404 82.827 12.321 1.00 19.28 16 GLU C C 1
ATOM 2762 O O . GLU C 1 16 ? 3.071 83.605 11.644 1.00 20.06 16 GLU C O 1
ATOM 2768 N N . VAL C 1 17 ? 1.769 81.785 11.793 1.00 20.17 17 VAL C N 1
ATOM 2769 C CA . VAL C 1 17 ? 1.825 81.513 10.352 1.00 19.79 17 VAL C CA 1
ATOM 2770 C C . VAL C 1 17 ? 1.251 82.705 9.586 1.00 18.21 17 VAL C C 1
ATOM 2771 O O . VAL C 1 17 ? 1.723 83.022 8.489 1.00 18.06 17 VAL C O 1
ATOM 2775 N N . GLY C 1 18 ? 0.236 83.328 10.165 1.00 17.17 18 GLY C N 1
ATOM 2776 C CA . GLY C 1 18 ? -0.383 84.482 9.527 1.00 18.23 18 GLY C CA 1
ATOM 2777 C C . GLY C 1 18 ? 0.583 85.635 9.415 1.00 18.16 18 GLY C C 1
ATOM 2778 O O . GLY C 1 18 ? 0.421 86.494 8.527 1.00 16.39 18 GLY C O 1
ATOM 2779 N N . SER C 1 19 ? 1.611 85.690 10.268 1.00 16.20 19 SER C N 1
ATOM 2780 C CA . SER C 1 19 ? 2.569 86.813 10.135 1.00 16.94 19 SER C CA 1
ATOM 2781 C C . SER C 1 19 ? 3.359 86.743 8.814 1.00 18.58 19 SER C C 1
ATOM 2782 O O . SER C 1 19 ? 3.959 87.730 8.403 1.00 18.97 19 SER C O 1
ATOM 2785 N N . LEU C 1 20 ? 3.362 85.595 8.130 1.00 17.38 20 LEU C N 1
ATOM 2786 C CA . LEU C 1 20 ? 4.043 85.530 6.847 1.00 17.11 20 LEU C CA 1
ATOM 2787 C C . LEU C 1 20 ? 3.282 86.309 5.762 1.00 15.40 20 LEU C C 1
ATOM 2788 O O . LEU C 1 20 ? 3.858 86.587 4.708 1.00 14.28 20 LEU C O 1
ATOM 2793 N N . LYS C 1 21 ? 2.015 86.633 6.012 1.00 14.91 21 LYS C N 1
ATOM 2794 C CA . LYS C 1 21 ? 1.231 87.439 5.065 1.00 15.51 21 LYS C CA 1
ATOM 2795 C C . LYS C 1 21 ? 1.725 88.874 5.250 1.00 18.83 21 LYS C C 1
ATOM 2796 O O . LYS C 1 21 ? 1.476 89.740 4.421 1.00 19.65 21 LYS C O 1
ATOM 2802 N N . LEU C 1 22 ? 2.404 89.106 6.366 1.00 18.78 22 LEU C N 1
ATOM 2803 C CA . LEU C 1 22 ? 2.878 90.433 6.727 1.00 21.03 22 LEU C CA 1
ATOM 2804 C C . LEU C 1 22 ? 4.401 90.537 6.643 1.00 23.93 22 LEU C C 1
ATOM 2805 O O . LEU C 1 22 ? 4.983 91.498 7.131 1.00 25.21 22 LEU C O 1
ATOM 2810 N N . THR C 1 23 ? 5.058 89.536 6.064 1.00 20.33 23 THR C N 1
ATOM 2811 C CA . THR C 1 23 ? 6.514 89.543 5.940 1.00 19.74 23 THR C CA 1
ATOM 2812 C C . THR C 1 23 ? 6.860 89.749 4.457 1.00 20.24 23 THR C C 1
ATOM 2813 O O . THR C 1 23 ? 6.602 88.893 3.613 1.00 19.80 23 THR C O 1
ATOM 2817 N N . PRO C 1 24 ? 7.449 90.893 4.106 1.00 19.95 24 PRO C N 1
ATOM 2818 C CA . PRO C 1 24 ? 7.756 91.042 2.686 1.00 18.88 24 PRO C CA 1
ATOM 2819 C C . PRO C 1 24 ? 8.878 90.146 2.203 1.00 19.22 24 PRO C C 1
ATOM 2820 O O . PRO C 1 24 ? 9.748 89.748 2.989 1.00 20.82 24 PRO C O 1
ATOM 2824 N N . ARG C 1 25 ? 8.821 89.786 0.916 1.00 16.09 25 ARG C N 1
ATOM 2825 C CA . ARG C 1 25 ? 9.902 89.073 0.264 1.00 15.06 25 ARG C CA 1
ATOM 2826 C C . ARG C 1 25 ? 10.855 90.262 0.058 1.00 17.80 25 ARG C C 1
ATOM 2827 O O . ARG C 1 25 ? 10.676 91.108 -0.830 1.00 18.24 25 ARG C O 1
ATOM 2835 N N . SER C 1 26 ? 11.873 90.291 0.911 1.00 18.25 26 SER C N 1
ATOM 2836 C CA . SER C 1 26 ? 12.781 91.436 0.993 1.00 19.79 26 SER C CA 1
ATOM 2837 C C . SER C 1 26 ? 13.694 91.842 -0.133 1.00 19.05 26 SER C C 1
ATOM 2838 O O . SER C 1 26 ? 14.028 93.043 -0.240 1.00 20.16 26 SER C O 1
ATOM 2841 N N . GLY C 1 27 ? 14.113 90.893 -0.957 1.00 17.83 27 GLY C N 1
ATOM 2842 C CA . GLY C 1 27 ? 15.007 91.196 -2.058 1.00 18.09 27 GLY C CA 1
ATOM 2843 C C . GLY C 1 27 ? 14.450 92.230 -3.023 1.00 19.54 27 GLY C C 1
ATOM 2844 O O . GLY C 1 27 ? 15.197 92.992 -3.656 1.00 19.60 27 GLY C O 1
ATOM 2845 N N . TRP C 1 28 ? 13.124 92.291 -3.118 1.00 17.66 28 TRP C N 1
ATOM 2846 C CA . TRP C 1 28 ? 12.499 93.236 -4.041 1.00 17.05 28 TRP C CA 1
ATOM 2847 C C . TRP C 1 28 ? 12.514 94.689 -3.582 1.00 16.84 28 TRP C C 1
ATOM 2848 O O . TRP C 1 28 ? 12.471 95.590 -4.412 1.00 19.06 28 TRP C O 1
ATOM 2859 N N . LEU C 1 29 ? 12.555 94.902 -2.274 1.00 18.21 29 LEU C N 1
ATOM 2860 C CA . LEU C 1 29 ? 12.498 96.253 -1.743 1.00 17.78 29 LEU C CA 1
ATOM 2861 C C . LEU C 1 29 ? 13.590 97.161 -2.264 1.00 18.13 29 LEU C C 1
ATOM 2862 O O . LEU C 1 29 ? 13.308 98.327 -2.521 1.00 17.90 29 LEU C O 1
ATOM 2867 N N . LYS C 1 30 ? 14.818 96.654 -2.412 1.00 18.03 30 LYS C N 1
ATOM 2868 C CA . LYS C 1 30 ? 15.881 97.538 -2.903 1.00 20.18 30 LYS C CA 1
ATOM 2869 C C . LYS C 1 30 ? 15.700 97.917 -4.380 1.00 21.27 30 LYS C C 1
ATOM 2870 O O . LYS C 1 30 ? 16.323 98.877 -4.860 1.00 22.64 30 LYS C O 1
ATOM 2876 N N . LEU C 1 31 ? 14.837 97.197 -5.098 1.00 19.61 31 LEU C N 1
ATOM 2877 C CA . LEU C 1 31 ? 14.569 97.532 -6.499 1.00 19.89 31 LEU C CA 1
ATOM 2878 C C . LEU C 1 31 ? 13.526 98.630 -6.587 1.00 19.75 31 LEU C C 1
ATOM 2879 O O . LEU C 1 31 ? 13.153 99.048 -7.694 1.00 20.45 31 LEU C O 1
ATOM 2884 N N . GLY C 1 32 ? 13.007 99.049 -5.444 1.00 18.52 32 GLY C N 1
ATOM 2885 C CA . GLY C 1 32 ? 12.016 100.122 -5.411 1.00 18.69 32 GLY C CA 1
ATOM 2886 C C . GLY C 1 32 ? 10.571 99.663 -5.486 1.00 19.74 32 GLY C C 1
ATOM 2887 O O . GLY C 1 32 ? 9.656 100.469 -5.496 1.00 20.99 32 GLY C O 1
ATOM 2888 N N . ILE C 1 33 ? 10.361 98.348 -5.523 1.00 19.18 33 ILE C N 1
ATOM 2889 C CA . ILE C 1 33 ? 9.012 97.788 -5.542 1.00 18.80 33 ILE C CA 1
ATOM 2890 C C . ILE C 1 33 ? 8.416 97.996 -4.183 1.00 19.90 33 ILE C C 1
ATOM 2891 O O . ILE C 1 33 ? 8.846 97.421 -3.184 1.00 18.25 33 ILE C O 1
ATOM 2896 N N . ARG C 1 34 ? 7.425 98.880 -4.121 1.00 20.68 34 ARG C N 1
ATOM 2897 C CA . ARG C 1 34 ? 6.845 99.251 -2.848 1.00 23.74 34 ARG C CA 1
ATOM 2898 C C . ARG C 1 34 ? 6.010 98.302 -2.051 1.00 23.58 34 ARG C C 1
ATOM 2899 O O . ARG C 1 34 ? 6.085 98.298 -0.823 1.00 27.06 34 ARG C O 1
ATOM 2907 N N . LEU C 1 35 ? 5.179 97.531 -2.710 1.00 22.35 35 LEU C N 1
ATOM 2908 C CA . LEU C 1 35 ? 4.328 96.610 -1.937 1.00 23.86 35 LEU C CA 1
ATOM 2909 C C . LEU C 1 35 ? 4.592 95.286 -2.600 1.00 20.88 35 LEU C C 1
ATOM 2910 O O . LEU C 1 35 ? 3.761 94.806 -3.359 1.00 21.91 35 LEU C O 1
ATOM 2915 N N . PRO C 1 36 ? 5.771 94.718 -2.358 1.00 19.18 36 PRO C N 1
ATOM 2916 C CA . PRO C 1 36 ? 6.114 93.434 -2.972 1.00 16.00 36 PRO C CA 1
ATOM 2917 C C . PRO C 1 36 ? 5.316 92.257 -2.426 1.00 13.82 36 PRO C C 1
ATOM 2918 O O . PRO C 1 36 ? 4.648 92.351 -1.403 1.00 13.87 36 PRO C O 1
ATOM 2922 N N . GLU C 1 37 ? 5.440 91.116 -3.113 1.00 14.91 37 GLU C N 1
ATOM 2923 C CA . GLU C 1 37 ? 4.757 89.899 -2.651 1.00 11.74 37 GLU C CA 1
ATOM 2924 C C . GLU C 1 37 ? 5.226 89.608 -1.215 1.00 14.19 37 GLU C C 1
ATOM 2925 O O . GLU C 1 37 ? 6.320 90.033 -0.828 1.00 14.60 37 GLU C O 1
ATOM 2931 N N . SER C 1 38 ? 4.401 88.905 -0.449 1.00 12.13 38 SER C N 1
ATOM 2932 C CA . SER C 1 38 ? 4.750 88.528 0.932 1.00 14.69 38 SER C CA 1
ATOM 2933 C C . SER C 1 38 ? 5.365 87.128 0.856 1.00 16.37 38 SER C C 1
ATOM 2934 O O . SER C 1 38 ? 5.291 86.486 -0.209 1.00 16.41 38 SER C O 1
ATOM 2937 N N . VAL C 1 39 ? 5.988 86.673 1.943 1.00 15.81 39 VAL C N 1
ATOM 2938 C CA . VAL C 1 39 ? 6.561 85.312 1.965 1.00 16.43 39 VAL C CA 1
ATOM 2939 C C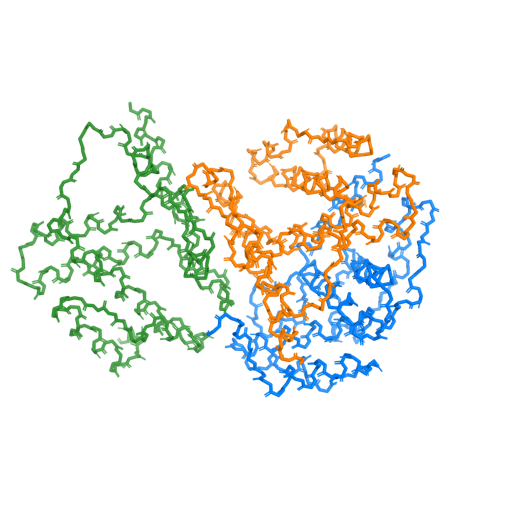 . VAL C 1 39 ? 5.411 84.297 1.774 1.00 15.52 39 VAL C C 1
ATOM 2940 O O . VAL C 1 39 ? 5.541 83.325 1.021 1.00 17.25 39 VAL C O 1
ATOM 2944 N N . ALA C 1 40 ? 4.289 84.520 2.446 1.00 16.09 40 ALA C N 1
ATOM 2945 C CA . ALA C 1 40 ? 3.093 83.694 2.257 1.00 14.84 40 ALA C CA 1
ATOM 2946 C C . ALA C 1 40 ? 2.725 83.568 0.768 1.00 18.08 40 ALA C C 1
ATOM 2947 O O . ALA C 1 40 ? 2.412 82.470 0.289 1.00 14.38 40 ALA C O 1
ATOM 2949 N N . GLU C 1 41 ? 2.695 84.679 0.021 1.00 14.26 41 GLU C N 1
ATOM 2950 C CA . GLU C 1 41 ? 2.366 84.580 -1.414 1.00 15.36 41 GLU C CA 1
ATOM 2951 C C . GLU C 1 41 ? 3.425 83.790 -2.218 1.00 14.98 41 GLU C C 1
ATOM 2952 O O . GLU C 1 41 ? 3.087 83.051 -3.138 1.00 15.56 41 GLU C O 1
ATOM 2958 N N . HIS C 1 42 ? 4.706 83.951 -1.880 1.00 15.08 42 HIS C N 1
ATOM 2959 C CA . HIS C 1 42 ? 5.761 83.185 -2.562 1.00 16.60 42 HIS C CA 1
ATOM 2960 C C . HIS C 1 42 ? 5.514 81.676 -2.286 1.00 18.38 42 HIS C C 1
ATOM 2961 O O . HIS C 1 42 ? 5.539 80.877 -3.196 1.00 19.06 42 HIS C O 1
ATOM 2968 N N . ASN C 1 43 ? 5.293 81.312 -1.019 1.00 19.60 43 ASN C N 1
ATOM 2969 C CA . ASN C 1 43 ? 5.074 79.887 -0.647 1.00 19.08 43 ASN C CA 1
ATOM 2970 C C . ASN C 1 43 ? 3.828 79.281 -1.326 1.00 20.16 43 ASN C C 1
ATOM 2971 O O . ASN C 1 43 ? 3.810 78.091 -1.716 1.00 19.80 43 ASN C O 1
ATOM 2976 N N . PHE C 1 44 ? 2.773 80.083 -1.415 1.00 15.77 44 PHE C N 1
ATOM 2977 C CA . PHE C 1 44 ? 1.540 79.685 -2.067 1.00 16.15 44 PHE C CA 1
ATOM 2978 C C . PHE C 1 44 ? 1.864 79.248 -3.472 1.00 18.47 44 PHE C C 1
ATOM 2979 O O . PHE C 1 44 ? 1.536 78.118 -3.880 1.00 16.58 44 PHE C O 1
ATOM 2987 N N . ARG C 1 45 ? 2.464 80.144 -4.260 1.00 16.75 45 ARG C N 1
ATOM 2988 C CA . ARG C 1 45 ? 2.723 79.738 -5.639 1.00 16.42 45 ARG C CA 1
ATOM 2989 C C . ARG C 1 45 ? 3.802 78.676 -5.771 1.00 16.41 45 ARG C C 1
ATOM 2990 O O . ARG C 1 45 ? 3.718 77.824 -6.659 1.00 18.30 45 ARG C O 1
ATOM 2998 N N . ALA C 1 46 ? 4.803 78.713 -4.903 1.00 14.66 46 ALA C N 1
ATOM 2999 C CA . ALA C 1 46 ? 5.854 77.712 -4.983 1.00 15.42 46 ALA C CA 1
ATOM 3000 C C . ALA C 1 46 ? 5.242 76.328 -4.691 1.00 17.41 46 ALA C C 1
ATOM 3001 O O . ALA C 1 46 ? 5.693 75.310 -5.277 1.00 19.79 46 ALA C O 1
ATOM 3003 N N . ALA C 1 47 ? 4.254 76.290 -3.794 1.00 15.95 47 ALA C N 1
ATOM 3004 C CA . ALA C 1 47 ? 3.637 75.006 -3.440 1.00 18.93 47 ALA C CA 1
ATOM 3005 C C . ALA C 1 47 ? 2.955 74.435 -4.653 1.00 20.27 47 ALA C C 1
ATOM 3006 O O . ALA C 1 47 ? 3.170 73.263 -4.981 1.00 22.14 47 ALA C O 1
ATOM 3008 N N . ILE C 1 48 ? 2.168 75.262 -5.354 1.00 18.81 48 ILE C N 1
ATOM 3009 C CA . ILE C 1 48 ? 1.492 74.847 -6.576 1.00 18.96 48 ILE C CA 1
ATOM 3010 C C . ILE C 1 48 ? 2.540 74.438 -7.619 1.00 20.16 48 ILE C C 1
ATOM 3011 O O . ILE C 1 48 ? 2.416 73.383 -8.264 1.00 20.19 48 ILE C O 1
ATOM 3016 N N . ILE C 1 49 ? 3.606 75.218 -7.786 1.00 18.12 49 ILE C N 1
ATOM 3017 C CA . ILE C 1 49 ? 4.643 74.794 -8.738 1.00 19.00 49 ILE C CA 1
ATOM 3018 C C . ILE C 1 49 ? 5.255 73.416 -8.352 1.00 21.53 49 ILE C C 1
ATOM 3019 O O . ILE C 1 49 ? 5.528 72.585 -9.227 1.00 21.99 49 ILE C O 1
ATOM 3024 N N . ALA C 1 50 ? 5.492 73.199 -7.058 1.00 21.59 50 ALA C N 1
ATOM 3025 C CA . ALA C 1 50 ? 6.093 71.925 -6.609 1.00 22.23 50 ALA C CA 1
ATOM 3026 C C . ALA C 1 50 ? 5.162 70.748 -6.968 1.00 23.19 50 ALA C C 1
ATOM 3027 O O . ALA C 1 50 ? 5.650 69.693 -7.371 1.00 24.32 50 ALA C O 1
ATOM 3029 N N . PHE C 1 51 ? 3.849 70.937 -6.817 1.00 22.88 51 PHE C N 1
ATOM 3030 C CA . PHE C 1 51 ? 2.825 69.936 -7.180 1.00 23.82 51 PHE C CA 1
ATOM 3031 C C . PHE C 1 51 ? 3.058 69.634 -8.659 1.00 25.12 51 PHE C C 1
ATOM 3032 O O . PHE C 1 51 ? 3.236 68.481 -9.061 1.00 22.93 51 PHE C O 1
ATOM 3040 N N . ILE C 1 52 ? 3.125 70.693 -9.474 1.00 23.57 52 ILE C N 1
ATOM 3041 C CA . ILE C 1 52 ? 3.353 70.528 -10.906 1.00 24.35 52 ILE C CA 1
ATOM 3042 C C . ILE C 1 52 ? 4.669 69.801 -11.236 1.00 23.52 52 ILE C C 1
ATOM 3043 O O . ILE C 1 52 ? 4.699 68.896 -12.081 1.00 24.57 52 ILE C O 1
ATOM 3048 N N . LEU C 1 53 ? 5.764 70.211 -10.618 1.00 24.44 53 LEU C N 1
ATOM 3049 C CA . LEU C 1 53 ? 7.038 69.563 -10.888 1.00 23.93 53 LEU C CA 1
ATOM 3050 C C . LEU C 1 53 ? 6.953 68.050 -10.629 1.00 27.23 53 LEU C C 1
ATOM 3051 O O . LEU C 1 53 ? 7.437 67.250 -11.433 1.00 25.23 53 LEU C O 1
ATOM 3056 N N . ALA C 1 54 ? 6.355 67.676 -9.501 1.00 27.25 54 ALA C N 1
ATOM 3057 C CA . ALA C 1 54 ? 6.248 66.248 -9.145 1.00 28.85 54 ALA C CA 1
ATOM 3058 C C . ALA C 1 54 ? 5.428 65.516 -10.189 1.00 29.94 54 ALA C C 1
ATOM 3059 O O . ALA C 1 54 ? 5.856 64.492 -10.706 1.00 32.54 54 ALA C O 1
ATOM 3061 N N . LEU C 1 55 ? 4.254 66.038 -10.520 1.00 30.37 55 LEU C N 1
ATOM 3062 C CA . LEU C 1 55 ? 3.426 65.377 -11.507 1.00 32.32 55 LEU C CA 1
ATOM 3063 C C . LEU C 1 55 ? 4.117 65.240 -12.863 1.00 34.41 55 LEU C C 1
ATOM 3064 O O . LEU C 1 55 ? 4.147 64.148 -13.462 1.00 32.06 55 LEU C O 1
ATOM 3069 N N . LYS C 1 56 ? 4.664 66.352 -13.355 1.00 33.75 56 LYS C N 1
ATOM 3070 C CA . LYS C 1 56 ? 5.355 66.345 -14.641 1.00 35.10 56 LYS C CA 1
ATOM 3071 C C . LYS C 1 56 ? 6.581 65.435 -14.593 1.00 34.18 56 LYS C C 1
ATOM 3072 O O . LYS C 1 56 ? 7.061 64.993 -15.632 1.00 35.90 56 LYS C O 1
ATOM 3078 N N . SER C 1 57 ? 7.095 65.184 -13.397 1.00 33.74 57 SER C N 1
ATOM 3079 C CA . SER C 1 57 ? 8.257 64.317 -13.204 1.00 34.76 57 SER C CA 1
ATOM 3080 C C . SER C 1 57 ? 7.848 62.850 -13.067 1.00 37.15 57 SER C C 1
ATOM 3081 O O . SER C 1 57 ? 8.666 62.006 -12.706 1.00 37.56 57 SER C O 1
ATOM 3084 N N . GLY C 1 58 ? 6.582 62.561 -13.313 1.00 37.53 58 GLY C N 1
ATOM 3085 C CA . GLY C 1 58 ? 6.126 61.194 -13.195 1.00 40.89 58 GLY C CA 1
ATOM 3086 C C . GLY C 1 58 ? 5.715 60.698 -11.816 1.00 42.17 58 GLY C C 1
ATOM 3087 O O . GLY C 1 58 ? 5.253 59.556 -11.728 1.00 43.78 58 GLY C O 1
ATOM 3088 N N . GLU C 1 59 ? 5.870 61.501 -10.756 1.00 42.19 59 GLU C N 1
ATOM 3089 C CA . GLU C 1 59 ? 5.479 61.067 -9.407 1.00 41.03 59 GLU C CA 1
ATOM 3090 C C . GLU C 1 59 ? 3.946 61.001 -9.327 1.00 39.68 59 GLU C C 1
ATOM 3091 O O . GLU C 1 59 ? 3.242 61.496 -10.214 1.00 39.85 59 GLU C O 1
ATOM 3097 N N . SER C 1 60 ? 3.423 60.364 -8.286 1.00 38.58 60 SER C N 1
ATOM 3098 C CA . SER C 1 60 ? 1.972 60.212 -8.128 1.00 38.65 60 SER C CA 1
ATOM 3099 C C . SER C 1 60 ? 1.335 61.461 -7.525 1.00 37.58 60 SER C C 1
ATOM 3100 O O . SER C 1 60 ? 2.034 62.299 -6.966 1.00 37.66 60 SER C O 1
ATOM 3103 N N . VAL C 1 61 ? 0.015 61.563 -7.631 1.00 37.37 61 VAL C N 1
ATOM 3104 C CA . VAL C 1 61 ? -0.708 62.701 -7.062 1.00 38.03 61 VAL C CA 1
ATOM 3105 C C . VAL C 1 61 ? -0.376 62.814 -5.579 1.00 37.94 61 VAL C C 1
ATOM 3106 O O . VAL C 1 61 ? -0.143 63.908 -5.050 1.00 36.61 61 VAL C O 1
ATOM 3110 N N . GLU C 1 62 ? -0.324 61.671 -4.910 1.00 37.56 62 GLU C N 1
ATOM 3111 C CA . GLU C 1 62 ? -0.030 61.654 -3.487 1.00 37.98 62 GLU C CA 1
ATOM 3112 C C . GLU C 1 62 ? 1.330 62.260 -3.247 1.00 36.23 62 GLU C C 1
ATOM 3113 O O . GLU C 1 62 ? 1.537 63.030 -2.298 1.00 36.18 62 GLU C O 1
ATOM 3119 N N . LYS C 1 63 ? 2.274 61.917 -4.106 1.00 34.27 63 LYS C N 1
ATOM 3120 C CA . LYS C 1 63 ? 3.622 62.442 -3.968 1.00 33.02 63 LYS C CA 1
ATOM 3121 C C . LYS C 1 63 ? 3.615 63.948 -4.297 1.00 29.84 63 LYS C C 1
ATOM 3122 O O . LYS C 1 63 ? 4.317 64.722 -3.673 1.00 30.04 63 LYS C O 1
ATOM 3128 N N . ALA C 1 64 ? 2.851 64.319 -5.313 1.00 29.14 64 ALA C N 1
ATOM 3129 C CA . ALA C 1 64 ? 2.740 65.727 -5.743 1.00 27.66 64 ALA C CA 1
ATOM 3130 C C . ALA C 1 64 ? 2.145 66.579 -4.591 1.00 28.35 64 ALA C C 1
ATOM 3131 O O . ALA C 1 64 ? 2.571 67.713 -4.359 1.00 27.51 64 ALA C O 1
ATOM 3133 N N . CYS C 1 65 ? 1.169 66.034 -3.870 1.00 25.62 65 CYS C N 1
ATOM 3134 C CA . CYS C 1 65 ? 0.568 66.750 -2.730 1.00 25.49 65 CYS C CA 1
ATOM 3135 C C . CYS C 1 65 ? 1.583 66.872 -1.594 1.00 25.26 65 CYS C C 1
ATOM 3136 O O . CYS C 1 65 ? 1.576 67.807 -0.807 1.00 26.08 65 CYS C O 1
ATOM 3139 N N . LYS C 1 66 ? 2.496 65.925 -1.489 1.00 25.70 66 LYS C N 1
ATOM 3140 C CA . LYS C 1 66 ? 3.474 66.009 -0.414 1.00 25.24 66 LYS C CA 1
ATOM 3141 C C . LYS C 1 66 ? 4.537 67.084 -0.708 1.00 24.96 66 LYS C C 1
ATOM 3142 O O . LYS C 1 66 ? 5.101 67.731 0.194 1.00 24.51 66 LYS C O 1
ATOM 3148 N N . ALA C 1 67 ? 4.835 67.228 -1.987 1.00 23.05 67 ALA C N 1
ATOM 3149 C CA . ALA C 1 67 ? 5.819 68.200 -2.424 1.00 23.88 67 ALA C CA 1
ATOM 3150 C C . ALA C 1 67 ? 5.207 69.595 -2.186 1.00 21.46 67 ALA C C 1
ATOM 3151 O O . ALA C 1 67 ? 5.898 70.503 -1.732 1.00 23.61 67 ALA C O 1
ATOM 3153 N N . ALA C 1 68 ? 3.949 69.745 -2.532 1.00 21.74 68 ALA C N 1
ATOM 3154 C CA . ALA C 1 68 ? 3.248 71.022 -2.322 1.00 23.52 68 ALA C CA 1
ATOM 3155 C C . ALA C 1 68 ? 3.252 71.395 -0.839 1.00 24.15 68 ALA C C 1
ATOM 3156 O O . ALA C 1 68 ? 3.599 72.521 -0.462 1.00 23.39 68 ALA C O 1
ATOM 3158 N N . THR C 1 69 ? 2.909 70.444 0.023 1.00 23.76 69 THR C N 1
ATOM 3159 C CA . THR C 1 69 ? 2.891 70.718 1.452 1.00 22.03 69 THR C CA 1
ATOM 3160 C C . THR C 1 69 ? 4.248 71.081 1.983 1.00 22.88 69 THR C C 1
ATOM 3161 O O . THR C 1 69 ? 4.390 72.006 2.790 1.00 21.89 69 THR C O 1
ATOM 3165 N N . ALA C 1 70 ? 5.275 70.355 1.550 1.00 22.58 70 ALA C N 1
ATOM 3166 C CA . ALA C 1 70 ? 6.610 70.644 2.017 1.00 21.72 70 ALA C CA 1
ATOM 3167 C C . ALA C 1 70 ? 7.016 72.072 1.625 1.00 23.13 70 ALA C C 1
ATOM 3168 O O . ALA C 1 70 ? 7.722 72.749 2.366 1.00 22.99 70 ALA C O 1
ATOM 3170 N N . ALA C 1 71 ? 6.611 72.492 0.438 1.00 23.25 71 ALA C N 1
ATOM 3171 C CA . ALA C 1 71 ? 6.921 73.850 -0.030 1.00 23.06 71 ALA C CA 1
ATOM 3172 C C . ALA C 1 71 ? 6.228 74.869 0.874 1.00 24.62 71 ALA C C 1
AT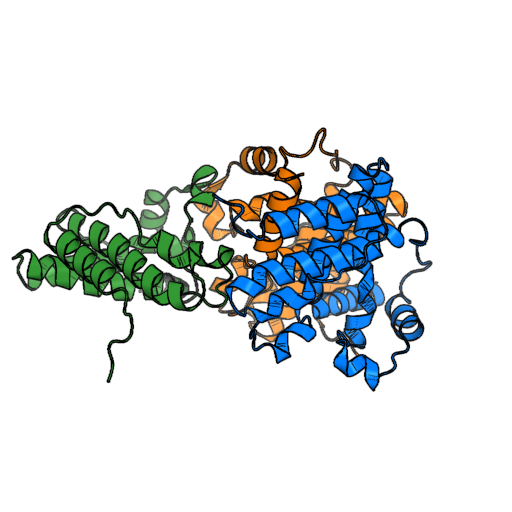OM 3173 O O . ALA C 1 71 ? 6.774 75.954 1.117 1.00 25.61 71 ALA C O 1
ATOM 3175 N N . LEU C 1 72 ? 5.039 74.551 1.367 1.00 25.59 72 LEU C N 1
ATOM 3176 C CA . LEU C 1 72 ? 4.350 75.504 2.257 1.00 25.69 72 LEU C CA 1
ATOM 3177 C C . LEU C 1 72 ? 5.099 75.716 3.557 1.00 27.43 72 LEU C C 1
ATOM 3178 O O . LEU C 1 72 ? 5.066 76.800 4.133 1.00 26.81 72 LEU C O 1
ATOM 3183 N N . PHE C 1 73 ? 5.737 74.661 4.062 1.00 26.56 73 PHE C N 1
ATOM 3184 C CA . PHE C 1 73 ? 6.484 74.742 5.306 1.00 28.27 73 PHE C CA 1
ATOM 3185 C C . PHE C 1 73 ? 7.922 75.211 5.106 1.00 29.80 73 PHE C C 1
ATOM 3186 O O . PHE C 1 73 ? 8.648 75.453 6.076 1.00 30.72 73 PHE C O 1
ATOM 3194 N N . HIS C 1 74 ? 8.328 75.352 3.852 1.00 31.06 74 HIS C N 1
ATOM 3195 C CA . HIS C 1 74 ? 9.695 75.708 3.506 1.00 33.49 74 HIS C CA 1
ATOM 3196 C C . HIS C 1 74 ? 10.328 76.933 4.180 1.00 34.13 74 HIS C C 1
ATOM 3197 O O . HIS C 1 74 ? 11.422 76.845 4.728 1.00 34.37 74 HIS C O 1
ATOM 3204 N N . ASP C 1 75 ? 9.669 78.082 4.158 1.00 34.45 75 ASP C N 1
ATOM 3205 C CA . ASP C 1 75 ? 10.291 79.239 4.810 1.00 35.59 75 ASP C CA 1
ATOM 3206 C C . ASP C 1 75 ? 9.578 79.574 6.096 1.00 34.42 75 ASP C C 1
ATOM 3207 O O . ASP C 1 75 ? 9.688 80.687 6.572 1.00 34.57 75 ASP C O 1
ATOM 3212 N N . LEU C 1 76 ? 8.845 78.619 6.669 1.00 33.32 76 LEU C N 1
ATOM 3213 C CA . LEU C 1 76 ? 8.075 78.912 7.858 1.00 33.31 76 LEU C CA 1
ATOM 3214 C C . LEU C 1 76 ? 8.806 79.639 8.952 1.00 32.76 76 LEU C C 1
ATOM 3215 O O . LEU C 1 76 ? 8.270 80.575 9.568 1.00 32.47 76 LEU C O 1
ATOM 3220 N N . HIS C 1 77 ? 10.032 79.215 9.204 1.00 31.48 77 HIS C N 1
ATOM 3221 C CA . HIS C 1 77 ? 10.806 79.837 10.264 1.00 32.44 77 HIS C CA 1
ATOM 3222 C C . HIS C 1 77 ? 11.038 81.319 10.006 1.00 30.46 77 HIS C C 1
ATOM 3223 O O . HIS C 1 77 ? 11.398 82.029 10.928 1.00 30.43 77 HIS C O 1
ATOM 3230 N N . GLU C 1 78 ? 10.868 81.775 8.763 1.00 28.69 78 GLU C N 1
ATOM 3231 C CA . GLU C 1 78 ? 11.090 83.194 8.456 1.00 29.12 78 GLU C CA 1
ATOM 3232 C C . GLU C 1 78 ? 10.076 84.079 9.189 1.00 29.63 78 GLU C C 1
ATOM 3233 O O . GLU C 1 78 ? 10.235 85.320 9.252 1.00 29.61 78 GLU C O 1
ATOM 3239 N N . ALA C 1 79 ? 9.039 83.448 9.740 1.00 29.29 79 ALA C N 1
ATOM 3240 C CA . ALA C 1 79 ? 8.034 84.179 10.515 1.00 30.96 79 ALA C CA 1
ATOM 3241 C C . ALA C 1 79 ? 8.769 84.805 11.691 1.00 32.78 79 ALA C C 1
ATOM 3242 O O . ALA C 1 79 ? 8.378 85.863 12.186 1.00 32.62 79 ALA C O 1
ATOM 3244 N N . ARG C 1 80 ? 9.836 84.133 12.131 1.00 32.79 80 ARG C N 1
ATOM 3245 C CA . ARG C 1 80 ? 10.663 84.603 13.239 1.00 35.20 80 ARG C CA 1
ATOM 3246 C C . ARG C 1 80 ? 11.992 85.193 12.781 1.00 36.75 80 ARG C C 1
ATOM 3247 O O . ARG C 1 80 ? 12.523 86.089 13.422 1.00 38.40 80 ARG C O 1
ATOM 3255 N N . THR C 1 81 ? 12.538 84.686 11.684 1.00 37.94 81 THR C N 1
ATOM 3256 C CA . THR C 1 81 ? 13.853 85.151 11.231 1.00 38.94 81 THR C CA 1
ATOM 3257 C C . THR C 1 81 ? 13.883 86.174 10.105 1.00 38.97 81 THR C C 1
ATOM 3258 O O . THR C 1 81 ? 14.942 86.743 9.823 1.00 39.67 81 THR C O 1
ATOM 3262 N N . MET C 1 82 ? 12.730 86.412 9.483 1.00 38.19 82 MET C N 1
ATOM 3263 C CA . MET C 1 82 ? 12.607 87.313 8.334 1.00 37.53 82 MET C CA 1
ATOM 3264 C C . MET C 1 82 ? 13.211 86.650 7.085 1.00 37.06 82 MET C C 1
ATOM 3265 O O . MET C 1 82 ? 13.925 85.628 7.179 1.00 35.77 82 MET C O 1
ATOM 3270 N N . ASP C 1 83 ? 12.893 87.221 5.922 1.00 35.80 83 ASP C N 1
ATOM 3271 C CA . ASP C 1 83 ? 13.397 86.746 4.636 1.00 35.55 83 ASP C CA 1
ATOM 3272 C C . ASP C 1 83 ? 14.758 87.404 4.486 1.00 36.49 83 ASP C C 1
ATOM 3273 O O . ASP C 1 83 ? 14.843 88.573 4.116 1.00 34.97 83 ASP C O 1
ATOM 3278 N N . LEU C 1 84 ? 15.820 86.676 4.811 1.00 36.87 84 LEU C N 1
ATOM 3279 C CA . LEU C 1 84 ? 17.160 87.239 4.679 1.00 38.44 84 LEU C CA 1
ATOM 3280 C C . LEU C 1 84 ? 17.576 87.171 3.213 1.00 38.77 84 LEU C C 1
ATOM 3281 O O . LEU C 1 84 ? 17.853 86.094 2.683 1.00 39.70 84 LEU C O 1
ATOM 3286 N N . HIS C 1 85 ? 17.597 88.330 2.555 1.00 39.48 85 HIS C N 1
ATOM 3287 C CA . HIS C 1 85 ? 17.979 88.389 1.146 1.00 40.26 85 HIS C CA 1
ATOM 3288 C C . HIS C 1 85 ? 19.482 88.190 0.946 1.00 40.50 85 HIS C C 1
ATOM 3289 O O . HIS C 1 85 ? 20.276 88.319 1.893 1.00 40.00 85 HIS C O 1
ATOM 3296 N N . LYS C 1 86 ? 19.852 87.879 -0.299 1.00 41.03 86 LYS C N 1
ATOM 3297 C CA . LYS C 1 86 ? 21.242 87.635 -0.702 1.00 41.57 86 LYS C CA 1
ATOM 3298 C C . LYS C 1 86 ? 22.272 88.584 -0.066 1.00 40.97 86 LYS C C 1
ATOM 3299 O O . LYS C 1 86 ? 23.241 88.134 0.556 1.00 40.61 86 LYS C O 1
ATOM 3305 N N . ILE C 1 87 ? 22.073 89.891 -0.226 1.00 39.85 87 ILE C N 1
ATOM 3306 C CA . ILE C 1 87 ? 23.001 90.865 0.347 1.00 39.90 87 ILE C CA 1
ATOM 3307 C C . ILE C 1 87 ? 23.185 90.650 1.841 1.00 40.14 87 ILE C C 1
ATOM 3308 O O . ILE C 1 87 ? 24.318 90.577 2.338 1.00 38.61 87 ILE C O 1
ATOM 3313 N N . ALA C 1 88 ? 22.063 90.538 2.552 1.00 40.37 88 ALA C N 1
ATOM 3314 C CA . ALA C 1 88 ? 22.082 90.357 4.004 1.00 41.39 88 ALA C CA 1
ATOM 3315 C C . ALA C 1 88 ? 22.817 89.098 4.443 1.00 42.80 88 ALA C C 1
ATOM 3316 O O . ALA C 1 88 ? 23.547 89.109 5.440 1.00 41.04 88 ALA C O 1
ATOM 3318 N N . ARG C 1 89 ? 22.606 88.014 3.705 1.00 44.51 89 ARG C N 1
ATOM 3319 C CA . ARG C 1 89 ? 23.235 86.745 4.041 1.00 46.88 89 ARG C CA 1
ATOM 3320 C C . ARG C 1 89 ? 24.757 86.839 4.068 1.00 47.32 89 ARG C C 1
ATOM 3321 O O . ARG C 1 89 ? 25.423 85.972 4.629 1.00 47.21 89 ARG C O 1
ATOM 3329 N N . ARG C 1 90 ? 25.306 87.898 3.480 1.00 47.62 90 ARG C N 1
ATOM 3330 C CA . ARG C 1 90 ? 26.757 88.085 3.486 1.00 48.56 90 ARG C CA 1
ATOM 3331 C C . ARG C 1 90 ? 27.241 88.405 4.894 1.00 47.85 90 ARG C C 1
ATOM 3332 O O . ARG C 1 90 ? 28.341 87.993 5.288 1.00 47.34 90 ARG C O 1
ATOM 3340 N N . TYR C 1 91 ? 26.414 89.138 5.642 1.00 46.71 91 TYR C N 1
ATOM 3341 C CA . TYR C 1 91 ? 26.743 89.536 7.009 1.00 46.06 91 TYR C CA 1
ATOM 3342 C C . TYR C 1 91 ? 25.838 88.907 8.059 1.00 46.52 91 TYR C C 1
ATOM 3343 O O . TYR C 1 91 ? 26.099 89.042 9.251 1.00 46.15 91 TYR C O 1
ATOM 3352 N N . VAL C 1 92 ? 24.779 88.226 7.629 1.00 46.63 92 VAL C N 1
ATOM 3353 C CA . VAL C 1 92 ? 23.842 87.643 8.582 1.00 47.39 92 VAL C CA 1
ATOM 3354 C C . VAL C 1 92 ? 23.727 86.121 8.576 1.00 47.96 92 VAL C C 1
ATOM 3355 O O . VAL C 1 92 ? 23.483 85.508 7.535 1.00 48.93 92 VAL C O 1
ATOM 3359 N N . SER C 1 93 ? 23.885 85.525 9.756 1.00 48.30 93 SER C N 1
ATOM 3360 C CA . SER C 1 93 ? 23.789 84.074 9.921 1.00 49.01 93 SER C CA 1
ATOM 3361 C C . SER C 1 93 ? 22.601 83.752 10.822 1.00 48.41 93 SER C C 1
ATOM 3362 O O . SER C 1 93 ? 22.423 84.334 11.899 1.00 48.05 93 SER C O 1
ATOM 3365 N N . CYS C 1 94 ? 21.811 82.787 10.383 1.00 48.47 94 CYS C N 1
ATOM 3366 C CA . CYS C 1 94 ? 20.612 82.412 11.100 1.00 48.43 94 CYS C CA 1
ATOM 3367 C C . CYS C 1 94 ? 20.502 80.952 11.518 1.00 48.21 94 CYS C C 1
ATOM 3368 O O . CYS C 1 94 ? 20.775 80.044 10.738 1.00 48.44 94 CYS C O 1
ATOM 3371 N N . ASP C 1 95 ? 20.096 80.729 12.761 1.00 47.87 95 ASP C N 1
ATOM 3372 C CA . ASP C 1 95 ? 19.924 79.367 13.251 1.00 47.88 95 ASP C CA 1
ATOM 3373 C C . ASP C 1 95 ? 18.526 78.912 12.853 1.00 47.81 95 ASP C C 1
ATOM 3374 O O . ASP C 1 95 ? 17.595 78.911 13.655 1.00 47.52 95 ASP C O 1
ATOM 3379 N N . GLU C 1 96 ? 18.403 78.543 11.584 1.00 48.34 96 GLU C N 1
ATOM 3380 C CA . GLU C 1 96 ? 17.153 78.083 10.998 1.00 48.91 96 GLU C CA 1
ATOM 3381 C C . GLU C 1 96 ? 16.620 76.838 11.695 1.00 49.15 96 GLU C C 1
ATOM 3382 O O . GLU C 1 96 ? 15.425 76.737 11.983 1.00 48.09 96 GLU C O 1
ATOM 3388 N N . GLU C 1 97 ? 17.516 75.890 11.963 1.00 49.14 97 GLU C N 1
ATOM 3389 C CA . GLU C 1 97 ? 17.138 74.643 12.621 1.00 48.46 97 GLU C CA 1
ATOM 3390 C C . GLU C 1 97 ? 16.531 74.969 13.995 1.00 47.05 97 GLU C C 1
ATOM 3391 O O . GLU C 1 97 ? 15.496 74.418 14.379 1.00 46.06 97 GLU C O 1
ATOM 3397 N N . GLY C 1 98 ? 17.169 75.876 14.730 1.00 45.94 98 GLY C N 1
ATOM 3398 C CA . GLY C 1 98 ? 16.631 76.258 16.025 1.00 45.08 98 GLY C CA 1
ATOM 3399 C C . GLY C 1 98 ? 15.249 76.889 15.872 1.00 44.41 98 GLY C C 1
ATOM 3400 O O . GLY C 1 98 ? 14.287 76.490 16.529 1.00 44.03 98 GLY C O 1
ATOM 3401 N N . ALA C 1 99 ? 15.147 77.876 14.988 1.00 43.82 99 ALA C N 1
ATOM 3402 C CA . ALA C 1 99 ? 13.876 78.562 14.752 1.00 42.87 99 ALA C CA 1
ATOM 3403 C C . ALA C 1 99 ? 12.777 77.552 14.446 1.00 42.88 99 ALA C C 1
ATOM 3404 O O . ALA C 1 99 ? 11.714 77.557 15.077 1.00 41.93 99 ALA C O 1
ATOM 3406 N N . ARG C 1 100 ? 13.041 76.679 13.479 1.00 43.40 100 ARG C N 1
ATOM 3407 C CA . ARG C 1 100 ? 12.078 75.654 13.087 1.00 44.94 100 ARG C CA 1
ATOM 3408 C C . ARG C 1 100 ? 11.690 74.770 14.277 1.00 45.09 100 ARG C C 1
ATOM 3409 O O . ARG C 1 100 ? 10.511 74.443 14.480 1.00 44.32 100 ARG C O 1
ATOM 3417 N N . GLU C 1 101 ? 12.700 74.403 15.059 1.00 44.96 101 GLU C N 1
ATOM 3418 C CA . GLU C 1 101 ? 12.515 73.548 16.232 1.00 46.60 101 GLU C CA 1
ATOM 3419 C C . GLU C 1 101 ? 11.449 74.111 17.158 1.00 45.06 101 GLU C C 1
ATOM 3420 O O . GLU C 1 101 ? 10.407 73.490 17.400 1.00 44.69 101 GLU C O 1
ATOM 3426 N N . GLU C 1 102 ? 11.732 75.303 17.669 1.00 44.30 102 GLU C N 1
ATOM 3427 C CA . GLU C 1 102 ? 10.843 75.993 18.581 1.00 43.25 102 GLU C CA 1
ATOM 3428 C C . GLU C 1 102 ? 9.496 76.287 17.928 1.00 42.40 102 GLU C C 1
ATOM 3429 O O . GLU C 1 102 ? 8.445 76.122 18.551 1.00 41.16 102 GLU C O 1
ATOM 3435 N N . GLN C 1 103 ? 9.528 76.706 16.666 1.00 40.65 103 GLN C N 1
ATOM 3436 C CA . GLN C 1 103 ? 8.295 77.022 15.969 1.00 40.24 103 GLN C CA 1
ATOM 3437 C C . GLN C 1 103 ? 7.391 75.799 15.857 1.00 40.78 103 GLN C C 1
ATOM 3438 O O . GLN C 1 103 ? 6.172 75.903 16.026 1.00 40.63 103 GLN C O 1
ATOM 3444 N N . LEU C 1 104 ? 7.977 74.631 15.602 1.00 41.24 104 LEU C N 1
ATOM 3445 C CA . LEU C 1 104 ? 7.170 73.413 15.460 1.00 41.71 104 LEU C CA 1
ATOM 3446 C C . LEU C 1 104 ? 7.087 72.556 16.721 1.00 43.44 104 LEU C C 1
ATOM 3447 O O . LEU C 1 104 ? 6.746 71.371 16.655 1.00 43.73 104 LEU C O 1
ATOM 3452 N N . SER C 1 105 ? 7.373 73.156 17.868 1.00 45.00 105 SER C N 1
ATOM 3453 C CA . SER C 1 105 ? 7.328 72.436 19.144 1.00 46.03 105 SER C CA 1
ATOM 3454 C C . SER C 1 105 ? 5.979 71.763 19.402 1.00 47.40 105 SER C C 1
ATOM 3455 O O . SER C 1 105 ? 5.909 70.724 20.061 1.00 47.83 105 SER C O 1
ATOM 3458 N N . TRP C 1 106 ? 4.905 72.346 18.876 1.00 47.77 106 TRP C N 1
ATOM 3459 C CA . TRP C 1 106 ? 3.575 71.786 19.085 1.00 48.55 106 TRP C CA 1
ATOM 3460 C C . TRP C 1 106 ? 3.386 70.434 18.401 1.00 49.51 106 TRP C C 1
ATOM 3461 O O . TRP C 1 106 ? 2.482 69.677 18.754 1.00 49.69 106 TRP C O 1
ATOM 3472 N N . MET C 1 107 ? 4.217 70.129 17.415 1.00 50.73 107 MET C N 1
ATOM 3473 C CA . MET C 1 107 ? 4.068 68.857 16.725 1.00 52.63 107 MET C CA 1
ATOM 3474 C C . MET C 1 107 ? 4.667 67.741 17.553 1.00 54.46 107 MET C C 1
ATOM 3475 O O . MET C 1 107 ? 5.782 67.861 18.070 1.00 54.49 107 MET C O 1
ATOM 3480 N N . GLU C 1 108 ? 3.901 66.665 17.696 1.00 56.71 108 GLU C N 1
ATOM 3481 C CA . GLU C 1 108 ? 4.344 65.500 18.444 1.00 58.64 108 GLU C CA 1
ATOM 3482 C C . GLU C 1 108 ? 5.567 65.041 17.661 1.00 59.30 108 GLU C C 1
ATOM 3483 O O . GLU C 1 108 ? 6.670 64.921 18.201 1.00 59.39 108 GLU C O 1
ATOM 3489 N N . SER C 1 109 ? 5.353 64.817 16.369 1.00 59.73 109 SER C N 1
ATOM 3490 C CA . SER C 1 109 ? 6.412 64.399 15.464 1.00 60.45 109 SER C CA 1
ATOM 3491 C C . SER C 1 109 ? 6.347 65.274 14.211 1.00 60.73 109 SER C C 1
ATOM 3492 O O . SER C 1 109 ? 5.280 65.775 13.845 1.00 60.91 109 SER C O 1
ATOM 3495 N N . LYS C 1 110 ? 7.491 65.460 13.563 1.00 60.95 110 LYS C N 1
ATOM 3496 C CA . LYS C 1 110 ? 7.550 66.268 12.351 1.00 61.10 110 LYS C CA 1
ATOM 3497 C C . LYS C 1 110 ? 7.635 65.336 11.142 1.00 60.40 110 LYS C C 1
ATOM 3498 O O . LYS C 1 110 ? 8.322 64.313 11.178 1.00 60.35 110 LYS C O 1
ATOM 3504 N N . PRO C 1 111 ? 6.908 65.673 10.062 1.00 59.88 111 PRO C N 1
ATOM 3505 C CA . PRO C 1 111 ? 6.844 64.911 8.809 1.00 58.52 111 PRO C CA 1
ATOM 3506 C C . PRO C 1 111 ? 8.169 64.729 8.071 1.00 57.16 111 PRO C C 1
ATOM 3507 O O . PRO C 1 111 ? 9.108 65.527 8.212 1.00 57.16 111 PRO C O 1
ATOM 3511 N N . ASP C 1 112 ? 8.212 63.663 7.276 1.00 55.19 112 ASP C N 1
ATOM 3512 C CA . ASP C 1 112 ? 9.376 63.295 6.474 1.00 52.36 112 ASP C CA 1
ATOM 3513 C C . ASP C 1 112 ? 9.260 63.927 5.080 1.00 50.22 112 ASP C C 1
ATOM 3514 O O . ASP C 1 112 ? 8.551 63.403 4.210 1.00 49.26 112 ASP C O 1
ATOM 3519 N N . PHE C 1 113 ? 9.939 65.060 4.879 1.00 47.73 113 PHE C N 1
ATOM 3520 C CA . PHE C 1 113 ? 9.900 65.741 3.579 1.00 45.46 113 PHE C CA 1
ATOM 3521 C C . PHE C 1 113 ? 11.225 65.647 2.822 1.00 44.59 113 PHE C C 1
ATOM 3522 O O . PHE C 1 113 ? 11.397 66.286 1.786 1.00 43.32 113 PHE C O 1
ATOM 3530 N N . SER C 1 114 ? 12.159 64.851 3.339 1.00 43.75 114 SER C N 1
ATOM 3531 C CA . SER C 1 114 ? 13.460 64.678 2.700 1.00 42.44 114 SER C CA 1
ATOM 3532 C C . SER C 1 114 ? 13.323 64.189 1.256 1.00 40.25 114 SER C C 1
ATOM 3533 O O . SER C 1 114 ? 14.124 64.553 0.394 1.00 40.37 114 SER C O 1
ATOM 3536 N N . ASP C 1 115 ? 12.300 63.384 0.997 1.00 38.74 115 ASP C N 1
ATOM 3537 C CA . ASP C 1 115 ? 12.073 62.836 -0.328 1.00 38.16 115 ASP C CA 1
ATOM 3538 C C . ASP C 1 115 ? 11.492 63.750 -1.387 1.00 37.73 115 ASP C C 1
ATOM 3539 O O . ASP C 1 115 ? 11.430 63.356 -2.543 1.00 35.56 115 ASP C O 1
ATOM 3544 N N . VAL C 1 116 ? 11.017 64.940 -1.016 1.00 35.98 116 VAL C N 1
ATOM 3545 C CA . VAL C 1 116 ? 10.462 65.840 -2.026 1.00 34.39 116 VAL C CA 1
ATOM 3546 C C . VAL C 1 116 ? 11.255 67.128 -1.981 1.00 34.76 116 VAL C C 1
ATOM 3547 O O . VAL C 1 116 ? 10.913 68.109 -2.645 1.00 34.70 116 VAL C O 1
ATOM 3551 N N . GLU C 1 117 ? 12.313 67.133 -1.190 1.00 33.86 117 GLU C N 1
ATOM 3552 C CA . GLU C 1 117 ? 13.116 68.319 -1.051 1.00 35.24 117 GLU C CA 1
ATOM 3553 C C . GLU C 1 117 ? 13.591 68.871 -2.394 1.00 34.64 117 GLU C C 1
ATOM 3554 O O . GLU C 1 117 ? 13.759 70.086 -2.551 1.00 32.10 117 GLU C O 1
ATOM 3560 N N . VAL C 1 118 ? 13.811 67.996 -3.366 1.00 31.81 118 VAL C N 1
ATOM 3561 C CA . VAL C 1 118 ? 14.279 68.479 -4.656 1.00 32.35 118 VAL C CA 1
ATOM 3562 C C . VAL C 1 118 ? 13.204 69.288 -5.369 1.00 31.49 118 VAL C C 1
ATOM 3563 O O . VAL C 1 118 ? 13.506 70.300 -5.998 1.00 31.44 118 VAL C O 1
ATOM 3567 N N . TYR C 1 119 ? 11.957 68.850 -5.263 1.00 30.74 119 TYR C N 1
ATOM 3568 C CA . TYR C 1 119 ? 10.877 69.577 -5.893 1.00 30.37 119 TYR C CA 1
ATOM 3569 C C . TYR C 1 119 ? 10.669 70.889 -5.150 1.00 29.13 119 TYR C C 1
ATOM 3570 O O . TYR C 1 119 ? 10.354 71.888 -5.774 1.00 29.11 119 TYR C O 1
ATOM 3579 N N . VAL C 1 120 ? 10.852 70.890 -3.832 1.00 28.31 120 VAL C N 1
ATOM 3580 C CA . VAL C 1 120 ? 10.670 72.131 -3.070 1.00 27.37 120 VAL C CA 1
ATOM 3581 C C . VAL C 1 120 ? 11.726 73.146 -3.492 1.00 28.32 120 VAL C C 1
ATOM 3582 O O . VAL C 1 120 ? 11.407 74.313 -3.776 1.00 26.63 120 VAL C O 1
ATOM 3586 N N . SER C 1 121 ? 12.979 72.699 -3.538 1.00 26.44 121 SER C N 1
ATOM 3587 C CA . SER C 1 121 ? 14.092 73.552 -3.927 1.00 28.17 121 SER C CA 1
ATOM 3588 C C . SER C 1 121 ? 13.907 74.141 -5.325 1.00 27.67 121 SER C C 1
ATOM 3589 O O . SER C 1 121 ? 14.113 75.339 -5.511 1.00 28.19 121 SER C O 1
ATOM 3592 N N . ASP C 1 122 ? 13.536 73.316 -6.307 1.00 24.79 122 ASP C N 1
ATOM 3593 C CA . ASP C 1 122 ? 13.350 73.820 -7.669 1.00 24.33 122 ASP C CA 1
ATOM 3594 C C . ASP C 1 122 ? 12.145 74.786 -7.739 1.00 23.53 122 ASP C C 1
ATOM 3595 O O . ASP C 1 122 ? 12.183 75.811 -8.459 1.00 21.14 122 ASP C O 1
ATOM 3600 N N . ALA C 1 123 ? 11.080 74.418 -7.034 1.00 22.07 123 ALA C N 1
ATOM 3601 C CA . ALA C 1 123 ? 9.850 75.234 -7.024 1.00 21.13 123 ALA C CA 1
ATOM 3602 C C . ALA C 1 123 ? 10.115 76.621 -6.439 1.00 21.43 123 ALA C C 1
ATOM 3603 O O . ALA C 1 123 ? 9.586 77.608 -6.935 1.00 20.89 123 ALA C O 1
ATOM 3605 N N . ASP C 1 124 ? 10.907 76.681 -5.376 1.00 21.03 124 ASP C N 1
ATOM 3606 C CA . ASP C 1 124 ? 11.272 77.933 -4.719 1.00 22.78 124 ASP C CA 1
ATOM 3607 C C . ASP C 1 124 ? 11.983 78.823 -5.739 1.00 22.04 124 ASP C C 1
ATOM 3608 O O . ASP C 1 124 ? 11.626 79.989 -5.906 1.00 23.36 124 ASP C O 1
ATOM 3613 N N . LYS C 1 125 ? 12.972 78.281 -6.436 1.00 20.03 125 LYS C N 1
ATOM 3614 C CA . LYS C 1 125 ? 13.708 79.068 -7.441 1.00 21.36 125 LYS C CA 1
ATOM 3615 C C . LYS C 1 125 ? 12.888 79.403 -8.688 1.00 20.61 125 LYS C C 1
ATOM 3616 O O . LYS C 1 125 ? 13.039 80.471 -9.299 1.00 22.54 125 LYS C O 1
ATOM 3622 N N . LEU C 1 126 ? 12.023 78.495 -9.098 1.00 18.51 126 LEU C N 1
ATOM 3623 C CA . LEU C 1 126 ? 11.205 78.740 -10.266 1.00 17.96 126 LEU C CA 1
ATOM 3624 C C . LEU C 1 126 ? 10.154 79.835 -9.947 1.00 17.43 126 LEU C C 1
ATOM 3625 O O . LEU C 1 126 ? 9.818 80.638 -10.844 1.00 17.91 126 LEU C O 1
ATOM 3630 N N . GLU C 1 127 ? 9.612 79.820 -8.726 1.00 15.44 127 GLU C N 1
ATOM 3631 C CA . GLU C 1 127 ? 8.599 80.825 -8.324 1.00 14.87 127 GLU C CA 1
ATOM 3632 C C . GLU C 1 127 ? 9.273 82.199 -8.427 1.00 15.85 127 GLU C C 1
ATOM 3633 O O . GLU C 1 127 ? 8.673 83.195 -8.927 1.00 18.23 127 GLU C O 1
ATOM 3639 N N . LEU C 1 128 ? 10.481 82.272 -7.895 1.00 15.35 128 LEU C N 1
ATOM 3640 C CA . LEU C 1 128 ? 11.260 83.528 -7.954 1.00 17.80 128 LEU C CA 1
ATOM 3641 C C . LEU C 1 128 ? 11.472 83.986 -9.397 1.00 18.62 128 LEU C C 1
ATOM 3642 O O . LEU C 1 128 ? 11.322 85.181 -9.714 1.00 16.90 128 LEU C O 1
ATOM 3647 N N . ALA C 1 129 ? 11.833 83.058 -10.293 1.00 16.07 129 ALA C N 1
ATOM 3648 C CA . ALA C 1 129 ? 12.025 83.395 -11.706 1.00 16.96 129 ALA C CA 1
ATOM 3649 C C . ALA C 1 129 ? 10.734 83.931 -12.328 1.00 15.35 129 ALA C C 1
ATOM 3650 O O . ALA C 1 129 ? 10.765 84.915 -13.070 1.00 17.28 129 ALA C O 1
ATOM 3652 N N . PHE C 1 130 ? 9.605 83.280 -12.063 1.00 16.33 130 PHE C N 1
ATOM 3653 C CA . PHE C 1 130 ? 8.324 83.760 -12.580 1.00 15.53 130 PHE C CA 1
ATOM 3654 C C . PHE C 1 130 ? 8.026 85.179 -12.042 1.00 14.46 130 PHE C C 1
ATOM 3655 O O . PHE C 1 130 ? 7.590 86.063 -12.802 1.00 13.20 130 PHE C O 1
ATOM 3663 N N . GLN C 1 131 ? 8.279 85.385 -10.751 1.00 13.06 131 GLN C N 1
ATOM 3664 C CA . GLN C 1 131 ? 7.986 86.700 -10.127 1.00 14.54 131 GLN C CA 1
ATOM 3665 C C . GLN C 1 131 ? 8.951 87.760 -10.679 1.00 15.20 131 GLN C C 1
ATOM 3666 O O . GLN C 1 131 ? 8.607 88.967 -10.798 1.00 13.30 131 GLN C O 1
ATOM 3672 N N . GLY C 1 132 ? 10.135 87.307 -11.046 1.00 13.88 132 GLY C N 1
ATOM 3673 C CA . GLY C 1 132 ? 11.145 88.198 -11.635 1.00 16.10 132 GLY C CA 1
ATOM 3674 C C . GLY C 1 132 ? 10.694 88.685 -13.023 1.00 18.69 132 GLY C C 1
ATOM 3675 O O . GLY C 1 132 ? 10.795 89.879 -13.367 1.00 17.36 132 GLY C O 1
ATOM 3676 N N . VAL C 1 133 ? 10.208 87.753 -13.837 1.00 17.76 133 VAL C N 1
ATOM 3677 C CA . VAL C 1 133 ? 9.686 88.093 -15.167 1.00 18.50 133 VAL C CA 1
ATOM 3678 C C . VAL C 1 133 ? 8.467 89.015 -15.002 1.00 17.43 133 VAL C C 1
ATOM 3679 O O . VAL C 1 133 ? 8.338 89.999 -15.755 1.00 16.61 133 VAL C O 1
ATOM 3683 N N . GLU C 1 134 ? 7.593 88.714 -14.046 1.00 17.95 134 GLU C N 1
ATOM 3684 C CA . GLU C 1 134 ? 6.379 89.540 -13.837 1.00 16.91 134 GLU C CA 1
ATOM 3685 C C . GLU C 1 134 ? 6.763 90.934 -13.362 1.00 18.54 134 GLU C C 1
ATOM 3686 O O . GLU C 1 134 ? 6.210 91.941 -13.840 1.00 20.11 134 GLU C O 1
ATOM 3692 N N . TYR C 1 135 ? 7.701 91.027 -12.429 1.00 15.88 135 TYR C N 1
ATOM 3693 C CA . TYR C 1 135 ? 8.113 92.367 -11.970 1.00 16.93 135 TYR C CA 1
ATOM 3694 C C . TYR C 1 135 ? 8.968 93.167 -12.966 1.00 16.94 135 TYR C C 1
ATOM 3695 O O . TYR C 1 135 ? 9.036 94.408 -12.870 1.00 18.46 135 TYR C O 1
ATOM 3704 N N . SER C 1 136 ? 9.620 92.483 -13.905 1.00 16.21 136 SER C N 1
ATOM 3705 C CA . SER C 1 136 ? 10.460 93.134 -14.911 1.00 19.09 136 SER C CA 1
ATOM 3706 C C . SER C 1 136 ? 9.649 94.153 -15.727 1.00 20.77 136 SER C C 1
ATOM 3707 O O . SER C 1 136 ? 10.215 95.112 -16.253 1.00 22.73 136 SER C O 1
ATOM 3710 N N . GLN C 1 137 ? 8.337 93.982 -15.760 1.00 21.77 137 GLN C N 1
ATOM 3711 C CA . GLN C 1 137 ? 7.468 94.902 -16.500 1.00 24.01 137 GLN C CA 1
ATOM 3712 C C . GLN C 1 137 ? 7.366 96.271 -15.809 1.00 25.31 137 GLN C C 1
ATOM 3713 O O . GLN C 1 137 ? 6.983 97.260 -16.457 1.00 27.22 137 GLN C O 1
ATOM 3719 N N . GLN C 1 138 ? 7.697 96.322 -14.511 1.00 23.24 138 GLN C N 1
ATOM 3720 C CA . GLN C 1 138 ? 7.676 97.553 -13.685 1.00 26.35 138 GLN C CA 1
ATOM 3721 C C . GLN C 1 138 ? 9.080 98.093 -13.516 1.00 26.74 138 GLN C C 1
ATOM 3722 O O . GLN C 1 138 ? 9.322 99.307 -13.596 1.00 28.27 138 GLN C O 1
ATOM 3728 N N . VAL C 1 139 ? 10.007 97.180 -13.245 1.00 24.30 139 VAL C N 1
ATOM 3729 C CA . VAL C 1 139 ? 11.402 97.522 -13.035 1.00 23.47 139 VAL C CA 1
ATOM 3730 C C . VAL C 1 139 ? 12.253 96.529 -13.793 1.00 23.49 139 VAL C C 1
ATOM 3731 O O . VAL C 1 139 ? 12.347 95.350 -13.411 1.00 20.55 139 VAL C O 1
ATOM 3735 N N . SER C 1 140 ? 12.872 96.999 -14.874 1.00 22.19 140 SER C N 1
ATOM 3736 C CA . SER C 1 140 ? 13.639 96.121 -15.745 1.00 24.62 140 SER C CA 1
ATOM 3737 C C . SER C 1 140 ? 14.584 95.168 -15.060 1.00 23.82 140 SER C C 1
ATOM 3738 O O . SER C 1 140 ? 14.646 93.996 -15.435 1.00 22.67 140 SER C O 1
ATOM 3741 N N . TYR C 1 141 ? 15.307 95.680 -14.065 1.00 22.63 141 TYR C N 1
ATOM 3742 C CA . TYR C 1 141 ? 16.304 94.906 -13.355 1.00 25.14 141 TYR C CA 1
ATOM 3743 C C . TYR C 1 141 ? 15.751 93.662 -12.650 1.00 24.59 141 TYR C C 1
ATOM 3744 O O . TYR C 1 141 ? 16.511 92.763 -12.354 1.00 26.04 141 TYR C O 1
ATOM 3753 N N . ALA C 1 142 ? 14.443 93.623 -12.383 1.00 22.59 142 ALA C N 1
ATOM 3754 C CA . ALA C 1 142 ? 13.834 92.440 -11.735 1.00 21.72 142 ALA C CA 1
ATOM 3755 C C . ALA C 1 142 ? 14.141 91.173 -12.514 1.00 20.70 142 ALA C C 1
ATOM 3756 O O . ALA C 1 142 ? 14.126 90.091 -11.942 1.00 21.58 142 ALA C O 1
ATOM 3758 N N . ILE C 1 143 ? 14.401 91.289 -13.814 1.00 23.18 143 ILE C N 1
ATOM 3759 C CA . ILE C 1 143 ? 14.664 90.105 -14.640 1.00 24.15 143 ILE C CA 1
ATOM 3760 C C . ILE C 1 143 ? 15.898 89.327 -14.207 1.00 25.78 143 ILE C C 1
ATOM 3761 O O . ILE C 1 143 ? 15.998 88.144 -14.513 1.00 24.43 143 ILE C O 1
ATOM 3766 N N . ARG C 1 144 ? 16.814 89.978 -13.482 1.00 26.98 144 ARG C N 1
ATOM 3767 C CA . ARG C 1 144 ? 18.030 89.319 -13.032 1.00 29.12 144 ARG C CA 1
ATOM 3768 C C . ARG C 1 144 ? 17.708 88.191 -12.042 1.00 27.97 144 ARG C C 1
ATOM 3769 O O . ARG C 1 144 ? 18.476 87.217 -11.950 1.00 26.23 144 ARG C O 1
ATOM 3777 N N . PHE C 1 145 ? 16.608 88.324 -11.294 1.00 27.47 145 PHE C N 1
ATOM 3778 C CA . PHE C 1 145 ? 16.227 87.273 -10.328 1.00 27.22 145 PHE C CA 1
ATOM 3779 C C . PHE C 1 145 ? 15.756 86.011 -11.059 1.00 25.99 145 PHE C C 1
ATOM 3780 O O . PHE C 1 145 ? 15.572 84.958 -10.449 1.00 28.11 145 PHE C O 1
ATOM 3788 N N . ALA C 1 146 ? 15.536 86.133 -12.358 1.00 25.70 146 ALA C N 1
ATOM 3789 C CA . ALA C 1 146 ? 15.092 85.031 -13.177 1.00 26.98 146 ALA C CA 1
ATOM 3790 C C . ALA C 1 146 ? 16.207 84.531 -14.086 1.00 28.06 146 ALA C C 1
ATOM 3791 O O . ALA C 1 146 ? 16.013 83.582 -14.814 1.00 29.61 146 ALA C O 1
ATOM 3793 N N . GLU C 1 147 ? 17.357 85.186 -14.063 1.00 28.50 147 GLU C N 1
ATOM 3794 C CA . GLU C 1 147 ? 18.448 84.787 -14.925 1.00 30.36 147 GLU C CA 1
ATOM 3795 C C . GLU C 1 147 ? 19.442 83.867 -14.231 1.00 31.90 147 GLU C C 1
ATOM 3796 O O . GLU C 1 147 ? 19.664 83.959 -13.020 1.00 31.32 147 GLU C O 1
ATOM 3802 N N . ASN C 1 148 ? 20.024 82.977 -15.028 1.00 36.40 148 ASN C N 1
ATOM 3803 C CA . ASN C 1 148 ? 21.017 82.001 -14.567 1.00 40.58 148 ASN C CA 1
ATOM 3804 C C . ASN C 1 148 ? 20.585 81.287 -13.287 1.00 41.34 148 ASN C C 1
ATOM 3805 O O . ASN C 1 148 ? 21.309 81.250 -12.271 1.00 43.18 148 ASN C O 1
ATOM 3810 N N . VAL C 1 149 ? 19.386 80.727 -13.347 1.00 40.64 149 VAL C N 1
ATOM 3811 C CA . VAL C 1 149 ? 18.814 80.015 -12.219 1.00 40.93 149 VAL C CA 1
ATOM 3812 C C . VAL C 1 149 ? 19.306 78.587 -12.333 1.00 41.75 149 VAL C C 1
ATOM 3813 O O . VAL C 1 149 ? 19.319 78.012 -13.422 1.00 41.31 149 VAL C O 1
ATOM 3817 N N . GLU C 1 150 ? 19.720 78.031 -11.200 1.00 42.61 150 GLU C N 1
ATOM 3818 C CA . GLU C 1 150 ? 20.242 76.675 -11.163 1.00 42.24 150 GLU C CA 1
ATOM 3819 C C . GLU C 1 150 ? 19.142 75.732 -10.690 1.00 39.41 150 GLU C C 1
ATOM 3820 O O . GLU C 1 150 ? 18.852 75.680 -9.507 1.00 40.24 150 GLU C O 1
ATOM 3826 N N . LEU C 1 151 ? 18.524 75.010 -11.614 1.00 37.04 151 LEU C N 1
ATOM 3827 C CA . LEU C 1 151 ? 17.472 74.073 -11.254 1.00 34.91 151 LEU C CA 1
ATOM 3828 C C . LEU C 1 151 ? 18.069 72.684 -11.333 1.00 36.44 151 LEU C C 1
ATOM 3829 O O . LEU C 1 151 ? 19.044 72.473 -12.049 1.00 36.19 151 LEU C O 1
ATOM 3834 N N . LYS C 1 152 ? 17.472 71.741 -10.608 1.00 35.95 152 LYS C N 1
ATOM 3835 C CA . LYS C 1 152 ? 17.961 70.374 -10.583 1.00 36.45 152 LYS C CA 1
ATOM 3836 C C . LYS C 1 152 ? 17.142 69.394 -11.405 1.00 35.54 152 LYS C C 1
ATOM 3837 O O . LYS C 1 152 ? 17.720 68.509 -12.043 1.00 37.08 152 LYS C O 1
ATOM 3843 N N . THR C 1 153 ? 15.820 69.548 -11.434 1.00 33.95 153 THR C N 1
ATOM 3844 C CA . THR C 1 153 ? 14.981 68.609 -12.174 1.00 32.85 153 THR C CA 1
ATOM 3845 C C . THR C 1 153 ? 14.745 68.966 -13.627 1.00 33.68 153 THR C C 1
ATOM 3846 O O . THR C 1 153 ? 14.769 70.138 -14.003 1.00 32.20 153 THR C O 1
ATOM 3850 N N . ASP C 1 154 ? 14.543 67.945 -14.456 1.00 33.24 154 ASP C N 1
ATOM 3851 C CA . ASP C 1 154 ? 14.294 68.171 -15.874 1.00 32.64 154 ASP C CA 1
ATOM 3852 C C . ASP C 1 154 ? 12.972 68.912 -16.095 1.00 31.94 154 ASP C C 1
ATOM 3853 O O . ASP C 1 154 ? 12.846 69.709 -17.028 1.00 31.51 154 ASP C O 1
ATOM 3858 N N . ALA C 1 155 ? 11.974 68.618 -15.266 1.00 29.05 155 ALA C N 1
ATOM 3859 C CA . ALA C 1 155 ? 10.673 69.272 -15.394 1.00 28.95 155 ALA C CA 1
ATOM 3860 C C . ALA C 1 155 ? 10.815 70.783 -15.119 1.00 26.81 155 ALA C C 1
ATOM 3861 O O . ALA C 1 155 ? 10.211 71.597 -15.800 1.00 26.86 155 ALA C O 1
ATOM 3863 N N . ALA C 1 156 ? 11.605 71.132 -14.114 1.00 27.18 156 ALA C N 1
ATOM 3864 C CA . ALA C 1 156 ? 11.808 72.545 -13.766 1.00 24.70 156 ALA C CA 1
ATOM 3865 C C . ALA C 1 156 ? 12.585 73.234 -14.908 1.00 25.55 156 ALA C C 1
ATOM 3866 O O . ALA C 1 156 ? 12.275 74.363 -15.301 1.00 23.89 156 ALA C O 1
ATOM 3868 N N . LYS C 1 157 ? 13.600 72.555 -15.441 1.00 25.10 157 LYS C N 1
ATOM 3869 C CA . LYS C 1 157 ? 14.391 73.114 -16.525 1.00 27.07 157 LYS C CA 1
ATOM 3870 C C . LYS C 1 157 ? 13.534 73.375 -17.762 1.00 25.76 157 LYS C C 1
ATOM 3871 O O . LYS C 1 157 ? 13.721 74.387 -18.440 1.00 27.82 157 LYS C O 1
ATOM 3877 N N . GLU C 1 158 ? 12.568 72.512 -18.055 1.00 24.83 158 GLU C N 1
ATOM 3878 C CA . GLU C 1 158 ? 11.745 72.740 -19.238 1.00 24.33 158 GLU C CA 1
ATOM 3879 C C . GLU C 1 158 ? 10.780 73.909 -19.021 1.00 23.82 158 GLU C C 1
ATOM 3880 O O . GLU C 1 158 ? 10.546 74.724 -19.921 1.00 23.99 158 GLU C O 1
ATOM 3886 N N . ILE C 1 159 ? 10.207 73.978 -17.827 1.00 21.22 159 ILE C N 1
ATOM 3887 C CA . ILE C 1 159 ? 9.264 75.068 -17.535 1.00 19.91 159 ILE C CA 1
ATOM 3888 C C . ILE C 1 159 ? 10.030 76.392 -17.572 1.00 19.49 159 ILE C C 1
ATOM 3889 O O . ILE C 1 159 ? 9.551 77.388 -18.102 1.00 21.53 159 ILE C O 1
ATOM 3894 N N . TYR C 1 160 ? 11.189 76.411 -16.944 1.00 21.07 160 TYR C N 1
ATOM 3895 C CA . TYR C 1 160 ? 12.042 77.605 -16.925 1.00 22.87 160 TYR C CA 1
ATOM 3896 C C . TYR C 1 160 ? 12.400 78.038 -18.362 1.00 23.71 160 TYR C C 1
ATOM 3897 O O . TYR C 1 160 ? 12.351 79.220 -18.727 1.00 22.47 160 TYR C O 1
ATOM 3906 N N . ARG C 1 161 ? 12.797 77.079 -19.184 1.00 21.99 161 ARG C N 1
ATOM 3907 C CA . ARG C 1 161 ? 13.149 77.424 -20.555 1.00 23.08 161 ARG C CA 1
ATOM 3908 C C . ARG C 1 161 ? 11.996 78.124 -21.290 1.00 21.25 161 ARG C C 1
ATOM 3909 O O . ARG C 1 161 ? 12.217 79.114 -21.983 1.00 22.37 161 ARG C O 1
ATOM 3917 N N . VAL C 1 162 ? 10.767 77.617 -21.145 1.00 20.63 162 VAL C N 1
ATOM 3918 C CA . VAL C 1 162 ? 9.623 78.232 -21.819 1.00 21.73 162 VAL C CA 1
ATOM 3919 C C . VAL C 1 162 ? 9.285 79.582 -21.164 1.00 23.67 162 VAL C C 1
ATOM 3920 O O . VAL C 1 162 ? 8.892 80.529 -21.856 1.00 23.63 162 VAL C O 1
ATOM 3924 N N . LEU C 1 163 ? 9.447 79.678 -19.846 1.00 22.56 163 LEU C N 1
ATOM 3925 C CA . LEU C 1 163 ? 9.173 80.946 -19.168 1.00 21.13 163 LEU C CA 1
ATOM 3926 C C . LEU C 1 163 ? 10.076 82.036 -19.750 1.00 21.65 163 LEU C C 1
ATOM 3927 O O . LEU C 1 163 ? 9.624 83.160 -19.993 1.00 22.55 163 LEU C O 1
ATOM 3932 N N . MET C 1 164 ? 11.348 81.716 -19.947 1.00 22.45 164 MET C N 1
ATOM 3933 C CA . MET C 1 164 ? 12.298 82.719 -20.445 1.00 23.72 164 MET C CA 1
ATOM 3934 C C . MET C 1 164 ? 12.208 82.942 -21.947 1.00 26.01 164 MET C C 1
ATOM 3935 O O . MET C 1 164 ? 12.598 84.006 -22.471 1.00 25.01 164 MET C O 1
ATOM 3940 N N . GLU C 1 165 ? 11.691 81.933 -22.636 1.00 26.06 165 GLU C N 1
ATOM 3941 C CA . GLU C 1 165 ? 11.477 81.966 -24.082 1.00 28.91 165 GLU C CA 1
ATOM 3942 C C . GLU C 1 165 ? 10.381 83.003 -24.323 1.00 28.85 165 GLU C C 1
ATOM 3943 O O . GLU C 1 165 ? 10.516 83.896 -25.163 1.00 29.63 165 GLU C O 1
ATOM 3949 N N . ARG C 1 166 ? 9.306 82.875 -23.549 1.00 27.77 166 ARG C N 1
ATOM 3950 C CA . ARG C 1 166 ? 8.133 83.725 -23.673 1.00 27.42 166 ARG C CA 1
ATOM 3951 C C . ARG C 1 166 ? 8.217 85.101 -23.032 1.00 27.77 166 ARG C C 1
ATOM 3952 O O . ARG C 1 166 ? 7.769 86.074 -23.651 1.00 26.76 166 ARG C O 1
ATOM 3960 N N . LYS C 1 167 ? 8.775 85.167 -21.811 1.00 24.88 167 LYS C N 1
ATOM 3961 C CA . LYS C 1 167 ? 8.838 86.404 -21.008 1.00 25.11 167 LYS C CA 1
ATOM 3962 C C . LYS C 1 167 ? 7.562 87.205 -21.223 1.00 26.09 167 LYS C C 1
ATOM 3963 O O . LYS C 1 167 ? 7.555 88.385 -21.529 1.00 26.65 167 LYS C O 1
ATOM 3969 N N . ASN C 1 168 ? 6.455 86.526 -21.035 1.00 26.71 168 ASN C N 1
ATOM 3970 C CA . ASN C 1 168 ? 5.163 87.128 -21.226 1.00 26.56 168 ASN C CA 1
ATOM 3971 C C . ASN C 1 168 ? 4.186 86.755 -20.129 1.00 26.39 168 ASN C C 1
ATOM 3972 O O . ASN C 1 168 ? 3.487 85.731 -20.213 1.00 25.17 168 ASN C O 1
ATOM 3977 N N . PRO C 1 169 ? 4.084 87.603 -19.097 1.00 25.15 169 PRO C N 1
ATOM 3978 C CA . PRO C 1 169 ? 3.189 87.367 -17.962 1.00 24.27 169 PRO C CA 1
ATOM 3979 C C . PRO C 1 169 ? 1.691 87.538 -18.223 1.00 24.20 169 PRO C C 1
ATOM 3980 O O . PRO C 1 169 ? 0.866 87.304 -17.346 1.00 23.24 169 PRO C O 1
ATOM 3984 N N . VAL C 1 170 ? 1.342 87.925 -19.448 1.00 24.48 170 VAL C N 1
ATOM 3985 C CA . VAL C 1 170 ? -0.057 88.098 -19.808 1.00 24.95 170 VAL C CA 1
ATOM 3986 C C . VAL C 1 170 ? -0.622 86.724 -20.102 1.00 25.75 170 VAL C C 1
ATOM 3987 O O . VAL C 1 170 ? -0.379 86.145 -21.166 1.00 27.03 170 VAL C O 1
ATOM 3991 N N . TRP C 1 171 ? -1.405 86.227 -19.168 1.00 26.70 171 TRP C N 1
ATOM 3992 C CA . TRP C 1 171 ? -1.972 84.894 -19.272 1.00 27.26 171 TRP C CA 1
ATOM 3993 C C . TRP C 1 171 ? -3.400 84.924 -19.723 1.00 30.72 171 TRP C C 1
ATOM 3994 O O . TRP C 1 171 ? -3.966 83.898 -20.054 1.00 32.33 171 TRP C O 1
ATOM 4005 N N . TRP C 1 172 ? -3.982 86.109 -19.727 1.00 34.47 172 TRP C N 1
ATOM 4006 C CA . TRP C 1 172 ? -5.387 86.285 -20.066 1.00 36.73 172 TRP C CA 1
ATOM 4007 C C . TRP C 1 172 ? -5.643 86.658 -21.519 1.00 40.17 172 TRP C C 1
ATOM 4008 O O . TRP C 1 172 ? -4.719 86.735 -22.326 1.00 40.66 172 TRP C O 1
ATOM 4019 N N . ARG C 1 173 ? -6.914 86.880 -21.839 1.00 43.14 173 ARG C N 1
ATOM 4020 C CA . ARG C 1 173 ? -7.283 87.247 -23.193 1.00 45.75 173 ARG C CA 1
ATOM 4021 C C . ARG C 1 173 ? -7.797 86.056 -23.974 1.00 47.45 173 ARG C C 1
ATOM 4022 O O . ARG C 1 173 ? -8.871 85.518 -23.611 1.00 48.37 173 ARG C O 1
#

Nearest PDB structures (foldseek):
  1ynb-assembly1_A  TM=1.006E+00  e=3.593E-24  Archaeoglobus fulgidus DSM 4304
  1yoy-assembly1_A  TM=1.003E+00  e=6.364E-19  Archaeoglobus fulgidus DSM 4304
  1xx7-assembly1_C  TM=8.026E-01  e=5.974E-06  Pyrococcus furiosus
  6zpa-assembly1_A  TM=5.594E-01  e=6.996E-03  Cyanophage S-2L
  1ynb-assembly1_A  TM=1.005E+00  e=8.237E-24  Archaeoglobus fulgidus DSM 4304

Solvent-accessible surface area: 22982 Å² total; per-residue (Å²): 82,71,90,3,0,66,5,0,6,5,0,5,17,0,17,147,19,58,26,17,2,4,82,107,24,52,9,211,49,14,4,8,0,0,4,1,1,0,0,4,0,0,0,0,0,0,0,0,46,76,49,68,55,43,41,101,79,0,0,35,0,0,0,4,2,0,11,56,14,0,14,22,15,104,27,135,19,39,48,81,71,19,135,186,186,67,114,50,104,86,106,21,15,82,86,116,4,10,79,27,9,134,72,84,25,104,31,86,83,0,73,63,23,2,27,0,0,38,62,0,0,40,0,0,9,0,0,32,19,23,83,68,46,91,120,0,25,124,29,0,62,141,26,134,15,116,21,117,11,0,106,90,1,38,168,17,0,32,115,53,95,54,20,20,22,55,84,72,75,87,4,0,71,6,0,5,5,1,5,7,0,5,40,18,26,27,5,11,4,23,79,27,34,10,166,104,21,6,6,0,0,12,1,1,0,0,4,0,0,0,0,1,0,0,0,33,93,45,72,55,55,45,99,44,0,0,31,0,0,0,6,2,0,26,72,14,5,19,23,7,41,1,15,14,17,20,166,59,0,146,165,15,8,69,42,79,92,145,15,0,80,104,60,5,10,82,27,18,156,92,90,19,94,29,84,73,0,110,50,16,8,27,0,0,38,63,0,0,46,0,0,9,0,0,34,20,22,120,124,43,92,128,0,26,126,49,0,57,140,26,133,16,117,19,118,15,0,103,68,0,38,167,9,0,32,129,54,98,53,21,62,43,156,140,171,119,95,37,75,152,22,110,139,36,51,22,18,5,141,44,17,27,27,4,11,4,23,32,16,13,10,89,118,20,13,12,0,29,100,1,7,130,64,4,6,83,14,0,66,67,0,0,67,160,46,69,62,56,85,127,66,0,62,60,0,18,52,6,1,83,71,73,13,12,18,24,14,48,1,17,16,17,22,159,25,0,139,160,17,7,68,41,77,91,139,19,0,83,89,58,5,9,85,72,36,164,83,75,67,92,49,91,64,0,113,48,16,9,24,0,0,37,66,0,3,44,0,54,22,0,1,49,22,19,119,100,8,87,48,0,26,122,50,0,69,139,28,133,15,117,18,119,14,0,106,97,46,38,154,60,15,30,117,128,93,61,36,69,216,156,136

Organism: Archaeoglobus fulgidus (strain ATCC 49558 / DSM 4304 / JCM 9628 / NBRC 100126 / VC-16) (NCBI:txid224325)

Secondary structure (DSSP, 8-state):
-HHHHHHHHHHHGGGGSB-GGGGGGT-SSPPBHHHHHHHHHHHHHHHHHHTT--HHHHHHHHHHHHHTTTTHHHH----TTGGGT----HHHHHHHHTTT-SS----GGGHHHHHHHHHHHHHHHHHHHTTT-GGGGGGGSS----SHHHHHHHHHHHHH-------/-HHHHHHHHHHHGGGGSB-GGGGGGT-SSPPBHHHHHHHHHHHHHHHHHHTT--HHHHHHHHHHHHHTTTTHHHH----TTGGGTEEE-HHHHHHHHTTT-SS----TTTHHHHHHHHHHHHHHHHHHHTTT-GGGGGGGSS----SHHHHHHHHHHHHH-------/-HHHHHHHHHHHGGGGSB-GGGGGGT-SSPPBHHHHHHHHHHHHHHHHHHTT--HHHHHHHHHHHHHTTTTHHHH----HHHHTTEEE-HHHHHHHHTTT-SS----GGGHHHHHHHHHHHHHHHHHHHHTT-GGGGGGGSS----SHHHHHHHHHHHHH-------

B-factor: mean 31.55, std 11.96, range [11.6, 68.16]

Foldseek 3Di:
DVLVVVLVVLQVCQQVFCLPVCVVLVPDRHGGNQRLLQQLLVQLLVLCVVLVHDNVLSNLLSVVSNCVCSLCSPVGNQDPVNVVPDDDPSVVSVCVSVVVDPDDDDPVVSVLSSVLSSLLSQCLSLLVCCVVGVVSNVSLPPGDHDDPSSVVVSVVCVVCSDPPPPD/DVLVVVLVVLQVCQQVFALPVCVVLVDDPHGGNQRLLQQLLVQLLVLCVVLVHDNVLSNLLSVCSNCVCSLCSPVGNQDPVNVVPDDDPSVVSSCVSCVVDPDDDDCVVSVLSSVLSSLLSQCLSLLVCCVVGVCSNVSLPPGDHDDPSSVVVSVVCVVCSDPPPDD/DVLVVVLVVLQVCQQVAALPVCVVLVPDPHGGNQRLLQQLLVQLLVLCVVQVHDNVVSNLLSVCSNCVCSLCSPVGNQDPVNVVPDDDPSVVSSCVSCVVDPDDDDSVVSVLSSVLSSLLSQCLVLLVCCVVGVVSNVSNPPGDHDDPSSVVVSVVCVVCSDPPPDD

CATH classification: 1.10.3210.10

Sequence (501 aa):
MDDVVKFIHEVGSLKLTPRSGWLKLGIRLPESVAEHNFRAAIIAFILALKSGESVEKACKAATAALFHDLHEARTMDLHKIARRYVSCDEEGAREEQLSWMESKPDFSDVEVYVSDADKLELAFQGVEYSQQVSYAIRFAENVELKTDAAKEIYRVLMERKNPVWWRMDDVVKFIHEVGSLKLTPRSGWLKLGIRLPESVAEHNFRAAIIAFILALKSGESVEKACKAATAALFHDLHEARTMDLHKIARRYVSCDEEGAREEQLSWMESKPDFSDVEVYVSDADKLELAFQGVEYSQQVSYAIRFAENVELKTDAAKEIYRVLMERKNPVWWRMDDVVKFIHEVGSLKLTPRSGWLKLGIRLPESVAEHNFRAAIIAFILALKSGESVEKACKAATAALFHDLHEARTMDLHKIARRYVSCDEEGAREEQLSWMESKPDFSDVEVYVSDADKLELAFQGVEYSQQVSYAIRFAENVELKTDAAKEIYRVLMERKNPVWWR